Protein AF-0000000066997058 (afdb_homodimer)

pLDDT: mean 75.08, std 19.55, range [19.36, 98.19]

Nearest PDB structures (foldseek):
  1nzn-assembly1_A  TM=4.523E-01  e=8.577E+00  Homo sapiens
  4zdr-assembly1_A  TM=1.945E-01  e=7.740E-01  Homo sapiens
  4zdr-assembly1_A  TM=1.962E-01  e=7.405E-01  Homo sapiens
  4lct-assembly1_A  TM=2.746E-01  e=6.223E+00  Arabidopsis thaliana

Organism: NCBI:txid86049

Solvent-accessible surface area (backbone atoms only — not comparable to full-atom values): 37311 Å² total; per-residue (Å²): 133,84,76,76,75,74,67,72,44,58,88,58,70,44,70,66,30,87,69,18,24,29,31,41,34,32,5,62,85,73,28,50,60,57,26,41,36,35,27,33,43,60,72,55,44,39,71,50,12,64,55,47,26,46,38,49,68,33,88,37,76,57,28,64,58,68,70,23,58,89,62,41,41,80,44,79,43,92,40,70,59,38,67,37,51,51,43,51,53,26,46,68,54,45,37,70,74,52,71,56,74,71,56,62,70,56,49,30,50,32,21,50,50,24,46,74,39,47,29,24,70,52,43,43,31,50,52,39,29,42,46,26,48,30,71,49,57,48,84,87,43,37,51,42,51,42,17,29,49,34,37,25,22,59,44,29,67,35,49,31,54,23,20,42,39,42,25,44,45,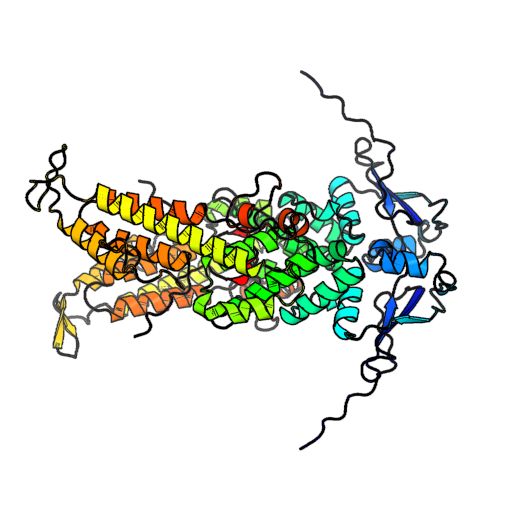37,29,64,43,24,56,72,77,38,38,64,45,31,51,62,37,31,56,82,77,57,55,74,60,51,67,56,30,46,52,49,27,36,51,53,50,46,50,51,51,29,50,52,48,49,51,51,48,59,67,52,49,72,65,95,85,60,59,67,48,42,61,45,95,85,61,53,65,42,59,47,58,49,42,50,50,41,49,48,45,37,35,70,70,40,52,40,51,87,78,79,70,77,43,55,65,64,69,43,59,18,45,48,56,55,37,48,51,46,40,50,39,17,58,70,36,40,80,78,50,64,64,56,21,49,51,40,40,50,51,38,50,49,56,56,69,60,56,31,23,42,52,47,74,56,55,69,68,52,52,69,66,42,77,80,40,38,36,33,76,61,88,81,60,88,70,56,63,34,24,49,50,30,7,33,59,47,46,10,69,68,76,80,75,75,76,77,130,130,85,74,74,75,72,67,70,44,59,90,58,69,44,70,64,30,88,70,17,26,29,30,40,35,31,4,63,84,73,29,50,62,59,26,44,36,34,26,34,45,60,71,55,44,39,69,50,11,63,54,46,27,45,38,48,67,33,89,37,77,57,27,64,56,68,70,22,58,89,63,41,42,80,44,80,43,96,42,69,59,38,68,36,50,50,43,50,53,26,46,70,55,46,35,70,76,51,70,57,72,69,57,60,70,57,48,33,49,32,20,51,51,25,45,75,39,48,27,24,70,52,43,42,30,50,53,40,29,41,46,25,47,31,70,50,56,48,85,85,42,38,50,42,51,42,17,28,49,36,38,26,21,59,44,30,68,36,48,29,55,24,19,42,38,41,24,43,45,35,30,62,44,23,56,74,79,37,36,63,46,32,51,62,37,32,54,81,78,55,56,73,59,51,67,55,30,45,51,49,26,34,50,53,50,47,50,50,49,29,48,51,46,48,51,50,49,58,68,54,47,71,64,95,83,61,56,74,47,41,61,46,94,88,64,54,66,43,61,44,59,48,44,51,49,41,50,47,45,37,36,70,68,39,51,39,50,87,78,78,73,76,43,56,66,62,69,43,60,17,45,48,56,55,39,48,51,45,41,51,40,18,58,71,41,40,75,82,56,64,63,55,23,48,50,39,40,50,51,37,51,49,55,56,69,61,57,32,24,43,52,46,72,55,54,68,67,53,51,67,67,40,75,79,40,38,38,32,77,63,89,81,58,88,69,58,65,32,24,50,50,26,8,38,59,47,44,9,64,73,75,82,74,75,77,80,128

Radius of gyration: 30.3 Å; Cα contacts (8 Å, |Δi|>4): 1217; chains: 2; bounding box: 78×97×74 Å

Secondary structure (DSSP, 8-state):
-----------PEEESSTT-SEEEEESTTT-GGG-EEEEE-HHHHHHH-HHHHHHHHSSSGGGG----SSSPPEEEE--S-HHHHHHHHHHHTT-GGGGS---HHHHHHHHHHHHHHT-HHHHHHHHHHHHHHSPPPPGGGHHHHHHHHHHHHHHHT-HHHHHHHHHHHHHH--HHHHHHHHHHHHTTSSPTTHHHHHHHHHHHHHHHHHHHHHHHHHHHS--TT--SEEE-TTS-EEETHHHHHHHHHHHHTTS--SSSS-----TT--HHHHHHHHHHHHHHTTTT-HHHHHHHHHHHHHHHHT-----HHHHHHHTT-GGGTTTS--SSS-----THHHHHH------------/-----------PEEES-TT-SEEEEESTTT-GGG-EEEEE-HHHHHHH-HHHHHHHHSSSGGGG----SSSPPEEEE--S-HHHHHHHHHHHTT-GGGGS---HHHHHHHHHHHHHHT-HHHHHHHHHHHHHHSPPPPGGGHHHHHHHHHHHHHHHT-HHHHHHHHHHHHHH--HHHHHHHHHHHHTTSSPTTHHHHHHHHHHHHHHHHHHHHHHHHHHHS--TT--SEEE-TTS-EEETHHHHHHHHHHHHTTS--SSSS-----TT--HHHHHHHHHHHHHHTTTT-HHHHHHHHHHHHHHHHT-----HHHHHHHTT-GGGTTTS--SSS-----THHHHHH------------

Structure (mmCIF, N/CA/C/O backbone):
data_AF-0000000066997058-model_v1
#
loop_
_entity.id
_entity.type
_entity.pdbx_description
1 polymer 'BTB domain-containing protein'
#
loop_
_atom_site.group_PDB
_atom_site.id
_atom_site.type_symbol
_atom_site.label_atom_id
_atom_site.label_alt_id
_atom_site.label_comp_id
_atom_site.label_asym_id
_atom_site.label_entity_id
_atom_site.label_seq_id
_atom_site.pdbx_PDB_ins_code
_atom_site.Cartn_x
_atom_site.Cartn_y
_atom_site.Cartn_z
_atom_site.occupancy
_atom_site.B_iso_or_equiv
_atom_site.auth_seq_id
_atom_site.auth_comp_id
_atom_site.auth_asym_id
_atom_site.auth_atom_id
_atom_site.pdbx_PDB_model_num
ATOM 1 N N . MET A 1 1 ? 39.781 -12.219 16.438 1 20.53 1 MET A N 1
ATOM 2 C CA . MET A 1 1 ? 39.094 -11.797 15.227 1 20.53 1 MET A CA 1
ATOM 3 C C . MET A 1 1 ? 38.094 -12.859 14.781 1 20.53 1 MET A C 1
ATOM 5 O O . MET A 1 1 ? 38.469 -13.828 14.125 1 20.53 1 MET A O 1
ATOM 9 N N . ALA A 1 2 ? 37.188 -13.359 15.516 1 24.08 2 ALA A N 1
ATOM 10 C CA . ALA A 1 2 ? 36.625 -14.711 15.5 1 24.08 2 ALA A CA 1
ATOM 11 C C . ALA A 1 2 ? 35.719 -14.922 14.289 1 24.08 2 ALA A C 1
ATOM 13 O O . ALA A 1 2 ? 34.812 -14.133 14.055 1 24.08 2 ALA A O 1
ATOM 14 N N . PHE A 1 3 ? 36.219 -15.445 13.102 1 25.05 3 PHE A N 1
ATOM 15 C CA . PHE A 1 3 ? 35.781 -15.711 11.742 1 25.05 3 PHE A CA 1
ATOM 16 C C . PHE A 1 3 ? 34.5 -16.531 11.742 1 25.05 3 PHE A C 1
ATOM 18 O O . PHE A 1 3 ? 34.469 -17.656 12.242 1 25.05 3 PHE A O 1
ATOM 25 N N . SER A 1 4 ? 33.438 -15.93 12.188 1 30.73 4 SER A N 1
ATOM 26 C CA . SER A 1 4 ? 32.188 -16.688 12.336 1 30.73 4 SER A CA 1
ATOM 27 C C . SER A 1 4 ? 31.938 -17.562 11.117 1 30.73 4 SER A C 1
ATOM 29 O O . SER A 1 4 ? 32.125 -17.125 9.984 1 30.73 4 SER A O 1
ATOM 31 N N . SER A 1 5 ? 32.125 -18.859 11.258 1 31.19 5 SER A N 1
ATOM 32 C CA . SER A 1 5 ? 31.953 -20.031 10.406 1 31.19 5 SER A CA 1
ATOM 33 C C . SER A 1 5 ? 30.703 -19.922 9.555 1 31.19 5 SER A C 1
ATOM 35 O O . SER A 1 5 ? 29.641 -19.547 10.055 1 31.19 5 SER A O 1
ATOM 37 N N . SER A 1 6 ? 30.891 -19.672 8.273 1 33.78 6 SER A N 1
ATOM 38 C CA . SER A 1 6 ? 29.969 -19.656 7.133 1 33.78 6 SER A CA 1
ATOM 39 C C . SER A 1 6 ? 28.969 -20.812 7.219 1 33.78 6 SER A C 1
ATOM 41 O O . SER A 1 6 ? 29.359 -21.969 7.395 1 33.78 6 SER A O 1
ATOM 43 N N . ALA A 1 7 ? 27.906 -20.766 7.91 1 36.88 7 ALA A N 1
ATOM 44 C CA . ALA A 1 7 ? 26.969 -21.875 8.047 1 36.88 7 ALA A CA 1
ATOM 45 C C . ALA A 1 7 ? 26.906 -22.703 6.773 1 36.88 7 ALA A C 1
ATOM 47 O O . ALA A 1 7 ? 26.844 -22.156 5.672 1 36.88 7 ALA A O 1
ATOM 48 N N . PRO A 1 8 ? 27.312 -23.906 6.676 1 38.94 8 PRO A N 1
ATOM 49 C CA . PRO A 1 8 ? 27.391 -24.828 5.543 1 38.94 8 PRO A CA 1
ATOM 50 C C . PRO A 1 8 ? 26.125 -24.797 4.672 1 38.94 8 PRO A C 1
ATOM 52 O O . PRO A 1 8 ? 25.062 -24.375 5.129 1 38.94 8 PRO A O 1
ATOM 55 N N . ALA A 1 9 ? 26.141 -24.922 3.221 1 46.88 9 ALA A N 1
ATOM 56 C CA . ALA A 1 9 ? 25.156 -25.188 2.168 1 46.88 9 ALA A CA 1
ATOM 57 C C . ALA A 1 9 ? 24.062 -26.125 2.662 1 46.88 9 ALA A C 1
ATOM 59 O O . ALA A 1 9 ? 24.328 -27.266 3.018 1 46.88 9 ALA A O 1
ATOM 60 N N . SER A 1 10 ? 23.312 -25.938 3.627 1 50.66 10 SER A N 1
ATOM 61 C CA . SER A 1 10 ? 22.375 -26.875 4.219 1 50.66 10 SER A CA 1
ATOM 62 C C . SER A 1 10 ? 21.531 -27.547 3.145 1 50.66 10 SER A C 1
ATOM 64 O O . SER A 1 10 ? 21.078 -26.906 2.197 1 50.66 10 SER A O 1
ATOM 66 N N . ASP A 1 11 ? 21.781 -28.859 2.754 1 60.28 11 ASP A N 1
ATOM 67 C CA . ASP A 1 11 ? 21.141 -29.875 1.932 1 60.28 11 ASP A CA 1
ATOM 68 C C . ASP A 1 11 ? 19.625 -29.875 2.119 1 60.28 11 ASP A C 1
ATOM 70 O O . ASP A 1 11 ? 18.938 -30.766 1.643 1 60.28 11 ASP A O 1
ATOM 74 N N . THR A 1 12 ? 19.109 -28.922 2.717 1 82.25 12 THR A N 1
ATOM 75 C CA . THR A 1 12 ? 17.688 -29.016 3.02 1 82.25 12 THR A CA 1
ATOM 76 C C . THR A 1 12 ? 16.859 -28.344 1.929 1 82.25 12 THR A C 1
ATOM 78 O O . THR A 1 12 ? 17.172 -27.25 1.481 1 82.25 12 THR A O 1
ATOM 81 N N . VAL A 1 13 ? 15.938 -29.125 1.378 1 90.38 13 VAL A N 1
ATOM 82 C CA . VAL A 1 13 ? 15.016 -28.688 0.339 1 90.38 13 VAL A CA 1
ATOM 83 C C . VAL A 1 13 ? 13.891 -27.859 0.963 1 90.38 13 VAL A C 1
ATOM 85 O O . VAL A 1 13 ? 13.273 -28.281 1.947 1 90.38 13 VAL A O 1
ATOM 88 N N . THR A 1 14 ? 13.758 -26.609 0.529 1 93.69 14 THR A N 1
ATOM 89 C CA . THR A 1 14 ? 12.602 -25.797 0.911 1 93.69 14 THR A CA 1
ATOM 90 C C . THR A 1 14 ? 11.414 -26.078 0.001 1 93.69 14 THR A C 1
ATOM 92 O O . THR A 1 14 ? 11.492 -25.891 -1.214 1 93.69 14 THR A O 1
ATOM 95 N N . ASP A 1 15 ? 10.328 -26.5 0.611 1 95.44 15 ASP A N 1
ATOM 96 C CA . ASP A 1 15 ? 9.141 -26.844 -0.16 1 95.44 15 ASP A CA 1
ATOM 97 C C . ASP A 1 15 ? 8.242 -25.625 -0.354 1 95.44 15 ASP A C 1
ATOM 99 O O . ASP A 1 15 ? 7.453 -25.281 0.527 1 95.44 15 ASP A O 1
ATOM 103 N N . LEU A 1 16 ? 8.352 -25.031 -1.498 1 95.94 16 LEU A N 1
ATOM 104 C CA . LEU A 1 16 ? 7.418 -23.953 -1.828 1 95.94 16 LEU A CA 1
ATOM 105 C C . LEU A 1 16 ? 6.094 -24.531 -2.332 1 95.94 16 LEU A C 1
ATOM 107 O O . LEU A 1 16 ? 5.043 -23.906 -2.172 1 95.94 16 LEU A O 1
ATOM 111 N N . ASP A 1 17 ? 6.191 -25.609 -2.973 1 94.88 17 ASP A N 1
ATOM 112 C CA . ASP A 1 17 ? 5.055 -26.438 -3.354 1 94.88 17 ASP A CA 1
ATOM 113 C C . ASP A 1 17 ? 5.305 -27.906 -3.014 1 94.88 17 ASP A C 1
ATOM 115 O O . ASP A 1 17 ? 6.133 -28.562 -3.65 1 94.88 17 ASP A O 1
ATOM 119 N N . LEU A 1 18 ? 4.559 -28.406 -2.092 1 91.44 18 LEU A N 1
ATOM 120 C CA . LEU A 1 18 ? 4.754 -29.781 -1.639 1 91.44 18 LEU A CA 1
ATOM 121 C C . LEU A 1 18 ? 4.535 -30.766 -2.781 1 91.44 18 LEU A C 1
ATOM 123 O O . LEU A 1 18 ? 5.121 -31.844 -2.795 1 91.44 18 LEU A O 1
ATOM 127 N N . ASN A 1 19 ? 3.791 -30.422 -3.758 1 90.25 19 ASN A N 1
ATOM 128 C CA . ASN A 1 19 ? 3.533 -31.25 -4.926 1 90.25 19 ASN A CA 1
ATOM 129 C C . ASN A 1 19 ? 4.289 -30.75 -6.152 1 90.25 19 ASN A C 1
ATOM 131 O O . ASN A 1 19 ? 3.932 -31.094 -7.285 1 90.25 19 ASN A O 1
ATOM 135 N N . GLY A 1 20 ? 5.23 -29.969 -5.887 1 94 20 GLY A N 1
ATOM 136 C CA . GLY A 1 20 ? 6.035 -29.453 -6.98 1 94 20 GLY A CA 1
ATOM 137 C C . GLY A 1 20 ? 6.711 -30.547 -7.789 1 94 20 GLY A C 1
ATOM 138 O O . GLY A 1 20 ? 7.145 -31.562 -7.238 1 94 20 GLY A O 1
ATOM 139 N N . ASP A 1 21 ? 6.941 -30.281 -9.062 1 93.31 21 ASP A N 1
ATOM 140 C CA . ASP A 1 21 ? 7.434 -31.312 -9.977 1 93.31 21 ASP A CA 1
ATOM 141 C C . ASP A 1 21 ? 8.867 -31.031 -10.406 1 93.31 21 ASP A C 1
ATOM 143 O O . ASP A 1 21 ? 9.406 -31.703 -11.281 1 93.31 21 ASP A O 1
ATOM 147 N N . LEU A 1 22 ? 9.453 -30.031 -9.805 1 94.56 22 LEU A N 1
ATOM 148 C CA . LEU A 1 22 ? 10.812 -29.625 -10.172 1 94.56 22 LEU A CA 1
ATOM 149 C C . LEU A 1 22 ? 11.602 -29.188 -8.945 1 94.56 22 LEU A C 1
ATOM 151 O O . LEU A 1 22 ? 11.062 -28.5 -8.078 1 94.56 22 LEU A O 1
ATOM 155 N N . LEU A 1 23 ? 12.805 -29.625 -8.852 1 95 23 LEU A N 1
ATOM 156 C CA . LEU A 1 23 ? 13.742 -29.094 -7.859 1 95 23 LEU A CA 1
ATOM 157 C C . LEU A 1 23 ? 14.68 -28.062 -8.477 1 95 23 LEU A C 1
ATOM 159 O O . LEU A 1 23 ? 15.438 -28.391 -9.398 1 95 23 LEU A O 1
ATOM 163 N N . LEU A 1 24 ? 14.586 -26.844 -8.016 1 94.5 24 LEU A N 1
ATOM 164 C CA . LEU A 1 24 ? 15.438 -25.75 -8.5 1 94.5 24 LEU A CA 1
ATOM 165 C C . LEU A 1 24 ? 16.641 -25.547 -7.57 1 94.5 24 LEU A C 1
ATOM 167 O O . LEU A 1 24 ? 16.469 -25.234 -6.395 1 94.5 24 LEU A O 1
ATOM 171 N N . THR A 1 25 ? 17.781 -25.75 -8.078 1 94.31 25 THR A N 1
ATOM 172 C CA . THR A 1 25 ? 19 -25.516 -7.324 1 94.31 25 THR A CA 1
ATOM 173 C C . THR A 1 25 ? 19.625 -24.172 -7.734 1 94.31 25 THR A C 1
ATOM 175 O O . THR A 1 25 ? 19.938 -23.969 -8.906 1 94.31 25 THR A O 1
ATOM 178 N N . ILE A 1 26 ? 19.797 -23.297 -6.73 1 93.25 26 ILE A N 1
ATOM 179 C CA . ILE A 1 26 ? 20.266 -21.953 -6.996 1 93.25 26 ILE A CA 1
ATOM 180 C C . ILE A 1 26 ? 21.625 -21.734 -6.348 1 93.25 26 ILE A C 1
ATOM 182 O O . ILE A 1 26 ? 21.844 -22.125 -5.195 1 93.25 26 ILE A O 1
ATOM 186 N N . GLY A 1 27 ? 22.625 -21.016 -7.035 1 86.38 27 GLY A N 1
ATOM 187 C CA . GLY A 1 27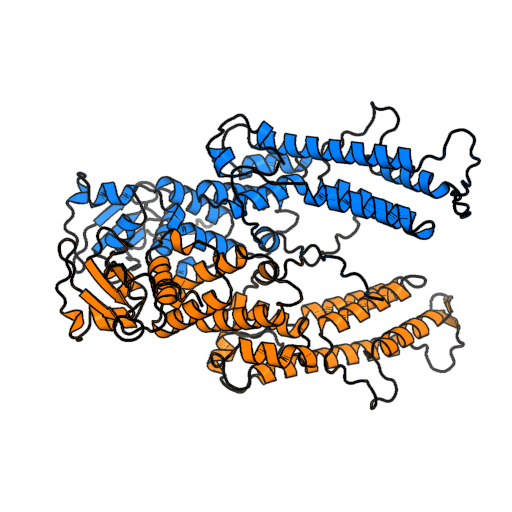 ? 23.875 -20.516 -6.461 1 86.38 27 GLY A CA 1
ATOM 188 C C . GLY A 1 27 ? 24.984 -21.547 -6.469 1 86.38 27 GLY A C 1
ATOM 189 O O . GLY A 1 27 ? 26.062 -21.312 -5.926 1 86.38 27 GLY A O 1
ATOM 190 N N . LYS A 1 28 ? 24.797 -22.703 -6.984 1 78.12 28 LYS A N 1
ATOM 191 C CA . LYS A 1 28 ? 25.781 -23.781 -6.898 1 78.12 28 LYS A CA 1
ATOM 192 C C . LYS A 1 28 ? 27.125 -23.344 -7.465 1 78.12 28 LYS A C 1
ATOM 194 O O . LYS A 1 28 ? 28.172 -23.609 -6.875 1 78.12 28 LYS A O 1
ATOM 199 N N . LYS A 1 29 ? 27.094 -22.656 -8.492 1 79.19 29 LYS A N 1
ATOM 200 C CA . LYS A 1 29 ? 28.344 -22.25 -9.148 1 79.19 29 LYS A CA 1
ATOM 201 C C . LYS A 1 29 ? 28.844 -20.922 -8.594 1 79.19 29 LYS A C 1
ATOM 203 O O . LYS A 1 29 ? 30.031 -20.797 -8.281 1 79.19 29 LYS A O 1
ATOM 208 N N . GLU A 1 30 ? 28 -20.016 -8.297 1 75.75 30 GLU A N 1
ATOM 209 C CA . GLU A 1 30 ? 28.391 -18.641 -8 1 75.75 30 GLU A CA 1
ATOM 210 C C . GLU A 1 30 ? 28.531 -18.422 -6.5 1 75.75 30 GLU A C 1
ATOM 212 O O . GLU A 1 30 ? 29.328 -17.594 -6.062 1 75.75 30 GLU A O 1
ATOM 217 N N . ALA A 1 31 ? 27.703 -19.141 -5.758 1 75.69 31 ALA A N 1
ATOM 218 C CA . ALA A 1 31 ? 27.703 -19 -4.305 1 75.69 31 ALA A CA 1
ATOM 219 C C . ALA A 1 31 ? 27.5 -20.344 -3.617 1 75.69 31 ALA A C 1
ATOM 221 O O . ALA A 1 31 ? 26.5 -20.562 -2.939 1 75.69 31 ALA A O 1
ATOM 222 N N . PRO A 1 32 ? 28.438 -21.281 -3.621 1 78.25 32 PRO A N 1
ATOM 223 C CA . PRO A 1 32 ? 28.25 -22.641 -3.141 1 78.25 32 PRO A CA 1
ATOM 224 C C . PRO A 1 32 ? 27.891 -22.703 -1.659 1 78.25 32 PRO A C 1
ATOM 226 O O . PRO A 1 32 ? 27.125 -23.578 -1.243 1 78.25 32 PRO A O 1
ATOM 229 N N . ASP A 1 33 ? 28.328 -21.703 -0.979 1 81.19 33 ASP A N 1
ATOM 230 C CA . ASP A 1 33 ? 28.078 -21.703 0.459 1 81.19 33 ASP A CA 1
ATOM 231 C C . ASP A 1 33 ? 26.641 -21.281 0.762 1 81.19 33 ASP A C 1
ATOM 233 O O . ASP A 1 33 ? 26.141 -21.516 1.863 1 81.19 33 ASP A O 1
ATOM 237 N N . LYS A 1 34 ? 26.016 -20.75 -0.281 1 84.94 34 LYS A N 1
ATOM 238 C CA . LYS A 1 34 ? 24.672 -20.234 -0.059 1 84.94 34 LYS A CA 1
ATOM 239 C C . LYS A 1 34 ? 23.656 -20.969 -0.94 1 84.94 34 LYS A C 1
ATOM 241 O O . LYS A 1 34 ? 22.531 -20.484 -1.139 1 84.94 34 LYS A O 1
ATOM 246 N N . THR A 1 35 ? 24.078 -22.094 -1.355 1 89.06 35 THR A N 1
ATOM 247 C CA . THR A 1 35 ? 23.234 -22.844 -2.277 1 89.06 35 THR A CA 1
ATOM 248 C C . THR A 1 35 ? 21.906 -23.203 -1.623 1 89.06 35 THR A C 1
ATOM 250 O O . THR A 1 35 ? 21.859 -23.578 -0.445 1 89.06 35 THR A O 1
ATOM 253 N N . ARG A 1 36 ? 20.828 -23.078 -2.41 1 92.5 36 ARG A N 1
ATOM 254 C CA . ARG A 1 36 ? 19.5 -23.453 -1.941 1 92.5 36 ARG A CA 1
ATOM 255 C C . ARG A 1 36 ? 18.781 -24.312 -2.965 1 92.5 36 ARG A C 1
ATOM 257 O O . ARG A 1 36 ? 18.938 -24.125 -4.172 1 92.5 36 ARG A O 1
ATOM 264 N N . GLN A 1 37 ? 18.078 -25.266 -2.436 1 94.81 37 GLN A N 1
ATOM 265 C CA . GLN A 1 37 ? 17.203 -26.094 -3.27 1 94.81 37 GLN A CA 1
ATOM 266 C C . GLN A 1 37 ? 15.734 -25.828 -2.947 1 94.81 37 GLN A C 1
ATOM 268 O O . GLN A 1 37 ? 15.328 -25.875 -1.785 1 94.81 37 GLN A O 1
ATOM 273 N N . LEU A 1 38 ? 15 -25.547 -3.996 1 96.69 38 LEU A N 1
ATOM 274 C CA . LEU A 1 38 ? 13.586 -25.25 -3.855 1 96.69 38 LEU A CA 1
ATOM 275 C C . LEU A 1 38 ? 12.734 -26.219 -4.652 1 96.69 38 LEU A C 1
ATOM 277 O O . LEU A 1 38 ? 13.008 -26.484 -5.824 1 96.69 38 LEU A O 1
ATOM 281 N N . ARG A 1 39 ? 11.797 -26.812 -3.977 1 97.06 39 ARG A N 1
ATOM 282 C CA . ARG A 1 39 ? 10.789 -27.578 -4.711 1 97.06 39 ARG A CA 1
ATOM 283 C C . ARG A 1 39 ? 9.703 -26.656 -5.262 1 97.06 39 ARG A C 1
ATOM 285 O O . ARG A 1 39 ? 8.977 -26.016 -4.492 1 97.06 39 ARG A O 1
ATOM 292 N N . ILE A 1 40 ? 9.602 -26.594 -6.578 1 96.44 40 ILE A N 1
ATOM 293 C CA . ILE A 1 40 ? 8.727 -25.594 -7.195 1 96.44 40 ILE A CA 1
ATOM 294 C C . ILE A 1 40 ? 7.809 -26.266 -8.211 1 96.44 40 ILE A C 1
ATOM 296 O O . ILE A 1 40 ? 7.98 -27.453 -8.523 1 96.44 40 ILE A O 1
ATOM 300 N N . SER A 1 41 ? 6.785 -25.547 -8.641 1 95 41 SER A N 1
ATOM 301 C CA . SER A 1 41 ? 5.852 -25.984 -9.672 1 95 41 SER A CA 1
ATOM 302 C C . SER A 1 41 ? 6.23 -25.422 -11.039 1 95 41 SER A C 1
ATOM 304 O O . SER A 1 41 ? 6.277 -24.203 -11.219 1 95 41 SER A O 1
ATOM 306 N N . THR A 1 42 ? 6.406 -26.312 -11.938 1 92.56 42 THR A N 1
ATOM 307 C CA . THR A 1 42 ? 6.719 -25.891 -13.305 1 92.56 42 THR A CA 1
ATOM 308 C C . THR A 1 42 ? 5.562 -25.094 -13.906 1 92.56 42 THR A C 1
ATOM 310 O O . THR A 1 42 ? 5.777 -24.141 -14.648 1 92.56 42 THR A O 1
ATOM 313 N N . SER A 1 43 ? 4.371 -25.484 -13.57 1 91.75 43 SER A N 1
ATOM 314 C CA . SER A 1 43 ? 3.193 -24.797 -14.086 1 91.75 43 SER A CA 1
ATOM 315 C C . SER A 1 43 ? 3.188 -23.328 -13.672 1 91.75 43 SER A C 1
ATOM 317 O O . SER A 1 43 ? 2.854 -22.453 -14.477 1 91.75 43 SER A O 1
ATOM 319 N N . ILE A 1 44 ? 3.58 -23.062 -12.523 1 95.25 44 ILE A N 1
ATOM 320 C CA . ILE A 1 44 ? 3.588 -21.688 -12.016 1 95.25 44 ILE A CA 1
ATOM 321 C C . ILE A 1 44 ? 4.73 -20.906 -12.656 1 95.25 44 ILE A C 1
ATOM 323 O O . ILE A 1 44 ? 4.531 -19.781 -13.133 1 95.25 44 ILE A O 1
ATOM 327 N N . MET A 1 45 ? 5.84 -21.516 -12.727 1 95.38 45 MET A N 1
ATOM 328 C CA . MET A 1 45 ? 7.016 -20.844 -13.258 1 95.38 45 MET A CA 1
ATOM 329 C C . MET A 1 45 ? 6.816 -20.484 -14.727 1 95.38 45 MET A C 1
ATOM 331 O O . MET A 1 45 ? 7.188 -19.391 -15.156 1 95.38 45 MET A O 1
ATOM 335 N N . THR A 1 46 ? 6.242 -21.391 -15.477 1 94.19 46 THR A N 1
ATOM 336 C CA . THR A 1 46 ? 6.051 -21.156 -16.906 1 94.19 46 THR A CA 1
ATOM 337 C C . THR A 1 46 ? 4.922 -20.156 -17.141 1 94.19 46 THR A C 1
ATOM 339 O O . THR A 1 46 ? 4.891 -19.469 -18.156 1 94.19 46 THR A O 1
ATOM 342 N N . LEU A 1 47 ? 4.051 -20.047 -16.219 1 95.56 47 LEU A N 1
ATOM 343 C CA . LEU A 1 47 ? 2.957 -19.078 -16.312 1 95.56 47 LEU A CA 1
ATOM 344 C C . LEU A 1 47 ? 3.473 -17.656 -16.172 1 95.56 47 LEU A C 1
ATOM 346 O O . LEU A 1 47 ? 3.059 -16.766 -16.906 1 95.56 47 LEU A O 1
ATOM 350 N N . VAL A 1 48 ? 4.406 -17.453 -15.25 1 96.5 48 VAL A N 1
ATOM 351 C CA . VAL A 1 48 ? 4.699 -16.094 -14.812 1 96.5 48 VAL A CA 1
ATOM 352 C C . VAL A 1 48 ? 5.957 -15.586 -15.508 1 96.5 48 VAL A C 1
ATOM 354 O O . VAL A 1 48 ? 6.227 -14.383 -15.523 1 96.5 48 VAL A O 1
ATOM 357 N N . SER A 1 49 ? 6.742 -16.422 -16.078 1 96.62 49 SER A N 1
ATOM 358 C CA . SER A 1 49 ? 8.039 -16.031 -16.609 1 96.62 49 SER A CA 1
ATOM 359 C C . SER A 1 49 ? 8.242 -16.547 -18.031 1 96.62 49 SER A C 1
ATOM 361 O O . SER A 1 49 ? 8.312 -17.75 -18.25 1 96.62 49 SER A O 1
ATOM 363 N N . PRO A 1 50 ? 8.461 -15.656 -18.984 1 94.88 50 PRO A N 1
ATOM 364 C CA . PRO A 1 50 ? 8.781 -16.094 -20.344 1 94.88 50 PRO A CA 1
ATOM 365 C C . PRO A 1 50 ? 10.109 -16.844 -20.422 1 94.88 50 PRO A C 1
ATOM 367 O O . PRO A 1 50 ? 10.266 -17.75 -21.25 1 94.88 50 PRO A O 1
ATOM 370 N N . PHE A 1 51 ? 11.047 -16.516 -19.594 1 93.75 51 PHE A N 1
ATOM 371 C CA . PHE A 1 51 ? 12.344 -17.188 -19.531 1 93.75 51 PHE A CA 1
ATOM 372 C C . PHE A 1 51 ? 12.188 -18.656 -19.156 1 93.75 51 PHE A C 1
ATOM 374 O O . PHE A 1 51 ? 12.68 -19.547 -19.844 1 93.75 51 PHE A O 1
ATOM 381 N N . PHE A 1 52 ? 11.453 -18.906 -18.141 1 93.75 52 PHE A N 1
ATOM 382 C CA . PHE A 1 52 ? 11.258 -20.266 -17.688 1 93.75 52 PHE A CA 1
ATOM 383 C C . PHE A 1 52 ? 10.352 -21.047 -18.641 1 93.75 52 PHE A C 1
ATOM 385 O O . PHE A 1 52 ? 10.508 -22.25 -18.812 1 93.75 52 PHE A O 1
ATOM 392 N N . LYS A 1 53 ? 9.445 -20.312 -19.203 1 93.06 53 LYS A N 1
ATOM 393 C CA . LYS A 1 53 ? 8.609 -20.953 -20.219 1 93.06 53 LYS A CA 1
ATOM 394 C C . LYS A 1 53 ? 9.453 -21.5 -21.359 1 93.06 53 LYS A C 1
ATOM 396 O O . LYS A 1 53 ? 9.289 -22.641 -21.781 1 93.06 53 LYS A O 1
ATOM 401 N N . ALA A 1 54 ? 10.336 -20.703 -21.828 1 90.88 54 ALA A N 1
ATOM 402 C CA . ALA A 1 54 ? 11.219 -21.109 -22.906 1 90.88 54 ALA A CA 1
ATOM 403 C C . ALA A 1 54 ? 12.141 -22.25 -22.469 1 90.88 54 ALA A C 1
ATOM 405 O O . ALA A 1 54 ? 12.398 -23.172 -23.234 1 90.88 54 ALA A O 1
ATOM 406 N N . MET A 1 55 ? 12.57 -22.234 -21.266 1 89.12 55 MET A N 1
ATOM 407 C CA . MET A 1 55 ? 13.539 -23.188 -20.75 1 89.12 55 MET A CA 1
ATOM 408 C C . MET A 1 55 ? 12.875 -24.547 -20.5 1 89.12 55 MET A C 1
ATOM 410 O O . MET A 1 55 ? 13.461 -25.594 -20.797 1 89.12 55 MET A O 1
ATOM 414 N N . LEU A 1 56 ? 11.641 -24.516 -19.984 1 88.44 56 LEU A N 1
ATOM 415 C CA . LEU A 1 56 ? 11.039 -25.734 -19.469 1 88.44 56 LEU A CA 1
ATOM 416 C C . LEU A 1 56 ? 10.055 -26.328 -20.469 1 88.44 56 LEU A C 1
ATOM 418 O O . LEU A 1 56 ? 9.68 -27.5 -20.344 1 88.44 56 LEU A O 1
ATOM 422 N N . ARG A 1 57 ? 9.57 -25.578 -21.344 1 81.5 57 ARG A N 1
ATOM 423 C CA . ARG A 1 57 ? 8.633 -26.094 -22.328 1 81.5 57 ARG A CA 1
ATOM 424 C C . ARG A 1 57 ? 9.203 -26 -23.75 1 81.5 57 ARG A C 1
ATOM 426 O O . ARG A 1 57 ? 8.633 -26.531 -24.688 1 81.5 57 ARG A O 1
ATOM 433 N N . GLY A 1 58 ? 10.203 -25.297 -23.859 1 74.5 58 GLY A N 1
ATOM 434 C CA . GLY A 1 58 ? 10.773 -25.094 -25.172 1 74.5 58 GLY A CA 1
ATOM 435 C C . GLY A 1 58 ? 11.758 -26.188 -25.562 1 74.5 58 GLY A C 1
ATOM 436 O O . GLY A 1 58 ? 11.695 -27.297 -25.047 1 74.5 58 GLY A O 1
ATOM 437 N N . SER A 1 59 ? 12.461 -25.859 -26.5 1 70.75 59 SER A N 1
ATOM 438 C CA . SER A 1 59 ? 13.352 -26.781 -27.203 1 70.75 59 SER A CA 1
ATOM 439 C C . SER A 1 59 ? 14.648 -26.984 -26.422 1 70.75 59 SER A C 1
ATOM 441 O O . SER A 1 59 ? 15.461 -27.844 -26.781 1 70.75 59 SER A O 1
ATOM 443 N N . PHE A 1 60 ? 14.648 -26.406 -25.375 1 69.75 60 PHE A N 1
ATOM 444 C CA . PHE A 1 60 ? 15.867 -26.562 -24.594 1 69.75 60 PHE A CA 1
ATOM 445 C C . PHE A 1 60 ? 15.938 -27.938 -23.953 1 69.75 60 PHE A C 1
ATOM 447 O O . PHE A 1 60 ? 14.93 -28.641 -23.875 1 69.75 60 PHE A O 1
ATOM 454 N N . GLN A 1 61 ? 17.172 -28.234 -23.594 1 65.31 61 GLN A N 1
ATOM 455 C CA . GLN A 1 61 ? 17.391 -29.516 -22.938 1 65.31 61 GLN A CA 1
ATOM 456 C C . GLN A 1 61 ? 16.516 -29.672 -21.703 1 65.31 61 GLN A C 1
ATOM 458 O O . GLN A 1 61 ? 16.016 -30.766 -21.422 1 65.31 61 GLN A O 1
ATOM 463 N N . GLU A 1 62 ? 16.297 -28.594 -21.125 1 72.75 62 GLU A N 1
ATOM 464 C CA . GLU A 1 62 ? 15.523 -28.594 -19.891 1 72.75 62 GLU A CA 1
ATOM 465 C C . GLU A 1 62 ? 14.047 -28.875 -20.141 1 72.75 62 GLU A C 1
ATOM 467 O O . GLU A 1 62 ? 13.328 -29.344 -19.25 1 72.75 62 GLU A O 1
ATOM 472 N N . GLY A 1 63 ? 13.68 -28.5 -21.328 1 73.88 63 GLY A N 1
ATOM 473 C CA . GLY A 1 63 ? 12.312 -28.828 -21.719 1 73.88 63 GLY A CA 1
ATOM 474 C C . GLY A 1 63 ? 12.047 -30.312 -21.797 1 73.88 63 GLY A C 1
ATOM 475 O O . GLY A 1 63 ? 10.891 -30.734 -21.812 1 73.88 63 GLY A O 1
ATOM 476 N N . GLN A 1 64 ? 13.086 -31 -21.672 1 70.56 64 GLN A N 1
ATOM 477 C CA . GLN A 1 64 ? 12.984 -32.438 -21.797 1 70.56 64 GLN A CA 1
ATOM 478 C C . GLN A 1 64 ? 13.031 -33.125 -20.438 1 70.56 64 GLN A C 1
ATOM 480 O O . GLN A 1 64 ? 12.984 -34.344 -20.344 1 70.56 64 GLN A O 1
ATOM 485 N N . LEU A 1 65 ? 13 -32.344 -19.516 1 74.81 65 LEU A N 1
ATOM 486 C CA . LEU A 1 65 ? 13.016 -32.938 -18.188 1 74.81 65 LEU A CA 1
ATOM 487 C C . LEU A 1 65 ? 11.727 -33.719 -17.906 1 74.81 65 LEU A C 1
ATOM 489 O O . LEU A 1 65 ? 10.648 -33.312 -18.359 1 74.81 65 LEU A O 1
ATOM 493 N N . SER A 1 66 ? 11.859 -34.906 -17.25 1 77.25 66 SER A N 1
ATOM 494 C CA . SER A 1 66 ? 10.695 -35.688 -16.844 1 77.25 66 SER A CA 1
ATOM 495 C C . SER A 1 66 ? 10.109 -35.156 -15.539 1 77.25 66 SER A C 1
ATOM 497 O O . SER A 1 66 ? 10.484 -35.625 -14.461 1 77.25 66 SER A O 1
ATOM 499 N N . LEU A 1 67 ? 9.234 -34.344 -15.75 1 80.31 67 LEU A N 1
ATOM 500 C CA . LEU A 1 67 ? 8.609 -33.719 -14.578 1 80.31 67 LEU A CA 1
ATOM 501 C C . LEU A 1 67 ? 7.797 -34.75 -13.797 1 80.31 67 LEU A C 1
ATOM 503 O O . LEU A 1 67 ? 7.176 -35.625 -14.383 1 80.31 67 LEU A O 1
ATOM 507 N N . SER A 1 68 ? 8.055 -34.656 -12.43 1 84.62 68 SER A N 1
ATOM 508 C CA . SER A 1 68 ? 7.367 -35.625 -11.57 1 84.62 68 SER A CA 1
ATOM 509 C C . SER A 1 68 ? 7.199 -35.094 -10.156 1 84.62 68 SER A C 1
ATOM 511 O O . SER A 1 68 ? 8.117 -34.469 -9.609 1 84.62 68 SER A O 1
ATOM 513 N N . GLU A 1 69 ? 6.016 -35.344 -9.664 1 85.62 69 GLU A N 1
ATOM 514 C CA . GLU A 1 69 ? 5.785 -34.938 -8.273 1 85.62 69 GLU A CA 1
ATOM 515 C C . GLU A 1 69 ? 6.523 -35.875 -7.309 1 85.62 69 GLU A C 1
ATOM 517 O O . GLU A 1 69 ? 6.992 -35.438 -6.258 1 85.62 69 GLU A O 1
ATOM 522 N N . THR A 1 70 ? 6.652 -37.031 -7.641 1 87.44 70 THR A N 1
ATOM 523 C CA . THR A 1 70 ? 7.242 -38.062 -6.762 1 87.44 70 THR A CA 1
ATOM 524 C C . THR A 1 70 ? 8.766 -38 -6.832 1 87.44 70 THR A C 1
ATOM 526 O O . THR A 1 70 ? 9.445 -38.094 -5.805 1 87.44 70 THR A O 1
ATOM 529 N N . ASN A 1 71 ? 9.266 -37.875 -8.055 1 89.56 71 ASN A N 1
ATOM 530 C CA . ASN A 1 71 ? 10.711 -37.75 -8.266 1 89.56 71 ASN A CA 1
ATOM 531 C C . ASN A 1 71 ? 11.055 -36.562 -9.141 1 89.56 71 ASN A C 1
ATOM 533 O O . ASN A 1 71 ? 11.414 -36.719 -10.312 1 89.56 71 ASN A O 1
ATOM 537 N N . PRO A 1 72 ? 10.977 -35.5 -8.578 1 92.19 72 PRO A N 1
ATOM 538 C CA . PRO A 1 72 ? 11.219 -34.281 -9.375 1 92.19 72 PRO A CA 1
ATOM 539 C C . PRO A 1 72 ? 12.664 -34.156 -9.836 1 92.19 72 PRO A C 1
ATOM 541 O O . PRO A 1 72 ? 13.586 -34.375 -9.047 1 92.19 72 PRO A O 1
ATOM 544 N N . PRO A 1 73 ? 12.883 -33.844 -11.094 1 92.19 73 PRO A N 1
ATOM 545 C CA . PRO A 1 73 ? 14.242 -33.594 -11.578 1 92.19 73 PRO A CA 1
ATOM 546 C C . PRO A 1 73 ? 14.844 -32.312 -11.039 1 92.19 73 PRO A C 1
ATOM 548 O O . PRO A 1 73 ? 14.117 -31.438 -10.531 1 92.19 73 PRO A O 1
ATOM 551 N N . ASN A 1 74 ? 16.125 -32.281 -11.219 1 91.69 74 ASN A N 1
ATOM 552 C CA . ASN A 1 74 ? 16.844 -31.109 -10.734 1 91.69 74 ASN A CA 1
ATOM 553 C C . ASN A 1 74 ? 17.203 -30.156 -11.875 1 91.69 74 ASN A C 1
ATOM 555 O O . ASN A 1 74 ? 17.641 -30.609 -12.938 1 91.69 74 ASN A O 1
ATOM 559 N N . LEU A 1 75 ? 16.969 -28.891 -11.711 1 91.94 75 LEU A N 1
ATOM 560 C CA . LEU A 1 75 ? 17.391 -27.828 -12.617 1 91.94 75 LEU A CA 1
ATOM 561 C C . LEU A 1 75 ? 18.312 -26.844 -11.906 1 91.94 75 LEU A C 1
ATOM 563 O O . LEU A 1 75 ? 17.969 -26.297 -10.859 1 91.94 75 LEU A O 1
ATOM 567 N N . GLU A 1 76 ? 19.438 -26.625 -12.477 1 90.75 76 GLU A N 1
ATOM 568 C CA . GLU A 1 76 ? 20.391 -25.672 -11.891 1 90.75 76 GLU A CA 1
ATOM 569 C C . GLU A 1 76 ? 20.281 -24.312 -12.555 1 90.75 76 GLU A C 1
ATOM 571 O O . GLU A 1 76 ? 20.281 -24.203 -13.781 1 90.75 76 GLU A O 1
ATOM 576 N N . LEU A 1 77 ? 20.094 -23.344 -11.75 1 90.81 77 LEU A N 1
ATOM 577 C CA . LEU A 1 77 ? 20.047 -21.969 -12.234 1 90.81 77 LEU A CA 1
ATOM 578 C C . LEU A 1 77 ? 21.266 -21.188 -11.75 1 90.81 77 LEU A C 1
ATOM 580 O O . LEU A 1 77 ? 21.531 -21.141 -10.547 1 90.81 77 LEU A O 1
ATOM 584 N N . ASP A 1 78 ? 21.953 -20.547 -12.641 1 87.38 78 ASP A N 1
ATOM 585 C CA . ASP A 1 78 ? 23.156 -19.797 -12.328 1 87.38 78 ASP A CA 1
ATOM 586 C C . ASP A 1 78 ? 22.812 -18.359 -11.938 1 87.38 78 ASP A C 1
ATOM 588 O O . ASP A 1 78 ? 22.906 -17.438 -12.758 1 87.38 78 ASP A O 1
ATOM 592 N N . VAL A 1 79 ? 22.391 -18.172 -10.773 1 88.69 79 VAL A N 1
ATOM 593 C CA . VAL A 1 79 ? 22.047 -16.859 -10.242 1 88.69 79 VAL A CA 1
ATOM 594 C C . VAL A 1 79 ? 22.922 -16.562 -9.023 1 88.69 79 VAL A C 1
ATOM 596 O O . VAL A 1 79 ? 23.094 -17.406 -8.141 1 88.69 79 VAL A O 1
ATOM 599 N N . ASP A 1 80 ? 23.5 -15.398 -8.945 1 86.25 80 ASP A N 1
ATOM 600 C CA . ASP A 1 80 ? 24.391 -15 -7.863 1 86.25 80 ASP A CA 1
ATOM 601 C C . ASP A 1 80 ? 23.594 -14.578 -6.625 1 86.25 80 ASP A C 1
ATOM 603 O O . ASP A 1 80 ? 23.984 -14.891 -5.5 1 86.25 80 ASP A O 1
ATOM 607 N N . ASP A 1 81 ? 22.516 -13.977 -6.832 1 94.06 81 ASP A N 1
ATOM 608 C CA . ASP A 1 81 ? 21.734 -13.484 -5.703 1 94.06 81 ASP A CA 1
ATOM 609 C C . ASP A 1 81 ? 20.703 -14.523 -5.254 1 94.06 81 ASP A C 1
ATOM 611 O O . ASP A 1 81 ? 19.516 -14.391 -5.535 1 94.06 81 ASP A O 1
ATOM 615 N N . VAL A 1 82 ? 21.141 -15.484 -4.457 1 94.69 82 VAL A N 1
ATOM 616 C CA . VAL A 1 82 ? 20.375 -16.641 -4.035 1 94.69 82 VAL A CA 1
ATOM 617 C C . VAL A 1 82 ? 19.188 -16.203 -3.193 1 94.69 82 VAL A C 1
ATOM 619 O O . VAL A 1 82 ? 18.062 -16.688 -3.367 1 94.69 82 VAL A O 1
ATOM 622 N N . GLU A 1 83 ? 19.406 -15.266 -2.365 1 95.12 83 GLU A N 1
ATOM 623 C CA . GLU A 1 83 ? 18.344 -14.805 -1.467 1 95.12 83 GLU A CA 1
ATOM 624 C C . GLU A 1 83 ? 17.219 -14.141 -2.242 1 95.12 83 GLU A C 1
ATOM 626 O O . GLU A 1 83 ? 16.047 -14.43 -2.012 1 95.12 83 GLU A O 1
ATOM 631 N N . ALA A 1 84 ? 17.547 -13.281 -3.152 1 96.69 84 ALA A N 1
ATOM 632 C CA . ALA A 1 84 ? 16.547 -12.578 -3.945 1 96.69 84 ALA A CA 1
ATOM 633 C C . ALA A 1 84 ? 15.766 -13.547 -4.832 1 96.69 84 ALA A C 1
ATOM 635 O O . ALA A 1 84 ? 14.547 -13.422 -4.977 1 96.69 84 ALA A O 1
ATOM 636 N N . MET A 1 85 ? 16.469 -14.477 -5.336 1 96.88 85 MET A N 1
ATOM 637 C CA . MET A 1 85 ? 15.805 -15.461 -6.18 1 96.88 85 MET A CA 1
ATOM 638 C C . MET A 1 85 ? 14.844 -16.328 -5.363 1 96.88 85 MET A C 1
ATOM 640 O O . MET A 1 85 ? 13.75 -16.641 -5.828 1 96.88 85 MET A O 1
ATOM 644 N N . THR A 1 86 ? 15.289 -16.688 -4.219 1 96.75 86 THR A N 1
ATOM 645 C CA . THR A 1 86 ? 14.414 -17.438 -3.324 1 96.75 86 THR A CA 1
ATOM 646 C C . THR A 1 86 ? 13.133 -16.672 -3.043 1 96.75 86 THR A C 1
ATOM 648 O O . THR A 1 86 ? 12.031 -17.234 -3.125 1 96.75 86 THR A O 1
ATOM 651 N N . THR A 1 87 ? 13.266 -15.43 -2.777 1 97.81 87 THR A N 1
ATOM 652 C CA . THR A 1 87 ? 12.102 -14.594 -2.498 1 97.81 87 THR A CA 1
ATOM 653 C C . THR A 1 87 ? 11.211 -14.477 -3.73 1 97.81 87 THR A C 1
ATOM 655 O O . THR A 1 87 ? 9.984 -14.523 -3.619 1 97.81 87 THR A O 1
ATOM 658 N N . LEU A 1 88 ? 11.805 -14.289 -4.867 1 98.12 88 LEU A N 1
ATOM 659 C CA . LEU A 1 88 ? 11.031 -14.234 -6.102 1 98.12 88 LEU A CA 1
ATOM 660 C C . LEU A 1 88 ? 10.188 -15.492 -6.27 1 98.12 88 LEU A C 1
ATOM 662 O O . LEU A 1 88 ? 9 -15.414 -6.578 1 98.12 88 LEU A O 1
ATOM 666 N N . CYS A 1 89 ? 10.789 -16.656 -5.992 1 98.19 89 CYS A N 1
ATOM 667 C CA . CYS A 1 89 ? 10.07 -17.906 -6.082 1 98.19 89 CYS A CA 1
ATOM 668 C C . CYS A 1 89 ? 8.961 -17.984 -5.035 1 98.19 89 CYS A C 1
ATOM 670 O O . CYS A 1 89 ? 7.887 -18.516 -5.301 1 98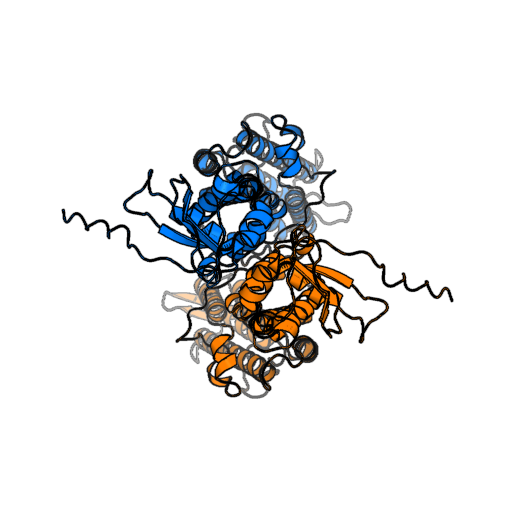.19 89 CYS A O 1
ATOM 672 N N . GLN A 1 90 ? 9.25 -17.469 -3.908 1 98.12 90 GLN A N 1
ATOM 673 C CA . GLN A 1 90 ? 8.242 -17.438 -2.852 1 98.12 90 GLN A CA 1
ATOM 674 C C . GLN A 1 90 ? 7.047 -16.578 -3.26 1 98.12 90 GLN A C 1
ATOM 676 O O . GLN A 1 90 ? 5.898 -16.953 -3.012 1 98.12 90 GLN A O 1
ATOM 681 N N . ILE A 1 91 ? 7.328 -15.445 -3.852 1 98.06 91 ILE A N 1
ATOM 682 C CA . ILE A 1 91 ? 6.277 -14.531 -4.285 1 98.06 91 ILE A CA 1
ATOM 683 C C . ILE A 1 91 ? 5.371 -15.234 -5.293 1 98.06 91 ILE A C 1
ATOM 685 O O . ILE A 1 91 ? 4.148 -15.25 -5.129 1 98.06 91 ILE A O 1
ATOM 689 N N . VAL A 1 92 ? 5.949 -15.867 -6.262 1 97.88 92 VAL A N 1
ATOM 690 C CA . VAL A 1 92 ? 5.156 -16.406 -7.363 1 97.88 92 VAL A CA 1
ATOM 691 C C . VAL A 1 92 ? 4.398 -17.656 -6.891 1 97.88 92 VAL A C 1
ATOM 693 O O . VAL A 1 92 ? 3.34 -17.984 -7.434 1 97.88 92 VAL A O 1
ATOM 696 N N . HIS A 1 93 ? 4.863 -18.312 -5.828 1 98.19 93 HIS A N 1
ATOM 697 C CA . HIS A 1 93 ? 4.188 -19.484 -5.285 1 98.19 93 HIS A CA 1
ATOM 698 C C . HIS A 1 93 ? 3.291 -19.125 -4.109 1 98.19 93 HIS A C 1
ATOM 700 O O . HIS A 1 93 ? 2.832 -20 -3.371 1 98.19 93 HIS A O 1
ATOM 706 N N . HIS A 1 94 ? 3.117 -17.844 -3.869 1 97.06 94 HIS A N 1
ATOM 707 C CA . HIS A 1 94 ? 2.225 -17.328 -2.838 1 97.06 94 HIS A CA 1
ATOM 708 C C . HIS A 1 94 ? 2.621 -17.844 -1.457 1 97.06 94 HIS A C 1
ATOM 710 O O . HIS A 1 94 ? 1.758 -18.188 -0.644 1 97.06 94 HIS A O 1
ATOM 716 N N . ASP A 1 95 ? 3.928 -17.953 -1.255 1 96.31 95 ASP A N 1
ATOM 717 C CA . ASP A 1 95 ? 4.441 -18.391 0.039 1 96.31 95 ASP A CA 1
ATOM 718 C C . ASP A 1 95 ? 4.301 -17.297 1.088 1 96.31 95 ASP A C 1
ATOM 720 O O . ASP A 1 95 ? 4.555 -16.125 0.801 1 96.31 95 ASP A O 1
ATOM 724 N N . LYS A 1 96 ? 3.914 -17.641 2.285 1 93.06 96 LYS A N 1
ATOM 725 C CA . LYS A 1 96 ? 3.715 -16.703 3.377 1 93.06 96 LYS A CA 1
ATOM 726 C C . LYS A 1 96 ? 5.012 -15.969 3.715 1 93.06 96 LYS A C 1
ATOM 728 O O . LYS A 1 96 ? 4.984 -14.812 4.148 1 93.06 96 LYS A O 1
ATOM 733 N N . ALA A 1 97 ? 6.086 -16.547 3.49 1 93.44 97 ALA A N 1
ATOM 734 C CA . ALA A 1 97 ? 7.383 -15.961 3.809 1 93.44 97 ALA A CA 1
ATOM 735 C C . ALA A 1 97 ? 7.629 -14.688 2.994 1 93.44 97 ALA A C 1
ATOM 737 O O . ALA A 1 97 ? 8.398 -13.82 3.406 1 93.44 97 ALA A O 1
ATOM 738 N N . ALA A 1 98 ? 7.016 -14.609 1.88 1 94.31 98 ALA A N 1
ATOM 739 C CA . ALA A 1 98 ? 7.191 -13.445 1.019 1 94.31 98 ALA A CA 1
ATOM 740 C C . ALA A 1 98 ? 6.523 -12.211 1.621 1 94.31 98 ALA A C 1
ATOM 742 O O . ALA A 1 98 ? 6.762 -11.086 1.172 1 94.31 98 ALA A O 1
ATOM 743 N N . GLN A 1 99 ? 5.766 -12.398 2.629 1 90 99 GLN A N 1
ATOM 744 C CA . GLN A 1 99 ? 4.984 -11.297 3.191 1 90 99 GLN A CA 1
ATOM 745 C C . GLN A 1 99 ? 5.75 -10.594 4.305 1 90 99 GLN A C 1
ATOM 747 O O . GLN A 1 99 ? 5.297 -9.57 4.824 1 90 99 GLN A O 1
ATOM 752 N N . VAL A 1 100 ? 6.852 -11.094 4.625 1 89.31 100 VAL A N 1
ATOM 753 C CA . VAL A 1 100 ? 7.676 -10.469 5.652 1 89.31 100 VAL A CA 1
ATOM 754 C C . VAL A 1 100 ? 8.281 -9.172 5.117 1 89.31 100 VAL A C 1
ATOM 756 O O . VAL A 1 100 ? 8.828 -9.141 4.012 1 89.31 100 VAL A O 1
ATOM 759 N N . PRO A 1 101 ? 8.156 -8.094 5.863 1 88.44 101 PRO A N 1
ATOM 760 C CA . PRO A 1 101 ? 8.727 -6.828 5.402 1 88.44 101 PRO A CA 1
ATOM 761 C C . PRO A 1 101 ? 10.234 -6.902 5.195 1 88.44 101 PRO A C 1
ATOM 763 O O . PRO A 1 101 ? 10.938 -7.547 5.977 1 88.44 101 PRO A O 1
ATOM 766 N N . VAL A 1 102 ? 10.688 -6.301 4.156 1 91.12 102 VAL A N 1
ATOM 767 C CA . VAL A 1 102 ? 12.109 -6.277 3.834 1 91.12 102 VAL A CA 1
ATOM 768 C C . VAL A 1 102 ? 12.555 -4.844 3.562 1 91.12 102 VAL A C 1
ATOM 770 O O . VAL A 1 102 ? 11.719 -3.951 3.383 1 91.12 102 VAL A O 1
ATOM 773 N N . HIS A 1 103 ? 13.859 -4.609 3.562 1 89.06 103 HIS A N 1
ATOM 774 C CA . HIS A 1 103 ? 14.406 -3.287 3.287 1 89.06 103 HIS A CA 1
ATOM 775 C C . HIS A 1 103 ? 14.32 -2.955 1.801 1 89.06 103 HIS A C 1
ATOM 777 O O . HIS A 1 103 ? 14.258 -3.857 0.961 1 89.06 103 HIS A O 1
ATOM 783 N N . LEU A 1 104 ? 14.406 -1.715 1.495 1 90.31 104 LEU A N 1
ATOM 784 C CA . LEU A 1 104 ? 14.227 -1.234 0.129 1 90.31 104 LEU A CA 1
ATOM 785 C C . LEU A 1 104 ? 15.32 -1.772 -0.786 1 90.31 104 LEU A C 1
ATOM 787 O O . LEU A 1 104 ? 15.062 -2.098 -1.947 1 90.31 104 LEU A O 1
ATOM 791 N N . GLU A 1 105 ? 16.453 -1.839 -0.231 1 90.5 105 GLU A N 1
ATOM 792 C CA . GLU A 1 105 ? 17.562 -2.355 -1.034 1 90.5 105 GLU A CA 1
ATOM 793 C C . GLU A 1 105 ? 17.281 -3.789 -1.483 1 90.5 105 GLU A C 1
ATOM 795 O O . GLU A 1 105 ? 17.641 -4.172 -2.6 1 90.5 105 GLU A O 1
ATOM 800 N N . PHE A 1 106 ? 16.781 -4.516 -0.591 1 95.31 106 PHE A N 1
ATOM 801 C CA . PHE A 1 106 ? 16.438 -5.891 -0.931 1 95.31 106 PHE A CA 1
ATOM 802 C C . PHE A 1 106 ? 15.32 -5.938 -1.964 1 95.31 106 PHE A C 1
ATOM 804 O O . PHE A 1 106 ? 15.32 -6.797 -2.848 1 95.31 106 PHE A O 1
ATOM 811 N N . ILE A 1 107 ? 14.383 -5.031 -1.851 1 96.12 107 ILE A N 1
ATOM 812 C CA . ILE A 1 107 ? 13.305 -4.934 -2.832 1 96.12 107 ILE A CA 1
ATOM 813 C C . ILE A 1 107 ? 13.898 -4.699 -4.223 1 96.12 107 ILE A C 1
ATOM 815 O O . ILE A 1 107 ? 13.461 -5.312 -5.199 1 96.12 107 ILE A O 1
ATOM 819 N N . VAL A 1 108 ? 14.883 -3.869 -4.293 1 96.31 108 VAL A N 1
ATOM 820 C CA . VAL A 1 108 ? 15.523 -3.564 -5.566 1 96.31 108 VAL A CA 1
ATOM 821 C C . VAL A 1 108 ? 16.188 -4.824 -6.125 1 96.31 108 VAL A C 1
ATOM 823 O O . VAL A 1 108 ? 16.125 -5.082 -7.328 1 96.31 108 VAL A O 1
ATOM 826 N N . ARG A 1 109 ? 16.781 -5.586 -5.273 1 96.81 109 ARG A N 1
ATOM 827 C CA . ARG A 1 109 ? 17.422 -6.824 -5.703 1 96.81 109 ARG A CA 1
ATOM 828 C C . ARG A 1 109 ? 16.391 -7.797 -6.281 1 96.81 109 ARG A C 1
ATOM 830 O O . ARG A 1 109 ? 16.625 -8.398 -7.332 1 96.81 109 ARG A O 1
ATOM 837 N N . VAL A 1 110 ? 15.305 -7.918 -5.684 1 98.06 110 VAL A N 1
ATOM 838 C CA . VAL A 1 110 ? 14.227 -8.766 -6.176 1 98.06 110 VAL A CA 1
ATOM 839 C C . VAL A 1 110 ? 13.688 -8.211 -7.488 1 98.06 110 VAL A C 1
ATOM 841 O O . VAL A 1 110 ? 13.438 -8.961 -8.43 1 98.06 110 VAL A O 1
ATOM 844 N N . ALA A 1 111 ? 13.523 -6.859 -7.484 1 98.06 111 ALA A N 1
ATOM 845 C CA . ALA A 1 111 ? 13.031 -6.199 -8.688 1 98.06 111 ALA A CA 1
ATOM 846 C C . ALA A 1 111 ? 13.953 -6.449 -9.875 1 98.06 111 ALA A C 1
ATOM 848 O O . ALA A 1 111 ? 13.492 -6.648 -11 1 98.06 111 ALA A O 1
ATOM 849 N N . THR A 1 112 ? 15.188 -6.453 -9.617 1 97.12 112 THR A N 1
ATOM 850 C CA . THR A 1 112 ? 16.172 -6.684 -10.664 1 97.12 112 THR A CA 1
ATOM 851 C C . THR A 1 112 ? 16.016 -8.078 -11.266 1 97.12 112 THR A C 1
ATOM 853 O O . THR A 1 112 ? 15.977 -8.227 -12.484 1 97.12 112 THR A O 1
ATOM 856 N N . LEU A 1 113 ? 15.875 -9.047 -10.461 1 97.44 113 LEU A N 1
ATOM 857 C CA . LEU A 1 113 ? 15.68 -10.414 -10.938 1 97.44 113 LEU A CA 1
ATOM 858 C C . LEU A 1 113 ? 14.32 -10.562 -11.617 1 97.44 113 LEU A C 1
ATOM 860 O O . LEU A 1 113 ? 14.195 -11.281 -12.609 1 97.44 113 LEU A O 1
ATOM 864 N N . SER A 1 114 ? 13.328 -9.93 -11.078 1 98 114 SER A N 1
ATOM 865 C CA . SER A 1 114 ? 12 -9.961 -11.68 1 98 114 SER A CA 1
ATOM 866 C C . SER A 1 114 ? 12.031 -9.422 -13.109 1 98 114 SER A C 1
ATOM 868 O O . SER A 1 114 ? 11.383 -9.984 -14 1 98 114 SER A O 1
ATOM 870 N N . ASP A 1 115 ? 12.727 -8.344 -13.266 1 96.06 115 ASP A N 1
ATOM 871 C CA . ASP A 1 115 ? 12.883 -7.762 -14.594 1 96.06 115 ASP A CA 1
ATOM 872 C C . ASP A 1 115 ? 13.656 -8.695 -15.516 1 96.06 115 ASP A C 1
ATOM 874 O O . ASP A 1 115 ? 13.273 -8.906 -16.672 1 96.06 115 ASP A O 1
ATOM 878 N N . MET A 1 116 ? 14.68 -9.328 -15.031 1 95.56 116 MET A N 1
ATOM 879 C CA . MET A 1 116 ? 15.531 -10.234 -15.805 1 95.56 116 MET A CA 1
ATOM 880 C C . MET A 1 116 ? 14.742 -11.453 -16.281 1 95.56 116 MET A C 1
ATOM 882 O O . MET A 1 116 ? 14.883 -11.883 -17.422 1 95.56 116 MET A O 1
ATOM 886 N N . TYR A 1 117 ? 13.875 -11.969 -15.422 1 96.56 117 TYR A N 1
ATOM 887 C CA . TYR A 1 117 ? 13.18 -13.219 -15.719 1 96.56 117 TYR A CA 1
ATOM 888 C C . TYR A 1 117 ? 11.75 -12.953 -16.156 1 96.56 117 TYR A C 1
ATOM 890 O O . TYR A 1 117 ? 10.969 -13.891 -16.359 1 96.56 117 TYR A O 1
ATOM 898 N N . GLY A 1 118 ? 11.336 -11.703 -16.25 1 96.62 118 GLY A N 1
ATOM 899 C CA . GLY A 1 118 ? 10.039 -11.336 -16.797 1 96.62 118 GLY A CA 1
ATOM 900 C C . GLY A 1 118 ? 8.891 -11.633 -15.852 1 96.62 118 GLY A C 1
ATOM 901 O O . GLY A 1 118 ? 7.824 -12.086 -16.281 1 96.62 118 GLY A O 1
ATOM 902 N N . CYS A 1 119 ? 9.031 -11.445 -14.562 1 97.5 119 CYS A N 1
ATOM 903 C CA . CYS A 1 119 ? 8.023 -11.758 -13.555 1 97.5 119 CYS A CA 1
ATOM 904 C C . CYS A 1 119 ? 7.387 -10.492 -13 1 97.5 119 CYS A C 1
ATOM 906 O O . CYS A 1 119 ? 6.883 -10.492 -11.875 1 97.5 119 CYS A O 1
ATOM 908 N N . GLN A 1 120 ? 7.367 -9.398 -13.703 1 96.44 120 GLN A N 1
ATOM 909 C CA . GLN A 1 120 ? 6.973 -8.102 -13.164 1 96.44 120 GLN A CA 1
ATOM 910 C C . GLN A 1 120 ? 5.5 -8.102 -12.758 1 96.44 120 GLN A C 1
ATOM 912 O O . GLN A 1 120 ? 5.148 -7.609 -11.68 1 96.44 120 GLN A O 1
ATOM 917 N N . THR A 1 121 ? 4.695 -8.703 -13.523 1 95.56 121 THR A N 1
ATOM 918 C CA . THR A 1 121 ? 3.268 -8.719 -13.227 1 95.56 121 THR A CA 1
ATOM 919 C C . THR A 1 121 ? 2.996 -9.461 -11.922 1 95.56 121 THR A C 1
ATOM 921 O O . THR A 1 121 ? 2.203 -9.008 -11.094 1 95.56 121 THR A O 1
ATOM 924 N N . ALA A 1 122 ? 3.691 -10.523 -11.742 1 97.06 122 ALA A N 1
ATOM 925 C CA . ALA A 1 122 ? 3.479 -11.367 -10.57 1 97.06 122 ALA A CA 1
ATOM 926 C C . ALA A 1 122 ? 4.039 -10.711 -9.312 1 97.06 122 ALA A C 1
ATOM 928 O O . ALA A 1 122 ? 3.627 -11.039 -8.195 1 97.06 122 ALA A O 1
ATOM 929 N N . THR A 1 123 ? 4.941 -9.773 -9.461 1 97.56 123 THR A N 1
ATOM 930 C CA . THR A 1 123 ? 5.637 -9.242 -8.297 1 97.56 123 THR A CA 1
ATOM 931 C C . THR A 1 123 ? 5.125 -7.844 -7.957 1 97.56 123 THR A C 1
ATOM 933 O O . THR A 1 123 ? 5.434 -7.305 -6.891 1 97.56 123 THR A O 1
ATOM 936 N N . ALA A 1 124 ? 4.301 -7.277 -8.727 1 94.94 124 ALA A N 1
ATOM 937 C CA . ALA A 1 124 ? 3.854 -5.898 -8.562 1 94.94 124 ALA A CA 1
ATOM 938 C C . ALA A 1 124 ? 3.107 -5.723 -7.242 1 94.94 124 ALA A C 1
ATOM 940 O O . ALA A 1 124 ? 3.393 -4.797 -6.48 1 94.94 124 ALA A O 1
ATOM 941 N N . SER A 1 125 ? 2.197 -6.625 -7.008 1 94.25 125 SER A N 1
ATOM 942 C CA . SER A 1 125 ? 1.402 -6.508 -5.789 1 94.25 125 SER A CA 1
ATOM 943 C C . SER A 1 125 ? 2.268 -6.684 -4.547 1 94.25 125 SER A C 1
ATOM 945 O O . SER A 1 125 ? 2.02 -6.055 -3.514 1 94.25 125 SER A O 1
ATOM 947 N N . TRP A 1 126 ? 3.197 -7.57 -4.613 1 95.44 126 TRP A N 1
ATOM 948 C CA . TRP A 1 126 ? 4.125 -7.75 -3.502 1 95.44 126 TRP A CA 1
ATOM 949 C C . TRP A 1 126 ? 4.879 -6.461 -3.205 1 95.44 126 TRP A C 1
ATOM 951 O O . TRP A 1 126 ? 5.027 -6.074 -2.043 1 95.44 126 TRP A O 1
ATOM 961 N N . PHE A 1 127 ? 5.32 -5.797 -4.273 1 94.56 127 PHE A N 1
ATOM 962 C CA . PHE A 1 127 ? 6.012 -4.52 -4.137 1 94.56 127 PHE A CA 1
ATOM 963 C C . PHE A 1 127 ? 5.137 -3.506 -3.406 1 94.56 127 PHE A C 1
ATOM 965 O O . PHE A 1 127 ? 5.59 -2.863 -2.455 1 94.56 127 PHE A O 1
ATOM 972 N N . HIS A 1 128 ? 3.924 -3.438 -3.799 1 89.94 128 HIS A N 1
ATOM 973 C CA . HIS A 1 128 ? 2.982 -2.541 -3.137 1 89.94 128 HIS A CA 1
ATOM 974 C C . HIS A 1 128 ? 2.846 -2.883 -1.656 1 89.94 128 HIS A C 1
ATOM 976 O O . HIS A 1 128 ? 2.848 -1.99 -0.806 1 89.94 128 HIS A O 1
ATOM 982 N N . SER A 1 129 ? 2.717 -4.121 -1.426 1 90.69 129 SER A N 1
ATOM 983 C CA . SER A 1 129 ? 2.574 -4.574 -0.045 1 90.69 129 SER A CA 1
ATOM 984 C C . SER A 1 129 ? 3.785 -4.18 0.793 1 90.69 129 SER A C 1
ATOM 986 O O . SER A 1 129 ? 3.639 -3.73 1.933 1 90.69 129 SER A O 1
ATOM 988 N N . GLN A 1 130 ? 4.926 -4.316 0.206 1 90.69 130 GLN A N 1
ATOM 989 C CA . GLN A 1 130 ? 6.156 -3.984 0.912 1 90.69 130 GLN A CA 1
ATOM 990 C C . GLN A 1 130 ? 6.234 -2.488 1.207 1 90.69 130 GLN A C 1
ATOM 992 O O . GLN A 1 130 ? 6.785 -2.082 2.232 1 90.69 130 GLN A O 1
ATOM 997 N N . LEU A 1 131 ? 5.703 -1.718 0.318 1 86.12 131 LEU A N 1
ATOM 998 C CA . LEU A 1 131 ? 5.707 -0.273 0.521 1 86.12 131 LEU A CA 1
ATOM 999 C C . LEU A 1 131 ? 4.785 0.116 1.673 1 86.12 131 LEU A C 1
ATOM 1001 O O . LEU A 1 131 ? 5.09 1.043 2.428 1 86.12 131 LEU A O 1
ATOM 1005 N N . LEU A 1 132 ? 3.75 -0.572 1.829 1 80.88 132 LEU A N 1
ATOM 1006 C CA . LEU A 1 132 ? 2.785 -0.273 2.881 1 80.88 132 LEU A CA 1
ATOM 1007 C C . LEU A 1 132 ? 3.303 -0.734 4.238 1 80.88 132 LEU A C 1
ATOM 1009 O O . LEU A 1 132 ? 3.008 -0.113 5.266 1 80.88 132 LEU A O 1
ATOM 1013 N N . LEU A 1 133 ? 4.043 -1.815 4.211 1 78.38 133 LEU A N 1
ATOM 1014 C CA . LEU A 1 133 ? 4.469 -2.443 5.453 1 78.38 133 LEU A CA 1
ATOM 1015 C C . LEU A 1 133 ? 5.719 -1.764 6.004 1 78.38 133 LEU A C 1
ATOM 1017 O O . LEU A 1 133 ? 6.125 -2.023 7.141 1 78.38 133 LEU A O 1
ATOM 1021 N N . ARG A 1 134 ? 6.191 -0.839 5.293 1 73.88 134 ARG A N 1
ATOM 1022 C CA . ARG A 1 134 ? 7.441 -0.217 5.715 1 73.88 134 ARG A CA 1
ATOM 1023 C C . ARG A 1 134 ? 7.18 1.006 6.586 1 73.88 134 ARG A C 1
ATOM 1025 O O . ARG A 1 134 ? 6.227 1.75 6.352 1 73.88 134 ARG A O 1
ATOM 1032 N N . PRO A 1 135 ? 8.086 1.082 7.504 1 64.69 135 PRO A N 1
ATOM 1033 C CA . PRO A 1 135 ? 7.988 2.316 8.289 1 64.69 135 PRO A CA 1
ATOM 1034 C C . PRO A 1 135 ? 8.32 3.562 7.469 1 64.69 135 PRO A C 1
ATOM 1036 O O . PRO A 1 135 ? 9.047 3.479 6.473 1 64.69 135 PRO A O 1
ATOM 1039 N N . PRO A 1 136 ? 7.785 4.641 7.82 1 62.69 136 PRO A N 1
ATOM 1040 C CA . PRO A 1 136 ? 8.102 5.887 7.121 1 62.69 136 PRO A CA 1
ATOM 1041 C C . PRO A 1 136 ? 9.594 6.211 7.125 1 62.69 136 PRO A C 1
ATOM 1043 O O . PRO A 1 136 ? 10.289 5.902 8.094 1 62.69 136 PRO A O 1
ATOM 1046 N N . PRO A 1 137 ? 10 6.738 6.008 1 63.22 137 PRO A N 1
ATOM 1047 C CA . PRO A 1 137 ? 11.43 7.074 5.938 1 63.22 137 PRO A CA 1
ATOM 1048 C C . PRO A 1 137 ? 11.82 8.172 6.922 1 63.22 137 PRO A C 1
ATOM 1050 O O . PRO A 1 137 ? 10.984 8.984 7.316 1 63.22 137 PRO A O 1
ATOM 1053 N N . THR A 1 138 ? 13.023 8.047 7.324 1 63.03 138 THR A N 1
ATOM 1054 C CA . THR A 1 138 ? 13.609 9.133 8.102 1 63.03 138 THR A CA 1
ATOM 1055 C C . THR A 1 138 ? 14.234 10.18 7.188 1 63.03 138 THR A C 1
ATOM 1057 O O . THR A 1 138 ? 14.461 9.922 6.004 1 63.03 138 THR A O 1
ATOM 1060 N N . VAL A 1 139 ? 14.461 11.328 7.676 1 61.88 139 VAL A N 1
ATOM 1061 C CA . VAL A 1 139 ? 15.047 12.43 6.918 1 61.88 139 VAL A CA 1
ATOM 1062 C C . VAL A 1 139 ? 16.391 11.992 6.336 1 61.88 139 VAL A C 1
ATOM 1064 O O . VAL A 1 139 ? 16.688 12.266 5.172 1 61.88 139 VAL A O 1
ATOM 1067 N N . ALA A 1 140 ? 17.047 11.227 7.039 1 61.53 140 ALA A N 1
ATOM 1068 C CA . ALA A 1 140 ? 18.406 10.852 6.633 1 61.53 140 ALA A CA 1
ATOM 1069 C C . ALA A 1 140 ? 18.375 9.883 5.457 1 61.53 140 ALA A C 1
ATOM 1071 O O . ALA A 1 140 ? 19.281 9.898 4.617 1 61.53 140 ALA A O 1
ATOM 1072 N N . THR A 1 141 ? 17.391 9.203 5.34 1 72.62 141 THR A N 1
ATOM 1073 C CA . THR A 1 141 ? 17.391 8.148 4.336 1 72.62 141 THR A CA 1
ATOM 1074 C C . THR A 1 141 ? 16.422 8.477 3.201 1 72.62 141 THR A C 1
ATOM 1076 O O . THR A 1 141 ? 16.266 7.688 2.264 1 72.62 141 THR A O 1
ATOM 1079 N N . PHE A 1 142 ? 15.992 9.633 3.209 1 76.62 142 PHE A N 1
ATOM 1080 C CA . PHE A 1 142 ? 14.891 9.961 2.305 1 76.62 142 PHE A CA 1
ATOM 1081 C C . PHE A 1 142 ? 15.352 9.891 0.853 1 76.62 142 PHE A C 1
ATOM 1083 O O . PHE A 1 142 ? 14.695 9.258 0.021 1 76.62 142 PHE A O 1
ATOM 1090 N N . GLY A 1 143 ? 16.469 10.5 0.614 1 80.56 143 GLY A N 1
ATOM 1091 C CA . GLY A 1 143 ? 16.953 10.492 -0.754 1 80.56 143 GLY A CA 1
ATOM 1092 C C . GLY A 1 143 ? 17.234 9.102 -1.285 1 80.56 143 GLY A C 1
ATOM 1093 O O . GLY A 1 143 ? 16.828 8.766 -2.402 1 80.56 143 GLY A O 1
ATOM 1094 N N . ARG A 1 144 ? 17.812 8.328 -0.484 1 84.44 144 ARG A N 1
ATOM 1095 C CA . ARG A 1 144 ? 18.141 6.965 -0.872 1 84.44 144 ARG A CA 1
ATOM 1096 C C . ARG A 1 144 ? 16.875 6.125 -1.042 1 84.44 144 ARG A C 1
ATOM 1098 O O . ARG A 1 144 ? 16.781 5.301 -1.956 1 84.44 144 ARG A O 1
ATOM 1105 N N . ASP A 1 145 ? 16 6.363 -0.138 1 86.38 145 ASP A N 1
ATOM 1106 C CA . ASP A 1 145 ? 14.75 5.617 -0.188 1 86.38 145 ASP A CA 1
ATOM 1107 C C . ASP A 1 145 ? 13.953 5.961 -1.445 1 86.38 145 ASP A C 1
ATOM 1109 O O . ASP A 1 145 ? 13.375 5.078 -2.082 1 86.38 145 ASP A O 1
ATOM 1113 N N . VAL A 1 146 ? 14.008 7.188 -1.744 1 88.12 146 VAL A N 1
ATOM 1114 C CA . VAL A 1 146 ? 13.312 7.641 -2.939 1 88.12 146 VAL A CA 1
ATOM 1115 C C . VAL A 1 146 ? 13.961 7.035 -4.184 1 88.12 146 VAL A C 1
ATOM 1117 O O . VAL A 1 146 ? 13.266 6.512 -5.059 1 88.12 146 VAL A O 1
ATOM 1120 N N . ALA A 1 147 ? 15.211 7.039 -4.195 1 91.19 147 ALA A N 1
ATOM 1121 C CA . ALA A 1 147 ? 15.938 6.492 -5.336 1 91.19 147 ALA A CA 1
ATOM 1122 C C . ALA A 1 147 ? 15.648 5.004 -5.504 1 91.19 147 ALA A C 1
ATOM 1124 O O . ALA A 1 147 ? 15.359 4.539 -6.609 1 91.19 147 ALA A O 1
ATOM 1125 N N . ALA A 1 148 ? 15.75 4.312 -4.445 1 92.5 148 ALA A N 1
ATOM 1126 C CA . ALA A 1 148 ? 15.516 2.869 -4.477 1 92.5 148 ALA A CA 1
ATOM 1127 C C . ALA A 1 148 ? 14.102 2.553 -4.941 1 92.5 148 ALA A C 1
ATOM 1129 O O . ALA A 1 148 ? 13.891 1.61 -5.707 1 92.5 148 ALA A O 1
ATOM 1130 N N . THR A 1 149 ? 13.156 3.32 -4.512 1 92.81 149 THR A N 1
ATOM 1131 C CA . THR A 1 149 ? 11.766 3.088 -4.875 1 92.81 149 THR A CA 1
ATOM 1132 C C . THR A 1 149 ? 11.531 3.387 -6.352 1 92.81 149 THR A C 1
ATOM 1134 O O . THR A 1 149 ? 10.82 2.65 -7.035 1 92.81 149 THR A O 1
ATOM 1137 N N . ILE A 1 150 ? 12.148 4.445 -6.797 1 93.5 150 ILE A N 1
ATOM 1138 C CA . ILE A 1 150 ? 12.047 4.777 -8.211 1 93.5 150 ILE A CA 1
ATOM 1139 C C . ILE A 1 150 ? 12.641 3.645 -9.047 1 93.5 150 ILE A C 1
ATOM 1141 O O . ILE A 1 150 ? 12.031 3.189 -10.016 1 93.5 150 ILE A O 1
ATOM 1145 N N . ARG A 1 151 ? 13.742 3.197 -8.656 1 95.88 151 ARG A N 1
ATOM 1146 C CA . ARG A 1 151 ? 14.422 2.117 -9.367 1 95.88 151 ARG A CA 1
ATOM 1147 C C . ARG A 1 151 ? 13.578 0.85 -9.375 1 95.88 151 ARG A C 1
ATOM 1149 O O . ARG A 1 151 ? 13.367 0.242 -10.422 1 95.88 151 ARG A O 1
ATOM 1156 N N . ALA A 1 152 ? 13.078 0.482 -8.25 1 96.25 152 ALA A N 1
ATOM 1157 C CA . ALA A 1 152 ? 12.25 -0.716 -8.141 1 96.25 152 ALA A CA 1
ATOM 1158 C C . ALA A 1 152 ? 10.984 -0.591 -8.992 1 96.25 152 ALA A C 1
ATOM 1160 O O . ALA A 1 152 ? 10.609 -1.53 -9.695 1 96.25 152 ALA A O 1
ATOM 1161 N N . SER A 1 153 ? 10.367 0.576 -8.914 1 94.88 153 SER A N 1
ATOM 1162 C CA . SER A 1 153 ? 9.133 0.768 -9.664 1 94.88 153 SER A CA 1
ATOM 1163 C C . SER A 1 153 ? 9.391 0.73 -11.172 1 94.88 153 SER A C 1
ATOM 1165 O O . SER A 1 153 ? 8.547 0.265 -11.938 1 94.88 153 SER A O 1
ATOM 1167 N N . TYR A 1 154 ? 10.523 1.208 -11.586 1 94.62 154 TYR A N 1
ATOM 1168 C CA . TYR A 1 154 ? 10.914 1.137 -12.984 1 94.62 154 TYR A CA 1
ATOM 1169 C C . TYR A 1 154 ? 11.125 -0.309 -13.422 1 94.62 154 TYR A C 1
ATOM 1171 O O . TYR A 1 154 ? 10.586 -0.74 -14.445 1 94.62 154 TYR A O 1
ATOM 1179 N N . LEU A 1 155 ? 11.844 -1.042 -12.617 1 96.56 155 LEU A N 1
ATOM 1180 C CA . LEU A 1 155 ? 12.188 -2.42 -12.945 1 96.56 155 LEU A CA 1
ATOM 1181 C C . LEU A 1 155 ? 10.953 -3.312 -12.914 1 96.56 155 LEU A C 1
ATOM 1183 O O . LEU A 1 155 ? 10.836 -4.246 -13.711 1 96.56 155 LEU A O 1
ATOM 1187 N N . LEU A 1 156 ? 10.008 -3.008 -12.016 1 96.75 156 LEU A N 1
ATOM 1188 C CA . LEU A 1 156 ? 8.82 -3.836 -11.836 1 96.75 156 LEU A CA 1
ATOM 1189 C C . LEU A 1 156 ? 7.676 -3.346 -12.711 1 96.75 156 LEU A C 1
ATOM 1191 O O . LEU A 1 156 ? 6.602 -3.955 -12.742 1 96.75 156 LEU A O 1
ATOM 1195 N N . ASP A 1 157 ? 7.836 -2.246 -13.352 1 93.31 157 ASP A N 1
ATOM 1196 C CA . ASP A 1 157 ? 6.836 -1.67 -14.242 1 93.31 157 ASP A CA 1
ATOM 1197 C C . ASP A 1 157 ? 5.562 -1.316 -13.477 1 93.31 157 ASP A C 1
ATOM 1199 O O . ASP A 1 157 ? 4.473 -1.77 -13.836 1 93.31 157 ASP A O 1
ATOM 1203 N N . VAL A 1 158 ? 5.727 -0.545 -12.484 1 92.56 158 VAL A N 1
ATOM 1204 C CA . VAL A 1 158 ? 4.617 -0.047 -11.672 1 92.56 158 VAL A CA 1
ATOM 1205 C C . VAL A 1 158 ? 4.492 1.465 -11.844 1 92.56 158 VAL A C 1
ATOM 1207 O O . VAL A 1 158 ? 5.062 2.234 -11.07 1 92.56 158 VAL A O 1
ATOM 1210 N N . PRO A 1 159 ? 3.688 1.919 -12.711 1 89.94 159 PRO A N 1
ATOM 1211 C CA . PRO A 1 159 ? 3.672 3.328 -13.117 1 89.94 159 PRO A CA 1
ATOM 1212 C C . PRO A 1 159 ? 3.203 4.254 -11.992 1 89.94 159 PRO A C 1
ATOM 1214 O O . PRO A 1 159 ? 3.707 5.371 -11.859 1 89.94 159 PRO A O 1
ATOM 1217 N N . GLY A 1 160 ? 2.258 3.885 -11.25 1 86.81 160 GLY A N 1
ATOM 1218 C CA . GLY A 1 160 ? 1.743 4.742 -10.188 1 86.81 160 GLY A CA 1
ATOM 1219 C C . GLY A 1 160 ? 2.797 5.129 -9.172 1 86.81 160 GLY A C 1
ATOM 1220 O O . GLY A 1 160 ? 2.941 6.305 -8.836 1 86.81 160 GLY A O 1
ATOM 1221 N N . VAL A 1 161 ? 3.502 4.137 -8.734 1 89.12 161 VAL A N 1
ATOM 1222 C CA . VAL A 1 161 ? 4.539 4.375 -7.742 1 89.12 161 VAL A CA 1
ATOM 1223 C C . VAL A 1 161 ? 5.672 5.191 -8.359 1 89.12 161 VAL A C 1
ATOM 1225 O O . VAL A 1 161 ? 6.191 6.117 -7.727 1 89.12 161 VAL A O 1
ATOM 1228 N N . PHE A 1 162 ? 6.008 4.859 -9.594 1 91.12 162 PHE A N 1
ATOM 1229 C CA . PHE A 1 162 ? 7.055 5.59 -10.297 1 91.12 162 PHE A CA 1
ATOM 1230 C C . PHE A 1 162 ? 6.711 7.074 -10.391 1 91.12 162 PHE A C 1
ATOM 1232 O O . PHE A 1 162 ? 7.547 7.93 -10.094 1 91.12 162 PHE A O 1
ATOM 1239 N N . TYR A 1 163 ? 5.543 7.301 -10.688 1 88.25 163 TYR A N 1
ATOM 1240 C CA . TYR A 1 163 ? 5.07 8.672 -10.836 1 88.25 163 TYR A CA 1
ATOM 1241 C C . TYR A 1 163 ? 5.141 9.422 -9.508 1 88.25 163 TYR A C 1
ATOM 1243 O O . TYR A 1 163 ? 5.695 10.516 -9.438 1 88.25 163 TYR A O 1
ATOM 1251 N N . GLU A 1 164 ? 4.656 8.891 -8.484 1 86.5 164 GLU A N 1
ATOM 1252 C CA . GLU A 1 164 ? 4.574 9.562 -7.188 1 86.5 164 GLU A CA 1
ATOM 1253 C C . GLU A 1 164 ? 5.961 9.812 -6.605 1 86.5 164 GLU A C 1
ATOM 1255 O O . GLU A 1 164 ? 6.199 10.852 -5.984 1 86.5 164 GLU A O 1
ATOM 1260 N N . PHE A 1 165 ? 6.812 8.898 -6.848 1 88.88 165 PHE A N 1
ATOM 1261 C CA . PHE A 1 165 ? 8.117 9.047 -6.211 1 88.88 165 PHE A CA 1
ATOM 1262 C C . PHE A 1 165 ? 9.023 9.961 -7.039 1 88.88 165 PHE A C 1
ATOM 1264 O O . PHE A 1 165 ? 9.906 10.625 -6.496 1 88.88 165 PHE A O 1
ATOM 1271 N N . THR A 1 166 ? 8.82 9.945 -8.312 1 89.12 166 THR A N 1
ATOM 1272 C CA . THR A 1 166 ? 9.531 10.953 -9.094 1 89.12 166 THR A CA 1
ATOM 1273 C C . THR A 1 166 ? 9 12.352 -8.789 1 89.12 166 THR A C 1
ATOM 1275 O O . THR A 1 166 ? 9.766 13.32 -8.781 1 89.12 166 THR A O 1
ATOM 1278 N N . LYS A 1 167 ? 7.773 12.406 -8.562 1 86.75 167 LYS A N 1
ATOM 1279 C CA . LYS A 1 167 ? 7.191 13.664 -8.102 1 86.75 167 LYS A CA 1
ATOM 1280 C C . LYS A 1 167 ? 7.805 14.102 -6.777 1 86.75 167 LYS A C 1
ATOM 1282 O O . LYS A 1 167 ? 8.148 15.273 -6.605 1 86.75 167 LYS A O 1
ATOM 1287 N N . ALA A 1 168 ? 7.918 13.211 -5.922 1 84.19 168 ALA A N 1
ATOM 1288 C CA . ALA A 1 168 ? 8.531 13.492 -4.625 1 84.19 168 ALA A CA 1
ATOM 1289 C C . ALA A 1 168 ? 9.977 13.945 -4.793 1 84.19 168 ALA A C 1
ATOM 1291 O O . ALA A 1 168 ? 10.445 14.836 -4.078 1 84.19 168 ALA A O 1
ATOM 1292 N N . ALA A 1 169 ? 10.648 13.312 -5.664 1 87.06 169 ALA A N 1
ATOM 1293 C CA . ALA A 1 169 ? 12.031 13.703 -5.922 1 87.06 169 ALA A CA 1
ATOM 1294 C C . ALA A 1 169 ? 12.109 15.156 -6.383 1 87.06 169 ALA A C 1
ATOM 1296 O O . ALA A 1 169 ? 12.961 15.914 -5.918 1 87.06 169 ALA A O 1
ATOM 1297 N N . VAL A 1 170 ? 11.234 15.508 -7.203 1 86.31 170 VAL A N 1
ATOM 1298 C CA . VAL A 1 170 ? 11.203 16.875 -7.727 1 86.31 170 VAL A CA 1
ATOM 1299 C C . VAL A 1 170 ? 10.836 17.844 -6.609 1 86.31 170 VAL A C 1
ATOM 1301 O O . VAL A 1 170 ? 11.43 18.922 -6.5 1 86.31 170 VAL A O 1
ATOM 1304 N N . GLN A 1 171 ? 10.023 17.406 -5.773 1 83.62 171 GLN A N 1
ATOM 1305 C CA . GLN A 1 171 ? 9.461 18.312 -4.777 1 83.62 171 GLN A CA 1
ATOM 1306 C C . GLN A 1 171 ? 10.383 18.453 -3.568 1 83.62 171 GLN A C 1
ATOM 1308 O O . GLN A 1 171 ? 10.547 19.531 -3.021 1 83.62 171 GLN A O 1
ATOM 1313 N N . TYR A 1 172 ? 10.953 17.359 -3.199 1 79.38 172 TYR A N 1
ATOM 1314 C CA . TYR A 1 172 ? 11.492 17.359 -1.846 1 79.38 172 TYR A CA 1
ATOM 1315 C C . TYR A 1 172 ? 13.016 17.266 -1.87 1 79.38 172 TYR A C 1
ATOM 1317 O O . TYR A 1 172 ? 13.68 17.594 -0.881 1 79.38 172 TYR A O 1
ATOM 1325 N N . LEU A 1 173 ? 13.523 16.797 -2.869 1 81.56 173 LEU A N 1
ATOM 1326 C CA . LEU A 1 173 ? 14.961 16.562 -2.838 1 81.56 173 LEU A CA 1
ATOM 1327 C C . LEU A 1 173 ? 15.727 17.797 -3.297 1 81.56 173 LEU A C 1
ATOM 1329 O O . LEU A 1 173 ? 15.289 18.5 -4.223 1 81.56 173 LEU A O 1
ATOM 1333 N N . SER A 1 174 ? 16.656 18.078 -2.488 1 77.19 174 SER A N 1
ATOM 1334 C CA . SER A 1 174 ? 17.656 19.031 -2.955 1 77.19 174 SER A CA 1
ATOM 1335 C C . SER A 1 174 ? 18.766 18.344 -3.729 1 77.19 174 SER A C 1
ATOM 1337 O O . SER A 1 174 ? 19.594 17.641 -3.143 1 77.19 174 SER A O 1
ATOM 1339 N N . LEU A 1 175 ? 18.797 18.516 -4.965 1 76.56 175 LEU A N 1
ATOM 1340 C CA . LEU A 1 175 ? 19.75 17.781 -5.789 1 76.56 175 LEU A CA 1
ATOM 1341 C C . LEU A 1 175 ? 21.156 18.344 -5.633 1 76.56 175 LEU A C 1
ATOM 1343 O O . LEU A 1 175 ? 22.141 17.688 -6 1 76.56 175 LEU A O 1
ATOM 1347 N N . ALA A 1 176 ? 21.203 19.5 -5.074 1 70.44 176 ALA A N 1
ATOM 1348 C CA . ALA A 1 176 ? 22.516 20.016 -4.715 1 70.44 176 ALA A CA 1
ATOM 1349 C C . ALA A 1 176 ? 23.125 19.203 -3.568 1 70.44 176 ALA A C 1
ATOM 1351 O O . ALA A 1 176 ? 24.344 18.984 -3.531 1 70.44 176 ALA A O 1
ATOM 1352 N N . LYS A 1 177 ? 22.297 18.672 -2.699 1 69.06 177 LYS A N 1
ATOM 1353 C CA . LYS A 1 177 ? 22.766 17.953 -1.516 1 69.06 177 LYS A CA 1
ATOM 1354 C C . LYS A 1 177 ? 22.625 16.453 -1.696 1 69.06 177 LYS A C 1
ATOM 1356 O O . LYS A 1 177 ? 23.484 15.68 -1.246 1 69.06 177 LYS A O 1
ATOM 1361 N N . SER A 1 178 ? 21.547 16.109 -2.328 1 69.25 178 SER A N 1
ATOM 1362 C CA . SER A 1 178 ? 21.188 14.703 -2.385 1 69.25 178 SER A CA 1
ATOM 1363 C C . SER A 1 178 ? 21.359 14.141 -3.793 1 69.25 178 SER A C 1
ATOM 1365 O O . SER A 1 178 ? 20.938 13.016 -4.074 1 69.25 178 SER A O 1
ATOM 1367 N N . GLY A 1 179 ? 21.953 14.914 -4.645 1 73.81 179 GLY A N 1
ATOM 1368 C CA . GLY A 1 179 ? 22.078 14.484 -6.031 1 73.81 179 GLY A CA 1
ATOM 1369 C C . GLY A 1 179 ? 22.891 13.211 -6.191 1 73.81 179 GLY A C 1
ATOM 1370 O O . GLY A 1 179 ? 22.5 12.32 -6.949 1 73.81 179 GLY A O 1
ATOM 1371 N N . GLU A 1 180 ? 23.922 13.117 -5.398 1 78.56 180 GLU A N 1
ATOM 1372 C CA . GLU A 1 180 ? 24.781 11.945 -5.496 1 78.56 180 GLU A CA 1
ATOM 1373 C C . GLU A 1 180 ? 24.078 10.695 -4.973 1 78.56 180 GLU A C 1
ATOM 1375 O O . GLU A 1 180 ? 24.188 9.617 -5.57 1 78.56 180 GLU A O 1
ATOM 1380 N N . ASP A 1 181 ? 23.375 10.891 -3.906 1 80.56 181 ASP A N 1
ATOM 1381 C CA . ASP A 1 181 ? 22.625 9.773 -3.34 1 80.56 181 ASP A CA 1
ATOM 1382 C C . ASP A 1 181 ? 21.562 9.266 -4.32 1 80.56 181 ASP A C 1
ATOM 1384 O O . ASP A 1 181 ? 21.344 8.055 -4.43 1 80.56 181 ASP A O 1
ATOM 1388 N N . LEU A 1 182 ? 21 10.18 -4.957 1 85.69 182 LEU A N 1
ATOM 1389 C CA . LEU A 1 182 ? 19.969 9.82 -5.93 1 85.69 182 LEU A CA 1
ATOM 1390 C C . LEU A 1 182 ? 20.578 9.039 -7.094 1 85.69 182 LEU A C 1
ATOM 1392 O O . LEU A 1 182 ? 20.031 8.016 -7.508 1 85.69 182 LEU A O 1
ATOM 1396 N N . VAL A 1 183 ? 21.688 9.516 -7.523 1 86.38 183 VAL A N 1
ATOM 1397 C CA . VAL A 1 183 ? 22.359 8.867 -8.648 1 86.38 183 VAL A CA 1
ATOM 1398 C C . VAL A 1 183 ? 22.812 7.465 -8.242 1 86.38 183 VAL A C 1
ATOM 1400 O O . VAL A 1 183 ? 22.578 6.5 -8.984 1 86.38 183 VAL A O 1
ATOM 1403 N N . GLU A 1 184 ? 23.359 7.395 -7.145 1 85.56 184 GLU A N 1
ATOM 1404 C CA . GLU A 1 184 ? 23.828 6.102 -6.648 1 85.56 184 GLU A CA 1
ATOM 1405 C C . GLU A 1 184 ? 22.672 5.145 -6.418 1 85.56 184 GLU A C 1
ATOM 1407 O O . GLU A 1 184 ? 22.766 3.953 -6.715 1 85.56 184 GLU A O 1
ATOM 1412 N N . GLY A 1 185 ? 21.641 5.648 -5.906 1 87.19 185 GLY A N 1
ATOM 1413 C CA . GLY A 1 185 ? 20.469 4.836 -5.605 1 87.19 185 GLY A CA 1
ATOM 1414 C C . GLY A 1 185 ? 19.766 4.332 -6.844 1 87.19 185 GLY A C 1
ATOM 1415 O O . GLY A 1 185 ? 19.234 3.217 -6.855 1 87.19 185 GLY A O 1
ATOM 1416 N N . LEU A 1 186 ? 19.75 5.117 -7.852 1 89.75 186 LEU A N 1
ATOM 1417 C CA . LEU A 1 186 ? 19.078 4.734 -9.094 1 89.75 186 LEU A CA 1
ATOM 1418 C C . LEU A 1 186 ? 19.906 3.711 -9.859 1 89.75 186 LEU A C 1
ATOM 1420 O O . LEU A 1 186 ? 19.359 2.861 -10.562 1 89.75 186 LEU A O 1
ATOM 1424 N N . GLY A 1 187 ? 21.203 3.838 -9.648 1 83.75 187 GLY A N 1
ATOM 1425 C CA . GLY A 1 187 ? 22.062 2.916 -10.359 1 83.75 187 GLY A CA 1
ATOM 1426 C C . GLY A 1 187 ? 21.938 3.004 -11.867 1 83.75 187 GLY A C 1
ATOM 1427 O O . GLY A 1 187 ? 21.672 4.082 -12.414 1 83.75 187 GLY A O 1
ATOM 1428 N N . ASP A 1 188 ? 22.094 1.865 -12.586 1 86.12 188 ASP A N 1
ATOM 1429 C CA . ASP A 1 188 ? 22.094 1.842 -14.039 1 86.12 188 ASP A CA 1
ATOM 1430 C C . ASP A 1 188 ? 20.781 1.303 -14.594 1 86.12 188 ASP A C 1
ATOM 1432 O O . ASP A 1 188 ? 20.688 0.953 -15.773 1 86.12 188 ASP A O 1
ATOM 1436 N N . ALA A 1 189 ? 19.859 1.302 -13.789 1 89.06 189 ALA A N 1
ATOM 1437 C CA . ALA A 1 189 ? 18.594 0.693 -14.211 1 89.06 189 ALA A CA 1
ATOM 1438 C C . ALA A 1 189 ? 17.797 1.643 -15.102 1 89.06 189 ALA A C 1
ATOM 1440 O O . ALA A 1 189 ? 17.062 1.203 -15.992 1 89.06 189 ALA A O 1
ATOM 1441 N N . LEU A 1 190 ? 17.953 2.881 -14.891 1 89.88 190 LEU A N 1
ATOM 1442 C CA . LEU A 1 190 ? 17.188 3.865 -15.648 1 89.88 190 LEU A CA 1
ATOM 1443 C C . LEU A 1 190 ? 18.016 4.422 -16.812 1 89.88 190 LEU A C 1
ATOM 1445 O O . LEU A 1 190 ? 19.25 4.336 -16.797 1 89.88 190 LEU A O 1
ATOM 1449 N N . PRO A 1 191 ? 17.359 4.941 -17.797 1 88 191 PRO A N 1
ATOM 1450 C CA . PRO A 1 191 ? 18.078 5.504 -18.938 1 88 191 PRO A CA 1
ATOM 1451 C C . PRO A 1 191 ? 19.031 6.633 -18.547 1 88 191 PRO A C 1
ATOM 1453 O O . PRO A 1 191 ? 18.766 7.344 -17.562 1 88 191 PRO A O 1
ATOM 1456 N N . GLU A 1 192 ? 20.031 6.742 -19.391 1 84 192 GLU A N 1
ATOM 1457 C CA . GLU A 1 192 ? 20.984 7.82 -19.172 1 84 192 GLU A CA 1
ATOM 1458 C C . GLU A 1 192 ? 20.328 9.188 -19.281 1 84 192 GLU A C 1
ATOM 1460 O O . GLU A 1 192 ? 19.5 9.406 -20.172 1 84 192 GLU A O 1
ATOM 1465 N N . GLY A 1 193 ? 20.578 10.055 -18.344 1 83.81 193 GLY A N 1
ATOM 1466 C CA . GLY A 1 193 ? 20.047 11.398 -18.406 1 83.81 193 GLY A CA 1
ATOM 1467 C C . GLY A 1 193 ? 18.812 11.594 -17.531 1 83.81 193 GLY A C 1
ATOM 1468 O O . GLY A 1 193 ? 18.312 12.711 -17.391 1 83.81 193 GLY A O 1
ATOM 1469 N N . PHE A 1 194 ? 18.359 10.57 -16.938 1 89.06 194 PHE A N 1
ATOM 1470 C CA . PHE A 1 194 ? 17.141 10.664 -16.156 1 89.06 194 PHE A CA 1
ATOM 1471 C C . PHE A 1 194 ? 17.328 11.609 -14.969 1 89.06 194 PHE A C 1
ATOM 1473 O O . PHE A 1 194 ? 16.438 12.398 -14.648 1 89.06 194 PHE A O 1
ATOM 1480 N N . VAL A 1 195 ? 18.406 11.516 -14.352 1 87.25 195 VAL A N 1
ATOM 1481 C CA . VAL A 1 195 ? 18.703 12.398 -13.227 1 87.25 195 VAL A CA 1
ATOM 1482 C C . VAL A 1 195 ? 18.734 13.852 -13.703 1 87.25 195 VAL A C 1
ATOM 1484 O O . VAL A 1 195 ? 18.234 14.742 -13.016 1 87.25 195 VAL A O 1
ATOM 1487 N N . ASP A 1 196 ? 19.297 14.031 -14.805 1 84.94 196 ASP A N 1
ATOM 1488 C CA . ASP A 1 196 ? 19.312 15.367 -15.383 1 84.94 196 ASP A CA 1
ATOM 1489 C C . ASP A 1 196 ? 17.906 15.875 -15.672 1 84.94 196 ASP A C 1
ATOM 1491 O O . ASP A 1 196 ? 17.625 17.062 -15.57 1 84.94 196 ASP A O 1
ATOM 1495 N N . ALA A 1 197 ? 17.125 15 -16.062 1 87.06 197 ALA A N 1
ATOM 1496 C CA . ALA A 1 197 ? 15.727 15.367 -16.312 1 87.06 197 ALA A CA 1
ATOM 1497 C C . ALA A 1 197 ? 15.031 15.812 -15.023 1 87.06 197 ALA A C 1
ATOM 1499 O O . ALA A 1 197 ? 14.234 16.75 -15.039 1 87.06 197 ALA A O 1
ATOM 1500 N N . ILE A 1 198 ? 15.297 15.133 -13.93 1 88.12 198 ILE A N 1
ATOM 1501 C CA . ILE A 1 198 ? 14.727 15.516 -12.641 1 88.12 198 ILE A CA 1
ATOM 1502 C C . ILE A 1 198 ? 15.227 16.906 -12.258 1 88.12 198 ILE A C 1
ATOM 1504 O O . ILE A 1 198 ? 14.453 17.75 -11.805 1 88.12 198 ILE A O 1
ATOM 1508 N N . LYS A 1 199 ? 16.5 17.094 -12.445 1 84.31 199 LYS A N 1
ATOM 1509 C CA . LYS A 1 199 ? 17.078 18.406 -12.156 1 84.31 199 LYS A CA 1
ATOM 1510 C C . LYS A 1 199 ? 16.438 19.5 -13 1 84.31 199 LYS A C 1
ATOM 1512 O O . LYS A 1 199 ? 16.156 20.594 -12.508 1 84.31 199 LYS A O 1
ATOM 1517 N N . ALA A 1 200 ? 16.297 19.203 -14.195 1 84.06 200 ALA A N 1
ATOM 1518 C CA . ALA A 1 200 ? 15.672 20.156 -15.109 1 84.06 200 ALA A CA 1
ATOM 1519 C C . ALA A 1 200 ? 14.242 20.484 -14.688 1 84.06 200 ALA A C 1
ATOM 1521 O O . ALA A 1 200 ? 13.805 21.625 -14.766 1 84.06 200 ALA A O 1
ATOM 1522 N N . ALA A 1 201 ? 13.516 19.469 -14.297 1 86.62 201 ALA A N 1
ATOM 1523 C CA . ALA A 1 201 ? 12.148 19.672 -13.828 1 86.62 201 ALA A CA 1
ATOM 1524 C C . ALA A 1 201 ? 12.125 20.562 -12.586 1 86.62 201 ALA A C 1
ATOM 1526 O O . ALA A 1 201 ? 11.266 21.438 -12.461 1 86.62 201 ALA A O 1
ATOM 1527 N N . GLN A 1 202 ? 13.031 20.359 -11.688 1 85.44 202 GLN A N 1
ATOM 1528 C CA . GLN A 1 202 ? 13.125 21.172 -10.477 1 85.44 202 GLN A CA 1
ATOM 1529 C C . GLN A 1 202 ? 13.414 22.625 -10.812 1 85.44 202 GLN A C 1
ATOM 1531 O O . GLN A 1 202 ? 12.766 23.531 -10.281 1 85.44 202 GLN A O 1
ATOM 1536 N N . THR A 1 203 ? 14.367 22.766 -11.656 1 82.94 203 THR A N 1
ATOM 1537 C CA . THR A 1 203 ? 14.766 24.109 -12.062 1 82.94 203 THR A CA 1
ATOM 1538 C C . THR A 1 203 ? 13.602 24.828 -12.742 1 82.94 203 THR A C 1
ATOM 1540 O O . THR A 1 203 ? 13.359 26.016 -12.484 1 82.94 203 THR A O 1
ATOM 1543 N N . ALA A 1 204 ? 12.984 24.125 -13.57 1 83.44 204 ALA A N 1
ATOM 1544 C CA . ALA A 1 204 ? 11.844 24.703 -14.273 1 83.44 204 ALA A CA 1
ATOM 1545 C C . ALA A 1 204 ? 10.758 25.141 -13.289 1 83.44 204 ALA A C 1
ATOM 1547 O O . ALA A 1 204 ? 10.172 26.219 -13.43 1 83.44 204 ALA A O 1
ATOM 1548 N N . ARG A 1 205 ? 10.5 24.359 -12.273 1 85.19 205 ARG A N 1
ATOM 1549 C CA . ARG A 1 205 ? 9.477 24.656 -11.289 1 85.19 205 ARG A CA 1
ATOM 1550 C C . ARG A 1 205 ? 9.891 25.844 -10.414 1 85.19 205 ARG A C 1
ATOM 1552 O O . ARG A 1 205 ? 9.055 26.672 -10.047 1 85.19 205 ARG A O 1
ATOM 1559 N N . LEU A 1 206 ? 11.094 25.844 -10.086 1 82.31 206 LEU A N 1
ATOM 1560 C CA . LEU A 1 206 ? 11.594 26.953 -9.281 1 82.31 206 LEU A CA 1
ATOM 1561 C C . LEU A 1 206 ? 11.508 28.266 -10.055 1 82.31 206 LEU A C 1
ATOM 1563 O O . LEU A 1 206 ? 11.211 29.312 -9.469 1 82.31 206 LEU A O 1
ATOM 1567 N N . GLN A 1 207 ? 11.758 28.172 -11.305 1 81.62 207 GLN A N 1
ATOM 1568 C CA . GLN A 1 207 ? 11.633 29.375 -12.141 1 81.62 207 GLN A CA 1
ATOM 1569 C C . GLN A 1 207 ? 10.18 29.844 -12.195 1 81.62 207 GLN A C 1
ATOM 1571 O O . GLN A 1 207 ? 9.922 31.047 -12.172 1 81.62 207 GLN A O 1
ATOM 1576 N N . VAL A 1 208 ? 9.289 28.922 -12.273 1 83.06 208 VAL A N 1
ATOM 1577 C CA . VAL A 1 208 ? 7.875 29.266 -12.266 1 83.06 208 VAL A CA 1
ATOM 1578 C C . VAL A 1 208 ? 7.516 29.938 -10.945 1 83.06 208 VAL A C 1
ATOM 1580 O O . VAL A 1 208 ? 6.777 30.922 -10.914 1 83.06 208 VAL A O 1
ATOM 1583 N N . ILE A 1 209 ? 8.023 29.406 -9.867 1 81.19 209 ILE A N 1
ATOM 1584 C CA . ILE A 1 209 ? 7.762 29.969 -8.547 1 81.19 209 ILE A CA 1
ATOM 1585 C C . ILE A 1 209 ? 8.32 31.391 -8.469 1 81.19 209 ILE A C 1
ATOM 1587 O O . ILE A 1 209 ? 7.652 32.312 -7.965 1 81.19 209 ILE A O 1
ATOM 1591 N N . ARG A 1 210 ? 9.445 31.547 -8.984 1 78.75 210 ARG A N 1
ATOM 1592 C CA . ARG A 1 210 ? 10.07 32.875 -8.992 1 78.75 210 ARG A CA 1
ATOM 1593 C C . ARG A 1 210 ? 9.234 33.875 -9.797 1 78.75 210 ARG A C 1
ATOM 1595 O O . ARG A 1 210 ? 9.055 35 -9.391 1 78.75 210 ARG A O 1
ATOM 1602 N N . ARG A 1 211 ? 8.812 33.406 -10.867 1 80.31 211 ARG A N 1
ATOM 1603 C CA . ARG A 1 211 ? 7.98 34.25 -11.703 1 80.31 211 ARG A CA 1
ATOM 1604 C C . ARG A 1 211 ? 6.695 34.625 -10.984 1 80.31 211 ARG A C 1
ATOM 1606 O O . ARG A 1 211 ? 6.262 35.781 -11.055 1 80.31 211 ARG A O 1
ATOM 1613 N N . GLU A 1 212 ? 6.145 33.688 -10.352 1 79.25 212 GLU A N 1
ATOM 1614 C CA . GLU A 1 212 ? 4.918 33.938 -9.609 1 79.25 212 GLU A CA 1
ATOM 1615 C C . GLU A 1 212 ? 5.164 34.906 -8.461 1 79.25 212 GLU A C 1
ATOM 1617 O O . GLU A 1 212 ? 4.316 35.75 -8.164 1 79.25 212 GLU A O 1
ATOM 1622 N N . CYS A 1 213 ? 6.258 34.781 -7.812 1 74.75 213 CYS A N 1
ATOM 1623 C CA . CYS A 1 213 ? 6.613 35.719 -6.738 1 74.75 213 CYS A CA 1
ATOM 1624 C C . CYS A 1 213 ? 6.809 37.125 -7.273 1 74.75 213 CYS A C 1
ATOM 1626 O O . CYS A 1 213 ? 6.359 38.094 -6.656 1 74.75 213 CYS A O 1
ATOM 1628 N N . THR A 1 214 ? 7.457 37.156 -8.383 1 73 214 THR A N 1
ATOM 1629 C CA . THR A 1 214 ? 7.668 38.469 -9.008 1 73 214 THR A CA 1
ATOM 1630 C C . THR A 1 214 ? 6.336 39.094 -9.383 1 73 214 THR A C 1
ATOM 1632 O O . THR A 1 214 ? 6.137 40.312 -9.156 1 73 214 THR A O 1
ATOM 1635 N N . ASP A 1 215 ? 5.465 38.312 -9.891 1 76.19 215 ASP A N 1
ATOM 1636 C CA . ASP A 1 215 ? 4.145 38.781 -10.281 1 76.19 215 ASP A CA 1
ATOM 1637 C C . ASP A 1 215 ? 3.361 39.281 -9.07 1 76.19 215 ASP A C 1
ATOM 1639 O O . ASP A 1 215 ? 2.666 40.312 -9.148 1 76.19 215 ASP A O 1
ATOM 1643 N N . LEU A 1 216 ? 3.465 38.625 -7.992 1 72.75 216 LEU A N 1
ATOM 1644 C CA . LEU A 1 216 ? 2.773 39 -6.766 1 72.75 216 LEU A CA 1
ATOM 1645 C C . LEU A 1 216 ? 3.346 40.312 -6.199 1 72.75 216 LEU A C 1
ATOM 1647 O O . LEU A 1 216 ? 2.598 41.156 -5.711 1 72.75 216 LEU A O 1
ATOM 1651 N N . VAL A 1 217 ? 4.664 40.438 -6.254 1 65.56 217 VAL A N 1
ATOM 1652 C CA . VAL A 1 217 ? 5.301 41.688 -5.812 1 65.56 217 VAL A CA 1
ATOM 1653 C C . VAL A 1 217 ? 4.797 42.844 -6.652 1 65.56 217 VAL A C 1
ATOM 1655 O O . VAL A 1 217 ? 4.469 43.906 -6.117 1 65.56 217 VAL A O 1
ATOM 1658 N N . CYS A 1 218 ? 4.668 42.594 -7.91 1 65.19 218 CYS A N 1
ATOM 1659 C CA . CYS A 1 218 ? 4.227 43.656 -8.812 1 65.19 218 CYS A CA 1
ATOM 1660 C C . CYS A 1 218 ? 2.773 44 -8.555 1 65.19 218 CYS A C 1
ATOM 1662 O O . CYS A 1 218 ? 2.398 45.188 -8.664 1 65.19 218 CYS A O 1
ATOM 1664 N N . ARG A 1 219 ? 2.045 43.062 -8.125 1 65.81 219 ARG A N 1
ATOM 1665 C CA . ARG A 1 219 ? 0.633 43.312 -7.844 1 65.81 219 ARG A CA 1
ATOM 1666 C C . ARG A 1 219 ? 0.455 44.094 -6.543 1 65.81 219 ARG A C 1
ATOM 1668 O O . ARG A 1 219 ? -0.497 44.844 -6.402 1 65.81 219 ARG A O 1
ATOM 1675 N N . PHE A 1 220 ? 1.414 43.812 -5.668 1 61.94 220 PHE A N 1
ATOM 1676 C CA . PHE A 1 220 ? 1.266 44.438 -4.352 1 61.94 220 PHE A CA 1
ATOM 1677 C C . PHE A 1 220 ? 1.93 45.812 -4.312 1 61.94 220 PHE A C 1
ATOM 1679 O O . PHE A 1 220 ? 1.68 46.594 -3.402 1 61.94 220 PHE A O 1
ATOM 1686 N N . LEU A 1 221 ? 2.82 46.031 -5.289 1 57.25 221 LEU A N 1
ATOM 1687 C CA . LEU A 1 221 ? 3.484 47.344 -5.34 1 57.25 221 LEU A CA 1
ATOM 1688 C C . LEU A 1 221 ? 2.49 48.438 -5.668 1 57.25 221 LEU A C 1
ATOM 1690 O O . LEU A 1 221 ? 1.656 48.312 -6.562 1 57.25 221 LEU A O 1
ATOM 1694 N N . PRO A 1 222 ? 2.305 49.344 -4.656 1 51.03 222 PRO A N 1
ATOM 1695 C CA . PRO A 1 222 ? 1.429 50.469 -4.949 1 51.03 222 PRO A CA 1
ATOM 1696 C C . PRO A 1 222 ? 1.839 51.219 -6.215 1 51.03 222 PRO A C 1
ATOM 1698 O O . PRO A 1 222 ? 3.002 51.156 -6.621 1 51.03 222 PRO A O 1
ATOM 1701 N N . PRO A 1 223 ? 0.854 51.719 -7.094 1 45.81 223 PRO A N 1
ATOM 1702 C CA . PRO A 1 223 ? 1.209 52.562 -8.242 1 45.81 223 PRO A CA 1
ATOM 1703 C C . PRO A 1 223 ? 2.213 53.656 -7.891 1 45.81 223 PRO A C 1
ATOM 1705 O O . PRO A 1 223 ? 2.316 54.031 -6.727 1 45.81 223 PRO A O 1
ATOM 1708 N N . PRO A 1 224 ? 3.084 54.156 -8.883 1 45 224 PRO A N 1
ATOM 1709 C CA . PRO A 1 224 ? 3.963 55.312 -8.68 1 45 224 PRO A CA 1
ATOM 1710 C C . PRO A 1 224 ? 3.217 56.531 -8.148 1 45 224 PRO A C 1
ATOM 1712 O O . PRO A 1 224 ? 2.098 56.812 -8.586 1 45 224 PRO A O 1
ATOM 1715 N N . GLY A 1 225 ? 3.561 57.25 -6.973 1 47.72 225 GLY A N 1
ATOM 1716 C CA . GLY A 1 225 ? 2.979 58.406 -6.316 1 47.72 225 GLY A CA 1
ATOM 1717 C C . GLY A 1 225 ? 2.301 58.094 -5.004 1 47.72 225 GLY A C 1
ATOM 1718 O O . GLY A 1 225 ? 1.743 58.969 -4.344 1 47.72 225 GLY A O 1
ATOM 1719 N N . TYR A 1 226 ? 1.858 57 -4.895 1 43.56 226 TYR A N 1
ATOM 1720 C CA . TYR A 1 226 ? 1.052 56.656 -3.732 1 43.56 226 TYR A CA 1
ATOM 1721 C C . TYR A 1 226 ? 1.905 56.594 -2.471 1 43.56 226 TYR A C 1
ATOM 1723 O O . TYR A 1 226 ? 3.049 56.156 -2.504 1 43.56 226 TYR A O 1
ATOM 1731 N N . SER A 1 227 ? 1.725 57.531 -1.543 1 43.94 227 SER A N 1
ATOM 1732 C CA . SER A 1 227 ? 2.201 57.531 -0.164 1 43.94 227 SER A CA 1
ATOM 1733 C C . SER A 1 227 ? 2.072 56.125 0.453 1 43.94 227 SER A C 1
ATOM 1735 O O . SER A 1 227 ? 1.214 55.344 0.049 1 43.94 227 SER A O 1
ATOM 1737 N N . PRO A 1 228 ? 2.945 55.688 1.254 1 43.97 228 PRO A N 1
ATOM 1738 C CA . PRO A 1 228 ? 3.074 54.312 1.745 1 43.97 228 PRO A CA 1
ATOM 1739 C C . PRO A 1 228 ? 1.728 53.688 2.094 1 43.97 228 PRO A C 1
ATOM 1741 O O . PRO A 1 228 ? 1.653 52.469 2.352 1 43.97 228 PRO A O 1
ATOM 1744 N N . SER A 1 229 ? 0.66 54.469 2.547 1 45.84 229 SER A N 1
ATOM 1745 C CA . SER A 1 229 ? -0.649 53.906 2.848 1 45.84 229 SER A CA 1
ATOM 1746 C C . SER A 1 229 ? -1.521 53.844 1.599 1 45.84 229 SER A C 1
ATOM 1748 O O . SER A 1 229 ? -1.443 54.719 0.729 1 45.84 229 SER A O 1
ATOM 1750 N N . MET A 1 230 ? -1.747 52.969 0.873 1 41.41 230 MET A N 1
ATOM 1751 C CA . MET A 1 230 ? -2.645 52.969 -0.279 1 41.41 230 MET A CA 1
ATOM 1752 C C . MET A 1 230 ? -4.07 52.625 0.148 1 41.41 230 MET A C 1
ATOM 1754 O O . MET A 1 230 ? -4.285 51.781 1.012 1 41.41 230 MET A O 1
ATOM 1758 N N . THR A 1 231 ? -4.914 53.656 -0.05 1 42.84 231 THR A N 1
ATOM 1759 C CA . THR A 1 231 ? -6.34 53.406 0.152 1 42.84 231 THR A CA 1
ATOM 1760 C C . THR A 1 231 ? -6.941 52.688 -1.056 1 42.84 231 THR A C 1
ATOM 1762 O O . THR A 1 231 ? -6.805 53.156 -2.189 1 42.84 231 THR A O 1
ATOM 1765 N N . LEU A 1 232 ? -7.352 51.438 -1.037 1 34.19 232 LEU A N 1
ATOM 1766 C CA . LEU A 1 232 ? -7.988 50.594 -2.057 1 34.19 232 LEU A CA 1
ATOM 1767 C C . LEU A 1 232 ? -9.305 51.219 -2.518 1 34.19 232 LEU A C 1
ATOM 1769 O O . LEU A 1 232 ? -9.867 52.094 -1.824 1 34.19 232 LEU A O 1
ATOM 1773 N N . PRO A 1 233 ? -9.609 51.031 -3.703 1 37.03 233 PRO A N 1
ATOM 1774 C CA . PRO A 1 233 ? -10.812 51.688 -4.219 1 37.03 233 PRO A CA 1
ATOM 1775 C C . PRO A 1 233 ? -11.992 51.594 -3.256 1 37.03 233 PRO A C 1
ATOM 1777 O O . PRO A 1 233 ? -12.867 52.438 -3.25 1 37.03 233 PRO A O 1
ATOM 1780 N N . ASP A 1 234 ? -12.078 50.594 -2.426 1 38.47 234 ASP A N 1
ATOM 1781 C CA . ASP A 1 234 ? -13.242 50.469 -1.547 1 38.47 234 ASP A CA 1
ATOM 1782 C C . ASP A 1 234 ? -13.047 51.281 -0.27 1 38.47 234 ASP A C 1
ATOM 1784 O O . ASP A 1 234 ? -13.898 51.25 0.624 1 38.47 234 ASP A O 1
ATOM 1788 N N . GLY A 1 235 ? -12.195 51.906 -0.072 1 44.31 235 GLY A N 1
ATOM 1789 C CA . GLY A 1 235 ? -11.977 52.875 1.016 1 44.31 235 GLY A CA 1
ATOM 1790 C C . GLY A 1 235 ? -10.992 52.344 2.051 1 44.31 235 GLY A C 1
ATOM 1791 O O . GLY A 1 235 ? -10.656 53.062 3 1 44.31 235 GLY A O 1
ATOM 1792 N N . THR A 1 236 ? -10.688 51.062 2.031 1 41.16 236 THR A N 1
ATOM 1793 C CA . THR A 1 236 ? -9.742 50.531 3.006 1 41.16 236 THR A CA 1
ATOM 1794 C C . THR A 1 236 ? -8.336 51.062 2.758 1 41.16 236 THR A C 1
ATOM 1796 O O . THR A 1 236 ? -7.84 51.031 1.632 1 41.16 236 THR A O 1
ATOM 1799 N N . THR A 1 237 ? -7.879 51.875 3.656 1 45.44 237 THR A N 1
ATOM 1800 C CA . THR A 1 237 ? -6.527 52.406 3.586 1 45.44 237 THR A CA 1
ATOM 1801 C C . THR A 1 237 ? -5.492 51.344 3.939 1 45.44 237 THR A C 1
ATOM 1803 O O . THR A 1 237 ? -5.594 50.688 4.98 1 45.44 237 THR A O 1
ATOM 1806 N N . VAL A 1 238 ? -4.965 50.656 2.959 1 43.28 238 VAL A N 1
ATOM 1807 C CA . VAL A 1 238 ? -3.926 49.656 3.178 1 43.28 238 VAL A CA 1
ATOM 1808 C C . VAL A 1 238 ? -2.574 50.375 3.346 1 43.28 238 VAL A C 1
ATOM 1810 O O . VAL A 1 238 ? -2.199 51.219 2.537 1 43.28 238 VAL A O 1
ATOM 1813 N N . ILE A 1 239 ? -2.043 50.562 4.465 1 46.22 239 ILE A N 1
ATOM 1814 C CA . ILE A 1 239 ? -0.707 51.062 4.762 1 46.22 239 ILE A CA 1
ATOM 1815 C C . ILE A 1 239 ? 0.341 50.062 4.234 1 46.22 239 ILE A C 1
ATOM 1817 O O . ILE A 1 239 ? 0.257 48.875 4.48 1 46.22 239 ILE A O 1
ATOM 1821 N N . VAL A 1 240 ? 1.141 50.219 3.117 1 47.16 240 VAL A N 1
ATOM 1822 C CA . VAL A 1 240 ? 1.914 49.375 2.219 1 47.16 240 VAL A CA 1
ATOM 1823 C C . VAL A 1 240 ? 2.977 48.625 3.01 1 47.16 240 VAL A C 1
ATOM 1825 O O . VAL A 1 240 ? 4.051 48.312 2.488 1 47.16 240 VAL A O 1
ATOM 1828 N N . PRO A 1 241 ? 3.104 48.594 4.27 1 49.84 241 PRO A N 1
ATOM 1829 C CA . PRO A 1 241 ? 4.055 47.781 5.039 1 49.84 241 PRO A CA 1
ATOM 1830 C C . PRO A 1 241 ? 3.988 46.281 4.691 1 49.84 241 PRO A C 1
ATOM 1832 O O . PRO A 1 241 ? 5.02 45.625 4.664 1 49.84 241 PRO A O 1
ATOM 1835 N N . TYR A 1 242 ? 2.939 46.031 4.32 1 51.5 242 TYR A N 1
ATOM 1836 C CA . TYR A 1 242 ? 2.771 44.594 4.078 1 51.5 242 TYR A CA 1
ATOM 1837 C C . TYR A 1 242 ? 3.498 44.188 2.807 1 51.5 242 TYR A C 1
ATOM 1839 O O . TYR A 1 242 ? 4.078 43.094 2.75 1 51.5 242 TYR A O 1
ATOM 1847 N N . VAL A 1 243 ? 3.484 45.156 1.823 1 55.12 243 VAL A N 1
ATOM 1848 C CA . VAL A 1 243 ? 4.199 44.844 0.59 1 55.12 243 VAL A CA 1
ATOM 1849 C C . VAL A 1 243 ? 5.695 44.719 0.874 1 55.12 243 VAL A C 1
ATOM 1851 O O . VAL A 1 243 ? 6.355 43.812 0.373 1 55.12 243 VAL A O 1
ATOM 1854 N N . PHE A 1 244 ? 6.051 45.656 1.794 1 54.59 244 PHE A N 1
ATOM 1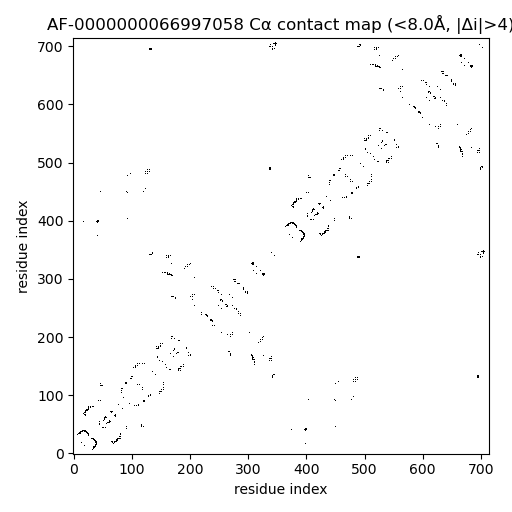855 C CA . PHE A 1 244 ? 7.465 45.594 2.145 1 54.59 244 PHE A CA 1
ATOM 1856 C C . PHE A 1 244 ? 7.801 44.312 2.877 1 54.59 244 PHE A C 1
ATOM 1858 O O . PHE A 1 244 ? 8.836 43.688 2.625 1 54.59 244 PHE A O 1
ATOM 1865 N N . LYS A 1 245 ? 6.863 43.969 3.744 1 59.62 245 LYS A N 1
ATOM 1866 C CA . LYS A 1 245 ? 7.09 42.75 4.484 1 59.62 245 LYS A CA 1
ATOM 1867 C C . LYS A 1 245 ? 7.133 41.531 3.543 1 59.62 245 LYS A C 1
ATOM 1869 O O . LYS A 1 245 ? 7.977 40.656 3.699 1 59.62 245 LYS A O 1
ATOM 1874 N N . TYR A 1 246 ? 6.234 41.625 2.574 1 62.53 246 TYR A N 1
ATOM 1875 C CA . TYR A 1 246 ? 6.219 40.531 1.605 1 62.53 246 TYR A CA 1
ATOM 1876 C C . TYR A 1 246 ? 7.496 40.5 0.775 1 62.53 246 TYR A C 1
ATOM 1878 O O . TYR A 1 246 ? 8.141 39.469 0.623 1 62.53 246 TYR A O 1
ATOM 1886 N N . ILE A 1 247 ? 7.793 41.719 0.321 1 61.75 247 ILE A N 1
ATOM 1887 C CA . ILE A 1 247 ? 8.969 41.844 -0.531 1 61.75 247 ILE A CA 1
ATOM 1888 C C . ILE A 1 247 ? 10.219 41.438 0.254 1 61.75 247 ILE A C 1
ATOM 1890 O O . ILE A 1 247 ? 11.078 40.719 -0.256 1 61.75 247 ILE A O 1
ATOM 1894 N N . SER A 1 248 ? 10.172 41.812 1.461 1 60.25 248 SER A N 1
ATOM 1895 C CA . SER A 1 248 ? 11.32 41.469 2.301 1 60.25 248 SER A CA 1
ATOM 1896 C C . SER A 1 248 ? 11.391 39.969 2.57 1 60.25 248 SER A C 1
ATOM 1898 O O . SER A 1 248 ? 12.469 39.375 2.541 1 60.25 248 SER A O 1
ATOM 1900 N N . ALA A 1 249 ? 10.227 39.469 2.75 1 61.5 249 ALA A N 1
ATOM 1901 C CA . ALA A 1 249 ? 10.18 38.031 3.084 1 61.5 249 ALA A CA 1
ATOM 1902 C C . ALA A 1 249 ? 10.586 37.188 1.89 1 61.5 249 ALA A C 1
ATOM 1904 O O . ALA A 1 249 ? 11.375 36.25 2.031 1 61.5 249 ALA A O 1
ATOM 1905 N N . VAL A 1 250 ? 10.062 37.594 0.719 1 64.88 250 VAL A N 1
ATOM 1906 C CA . VAL A 1 250 ? 10.367 36.812 -0.472 1 64.88 250 VAL A CA 1
ATOM 1907 C C . VAL A 1 250 ? 11.828 37 -0.869 1 64.88 250 VAL A C 1
ATOM 1909 O O . VAL A 1 250 ? 12.484 36.094 -1.334 1 64.88 250 VAL A O 1
ATOM 1912 N N . HIS A 1 251 ? 12.258 38.156 -0.628 1 61.62 251 HIS A N 1
ATOM 1913 C CA . HIS A 1 251 ? 13.664 38.438 -0.898 1 61.62 251 HIS A CA 1
ATOM 1914 C C . HIS A 1 251 ? 14.57 37.656 0.048 1 61.62 251 HIS A C 1
ATOM 1916 O O . HIS A 1 251 ? 15.57 37.094 -0.383 1 61.62 251 HIS A O 1
ATOM 1922 N N . ALA A 1 252 ? 14.141 37.688 1.24 1 59.03 252 ALA A N 1
ATOM 1923 C CA . ALA A 1 252 ? 14.93 37 2.26 1 59.03 252 ALA A CA 1
ATOM 1924 C C . ALA A 1 252 ? 14.984 35.5 2.006 1 59.03 252 ALA A C 1
ATOM 1926 O O . ALA A 1 252 ? 15.984 34.844 2.305 1 59.03 252 ALA A O 1
ATOM 1927 N N . SER A 1 253 ? 13.953 35.062 1.521 1 58.97 253 SER A N 1
ATOM 1928 C CA . SER A 1 253 ? 13.883 33.625 1.288 1 58.97 253 SER A CA 1
ATOM 1929 C C . SER A 1 253 ? 14.609 33.219 0.005 1 58.97 253 SER A C 1
ATOM 1931 O O . SER A 1 253 ? 14.836 32.031 -0.254 1 58.97 253 SER A O 1
ATOM 1933 N N . GLY A 1 254 ? 15.078 34.281 -0.7 1 61.19 254 GLY A N 1
ATOM 1934 C CA . GLY A 1 254 ? 15.789 34.031 -1.944 1 61.19 254 GLY A CA 1
ATOM 1935 C C . GLY A 1 254 ? 14.867 33.688 -3.104 1 61.19 254 GLY A C 1
ATOM 1936 O O . GLY A 1 254 ? 15.328 33.344 -4.191 1 61.19 254 GLY A O 1
ATOM 1937 N N . LEU A 1 255 ? 13.602 33.812 -2.822 1 63.47 255 LEU A N 1
ATOM 1938 C CA . LEU A 1 255 ? 12.625 33.438 -3.854 1 63.47 255 LEU A CA 1
ATOM 1939 C C . LEU A 1 255 ? 12.492 34.562 -4.875 1 63.47 255 LEU A C 1
ATOM 1941 O O . LEU A 1 255 ? 11.984 34.344 -5.977 1 63.47 255 LEU A O 1
ATOM 1945 N N . TRP A 1 256 ? 12.891 35.906 -4.422 1 62.69 256 TRP A N 1
ATOM 1946 C CA . TRP A 1 256 ? 12.773 37.031 -5.32 1 62.69 256 TRP A CA 1
ATOM 1947 C C . TRP A 1 256 ? 14 37.938 -5.219 1 62.69 256 TRP A C 1
ATOM 1949 O O . TRP A 1 256 ? 14.562 38.094 -4.137 1 62.69 256 TRP A O 1
ATOM 1959 N N . SER A 1 257 ? 14.773 38.188 -6.207 1 54.06 257 SER A N 1
ATOM 1960 C CA . SER A 1 257 ? 15.797 39.219 -6.195 1 54.06 257 SER A CA 1
ATOM 1961 C C . SER A 1 257 ? 15.492 40.312 -7.211 1 54.06 257 SER A C 1
ATOM 1963 O O . SER A 1 257 ? 14.898 40.062 -8.258 1 54.06 257 SER A O 1
ATOM 1965 N N . GLN A 1 258 ? 15.453 41.656 -6.777 1 45.31 258 GLN A N 1
ATOM 1966 C CA . GLN A 1 258 ? 15.242 42.781 -7.656 1 45.31 258 GLN A CA 1
ATOM 1967 C C . GLN A 1 258 ? 16.078 42.688 -8.922 1 45.31 258 GLN A C 1
ATOM 1969 O O . GLN A 1 258 ? 15.641 43.062 -10.008 1 45.31 258 GLN A O 1
ATOM 1974 N N . SER A 1 259 ? 17.453 42.875 -8.672 1 39.94 259 SER A N 1
ATOM 1975 C CA . SER A 1 259 ? 18.344 43.094 -9.812 1 39.94 259 SER A CA 1
ATOM 1976 C C . SER A 1 259 ? 18.375 41.875 -10.727 1 39.94 259 SER A C 1
ATOM 1978 O O . SER A 1 259 ? 19.078 41.875 -11.742 1 39.94 259 SER A O 1
ATOM 1980 N N . GLY A 1 260 ? 17.375 41.219 -11.141 1 41.72 260 GLY A N 1
ATOM 1981 C CA . GLY A 1 260 ? 17.453 40.156 -12.117 1 41.72 260 GLY A CA 1
ATOM 1982 C C . GLY A 1 260 ? 18.562 39.156 -11.828 1 41.72 260 GLY A C 1
ATOM 1983 O O . GLY A 1 260 ? 18.594 38.062 -12.375 1 41.72 260 GLY A O 1
ATOM 1984 N N . ASN A 1 261 ? 19.844 39.5 -11.688 1 38.44 261 ASN A N 1
ATOM 1985 C CA . ASN A 1 261 ? 21.172 38.906 -11.711 1 38.44 261 ASN A CA 1
ATOM 1986 C C . ASN A 1 261 ? 21.422 38.062 -10.461 1 38.44 261 ASN A C 1
ATOM 1988 O O . ASN A 1 261 ? 22.203 37.125 -10.484 1 38.44 261 ASN A O 1
ATOM 1992 N N . GLY A 1 262 ? 21.562 38.781 -9.266 1 40.28 262 GLY A N 1
ATOM 1993 C CA . GLY A 1 262 ? 22.172 38.188 -8.078 1 40.28 262 GLY A CA 1
ATOM 1994 C C . GLY A 1 262 ? 21.312 37.094 -7.445 1 40.28 262 GLY A C 1
ATOM 1995 O O . GLY A 1 262 ? 21.453 36.812 -6.25 1 40.28 262 GLY A O 1
ATOM 1996 N N . ALA A 1 263 ? 20.203 36.875 -7.844 1 43.59 263 ALA A N 1
ATOM 1997 C CA . ALA A 1 263 ? 19.25 35.938 -7.23 1 43.59 263 ALA A CA 1
ATOM 1998 C C . ALA A 1 263 ? 19.938 34.656 -6.824 1 43.59 263 ALA A C 1
ATOM 2000 O O . ALA A 1 263 ? 20.656 34.031 -7.629 1 43.59 263 ALA A O 1
ATOM 2001 N N . GLU A 1 264 ? 20.344 34.594 -5.641 1 49.38 264 GLU A N 1
ATOM 2002 C CA . GLU A 1 264 ? 20.875 33.344 -5.078 1 49.38 264 GLU A CA 1
ATOM 2003 C C . GLU A 1 264 ? 20.219 32.125 -5.707 1 49.38 264 GLU A C 1
ATOM 2005 O O . GLU A 1 264 ? 19.016 32.125 -5.938 1 49.38 264 GLU A O 1
ATOM 2010 N N . SER A 1 265 ? 20.984 31.531 -6.578 1 53.19 265 SER A N 1
ATOM 2011 C CA . SER A 1 265 ? 20.625 30.297 -7.281 1 53.19 265 SER A CA 1
ATOM 2012 C C . SER A 1 265 ? 19.719 29.422 -6.438 1 53.19 265 SER A C 1
ATOM 2014 O O . SER A 1 265 ? 20 29.156 -5.27 1 53.19 265 SER A O 1
ATOM 2016 N N . LEU A 1 266 ? 18.375 29.688 -6.578 1 58.5 266 LEU A N 1
ATOM 2017 C CA . LEU A 1 266 ? 17.484 28.703 -5.969 1 58.5 266 LEU A CA 1
ATOM 2018 C C . LEU A 1 266 ? 18.016 27.297 -6.176 1 58.5 266 LEU A C 1
ATOM 2020 O O . LEU A 1 266 ? 17.328 26.312 -5.859 1 58.5 266 LEU A O 1
ATOM 2024 N N . GLU A 1 267 ? 19.297 27.469 -6.609 1 60.47 267 GLU A N 1
ATOM 2025 C CA . GLU A 1 267 ? 19.891 26.156 -6.863 1 60.47 267 GLU A CA 1
ATOM 2026 C C . GLU A 1 267 ? 20.016 25.344 -5.57 1 60.47 267 GLU A C 1
ATOM 2028 O O . GLU A 1 267 ? 20.516 25.859 -4.566 1 60.47 267 GLU A O 1
ATOM 2033 N N . GLY A 1 268 ? 19.328 24.391 -5.426 1 64.31 268 GLY A N 1
ATOM 2034 C CA . GLY A 1 268 ? 19.5 23.469 -4.305 1 64.31 268 GLY A CA 1
ATOM 2035 C C . GLY A 1 268 ? 18.297 23.438 -3.379 1 64.31 268 GLY A C 1
ATOM 2036 O O . GLY A 1 268 ? 18.203 22.594 -2.492 1 64.31 268 GLY A O 1
ATOM 2037 N N . ILE A 1 269 ? 17.422 24.469 -3.533 1 69.88 269 ILE A N 1
ATOM 2038 C CA . ILE A 1 269 ? 16.25 24.469 -2.678 1 69.88 269 ILE A CA 1
ATOM 2039 C C . ILE A 1 269 ? 15.188 23.531 -3.26 1 69.88 269 ILE A C 1
ATOM 2041 O O . ILE A 1 269 ? 14.867 23.609 -4.449 1 69.88 269 ILE A O 1
ATOM 2045 N N . PRO A 1 270 ? 14.766 22.703 -2.418 1 76.81 270 PRO A N 1
ATOM 2046 C CA . PRO A 1 270 ? 13.656 21.875 -2.895 1 76.81 270 PRO A CA 1
ATOM 2047 C C . PRO A 1 270 ? 12.414 22.688 -3.234 1 76.81 270 PRO A C 1
ATOM 2049 O O . PRO A 1 270 ? 12.156 23.719 -2.607 1 76.81 270 PRO A O 1
ATOM 2052 N N . VAL A 1 271 ? 11.75 22.297 -4.156 1 81.88 271 VAL A N 1
ATOM 2053 C CA . VAL A 1 271 ? 10.555 22.969 -4.648 1 81.88 271 VAL A CA 1
ATOM 2054 C C . VAL A 1 271 ? 9.562 23.172 -3.504 1 81.88 271 VAL A C 1
ATOM 2056 O O . VAL A 1 271 ? 9.016 24.266 -3.332 1 81.88 271 VAL A O 1
ATOM 2059 N N . LYS A 1 272 ? 9.391 22.172 -2.758 1 79.56 272 LYS A N 1
ATOM 2060 C CA . LYS A 1 272 ? 8.43 22.25 -1.658 1 79.56 272 LYS A CA 1
ATOM 2061 C C . LYS A 1 272 ? 8.859 23.297 -0.63 1 79.56 272 LYS A C 1
ATOM 2063 O O . LYS A 1 272 ? 8.023 24.016 -0.081 1 79.56 272 LYS A O 1
ATOM 2068 N N . ALA A 1 273 ? 10.094 23.344 -0.4 1 73.88 273 ALA A N 1
ATOM 2069 C CA . ALA A 1 273 ? 10.602 24.344 0.54 1 73.88 273 ALA A CA 1
ATOM 2070 C C . ALA A 1 273 ? 10.328 25.75 0.04 1 73.88 273 ALA A C 1
ATOM 2072 O O . ALA A 1 273 ? 9.977 26.641 0.824 1 73.88 273 ALA A O 1
ATOM 2073 N N . ALA A 1 274 ? 10.539 25.922 -1.176 1 78.38 274 ALA A N 1
ATOM 2074 C CA . ALA A 1 274 ? 10.258 27.219 -1.774 1 78.38 274 ALA A CA 1
ATOM 2075 C C . ALA A 1 274 ? 8.781 27.578 -1.628 1 78.38 274 ALA A C 1
ATOM 2077 O O . ALA A 1 274 ? 8.438 28.719 -1.309 1 78.38 274 ALA A O 1
ATOM 2078 N N . ILE A 1 275 ? 7.961 26.641 -1.798 1 79.75 275 ILE A N 1
ATOM 2079 C CA . ILE A 1 275 ? 6.523 26.844 -1.685 1 79.75 275 ILE A CA 1
ATOM 2080 C C . ILE A 1 275 ? 6.156 27.125 -0.229 1 79.75 275 ILE A C 1
ATOM 2082 O O . ILE A 1 275 ? 5.316 27.984 0.052 1 79.75 275 ILE A O 1
ATOM 2086 N N . GLU A 1 276 ? 6.762 26.422 0.627 1 73.56 276 GLU A N 1
ATOM 2087 C CA . GLU A 1 276 ? 6.52 26.641 2.051 1 73.56 276 GLU A CA 1
ATOM 2088 C C . GLU A 1 276 ? 6.945 28.047 2.475 1 73.56 276 GLU A C 1
ATOM 2090 O O . GLU A 1 276 ? 6.297 28.672 3.32 1 73.56 276 GLU A O 1
ATOM 2095 N N . LEU A 1 277 ? 8.016 28.438 1.934 1 71.94 277 LEU A N 1
ATOM 2096 C CA . LEU A 1 277 ? 8.445 29.797 2.195 1 71.94 277 LEU A CA 1
ATOM 2097 C C . LEU A 1 277 ? 7.398 30.797 1.725 1 71.94 277 LEU A C 1
ATOM 2099 O O . LEU A 1 277 ? 7.141 31.797 2.4 1 71.94 277 LEU A O 1
ATOM 2103 N N . LEU A 1 278 ? 6.848 30.531 0.642 1 76.06 278 LEU A N 1
ATOM 2104 C CA . LEU A 1 278 ? 5.773 31.375 0.127 1 76.06 278 LEU A CA 1
ATOM 2105 C C . LEU A 1 278 ? 4.57 31.359 1.068 1 76.06 278 LEU A C 1
ATOM 2107 O O . LEU A 1 278 ? 3.963 32.406 1.321 1 76.06 278 LEU A O 1
ATOM 2111 N N . LEU A 1 279 ? 4.273 30.25 1.599 1 74.62 279 LEU A N 1
ATOM 2112 C CA . LEU A 1 279 ? 3.148 30.109 2.52 1 74.62 279 LEU A CA 1
ATOM 2113 C C . LEU A 1 279 ? 3.426 30.844 3.826 1 74.62 279 LEU A C 1
ATOM 2115 O O . LEU A 1 279 ? 2.523 31.453 4.406 1 74.62 279 LEU A O 1
ATOM 2119 N N . GLN A 1 280 ? 4.598 30.781 4.25 1 67.62 280 GLN A N 1
ATOM 2120 C CA . GLN A 1 280 ? 4.984 31.5 5.449 1 67.62 280 GLN A CA 1
ATOM 2121 C C . GLN A 1 280 ? 4.859 33 5.242 1 67.62 280 GLN A C 1
ATOM 2123 O O . GLN A 1 280 ? 4.461 33.75 6.152 1 67.62 280 GLN A O 1
ATOM 2128 N N . THR A 1 281 ? 5.246 33.344 4.098 1 68.5 281 THR A N 1
ATOM 2129 C CA . THR A 1 281 ? 5.105 34.781 3.756 1 68.5 281 THR A CA 1
ATOM 2130 C C . THR A 1 281 ? 3.639 35.188 3.799 1 68.5 281 THR A C 1
ATOM 2132 O O . THR A 1 281 ? 3.32 36.312 4.242 1 68.5 281 THR A O 1
ATOM 2135 N N . ALA A 1 282 ? 2.791 34.312 3.375 1 71.31 282 ALA A N 1
ATOM 2136 C CA . ALA A 1 282 ? 1.357 34.562 3.426 1 71.31 282 ALA A CA 1
ATOM 2137 C C . ALA A 1 282 ? 0.888 34.781 4.863 1 71.31 282 ALA A C 1
ATOM 2139 O O . ALA A 1 282 ? 0.064 35.656 5.133 1 71.31 282 ALA A O 1
ATOM 2140 N N . LYS A 1 283 ? 1.39 34 5.758 1 68.19 283 LYS A N 1
ATOM 2141 C CA . LYS A 1 283 ? 1.023 34.125 7.168 1 68.19 283 LYS A CA 1
ATOM 2142 C C . LYS A 1 283 ? 1.514 35.438 7.77 1 68.19 283 LYS A C 1
ATOM 2144 O O . LYS A 1 283 ? 0.856 36 8.641 1 68.19 283 LYS A O 1
ATOM 2149 N N . LEU A 1 284 ? 2.6 35.875 7.359 1 61.66 284 LEU A N 1
ATOM 2150 C CA . LEU A 1 284 ? 3.195 37.094 7.887 1 61.66 284 LEU A CA 1
ATOM 2151 C C . LEU A 1 284 ? 2.41 38.312 7.434 1 61.66 284 LEU A C 1
ATOM 2153 O O . LEU A 1 284 ? 2.346 39.312 8.148 1 61.66 284 LEU A O 1
ATOM 2157 N N . VAL A 1 285 ? 1.797 38.094 6.332 1 59.22 285 VAL A N 1
ATOM 2158 C CA . VAL A 1 285 ? 1.066 39.25 5.793 1 59.22 285 VAL A CA 1
ATOM 2159 C C . VAL A 1 285 ? -0.381 39.188 6.277 1 59.22 285 VAL A C 1
ATOM 2161 O O . VAL A 1 285 ? -1.162 40.125 5.992 1 59.22 285 VAL A O 1
ATOM 2164 N N . LYS A 1 286 ? -0.896 38 6.988 1 59.66 286 LYS A N 1
ATOM 2165 C CA . LYS A 1 286 ? -2.281 37.781 7.402 1 59.66 286 LYS A CA 1
ATOM 2166 C C . LYS A 1 286 ? -2.773 38.938 8.266 1 59.66 286 LYS A C 1
ATOM 2168 O O . LYS A 1 286 ? -3.967 39.25 8.289 1 59.66 286 LYS A O 1
ATOM 2173 N N . ASP A 1 287 ? -1.944 39.531 9.117 1 52.75 287 ASP A N 1
ATOM 2174 C CA . ASP A 1 287 ? -2.49 40.531 10.039 1 52.75 287 ASP A CA 1
ATOM 2175 C C . ASP A 1 287 ? -3.357 41.531 9.297 1 52.75 287 ASP A C 1
ATOM 2177 O O . ASP A 1 287 ? -4.297 42.094 9.867 1 52.75 287 ASP A O 1
ATOM 2181 N N . ASP A 1 288 ? -2.859 42.125 8.273 1 47.72 288 ASP A N 1
ATOM 2182 C CA . ASP A 1 288 ? -3.504 43.406 7.934 1 47.72 288 ASP A CA 1
ATOM 2183 C C . ASP A 1 288 ? -4.562 43.188 6.855 1 47.72 288 ASP A C 1
ATOM 2185 O O . ASP A 1 288 ? -5.621 43.844 6.891 1 47.72 288 ASP A O 1
ATOM 2189 N N . GLU A 1 289 ? -4.355 42.719 5.629 1 47.91 289 GLU A N 1
ATOM 2190 C CA . GLU A 1 289 ? -5.375 42.594 4.586 1 47.91 289 GLU A CA 1
ATOM 2191 C C . GLU A 1 289 ? -5.508 41.156 4.082 1 47.91 289 GLU A C 1
ATOM 2193 O O . GLU A 1 289 ? -4.602 40.656 3.424 1 47.91 289 GLU A O 1
ATOM 2198 N N . LEU A 1 290 ? -6.492 40.281 4.637 1 54 290 LEU A N 1
ATOM 2199 C CA . LEU A 1 290 ? -6.941 38.875 4.512 1 54 290 LEU A CA 1
ATOM 2200 C C . LEU A 1 290 ? -6.82 38.406 3.072 1 54 290 LEU A C 1
ATOM 2202 O O . LEU A 1 290 ? -6.414 37.281 2.826 1 54 290 LEU A O 1
ATOM 2206 N N . ASP A 1 291 ? -6.879 39.469 2.131 1 61.03 291 ASP A N 1
ATOM 2207 C CA . ASP A 1 291 ? -7.047 39.062 0.738 1 61.03 291 ASP A CA 1
ATOM 2208 C C . ASP A 1 291 ? -5.719 38.625 0.13 1 61.03 291 ASP A C 1
ATOM 2210 O O . ASP A 1 291 ? -5.672 37.625 -0.617 1 61.03 291 ASP A O 1
ATOM 2214 N N . TYR A 1 292 ? -4.676 39.344 0.625 1 63.56 292 TYR A N 1
ATOM 2215 C CA . TYR A 1 292 ? -3.391 39 0.015 1 63.56 292 TYR A CA 1
ATOM 2216 C C . TYR A 1 292 ? -2.883 37.656 0.506 1 63.56 292 TYR A C 1
ATOM 2218 O O . TYR A 1 292 ? -2.346 36.875 -0.275 1 63.56 292 TYR A O 1
ATOM 2226 N N . ALA A 1 293 ? -3.105 37.406 1.724 1 69.31 293 ALA A N 1
ATOM 2227 C CA . ALA A 1 293 ? -2.68 36.125 2.293 1 69.31 293 ALA A CA 1
ATOM 2228 C C . ALA A 1 293 ? -3.367 34.969 1.596 1 69.31 293 ALA A C 1
ATOM 2230 O O . ALA A 1 293 ? -2.732 33.969 1.292 1 69.31 293 ALA A O 1
ATOM 2231 N N . CYS A 1 294 ? -4.566 35.281 1.197 1 72.19 294 CYS A N 1
ATOM 2232 C CA . CYS A 1 294 ? -5.34 34.219 0.532 1 72.19 294 CYS A CA 1
ATOM 2233 C C . CYS A 1 294 ? -4.828 34 -0.882 1 72.19 294 CYS A C 1
ATOM 2235 O O . CYS A 1 294 ? -4.73 32.844 -1.325 1 72.19 294 CYS A O 1
ATOM 2237 N N . MET A 1 295 ? -4.473 35.094 -1.492 1 73.81 295 MET A N 1
ATOM 2238 C CA . MET A 1 295 ? -3.98 35 -2.863 1 73.81 295 MET A CA 1
ATOM 2239 C C . MET A 1 295 ? -2.646 34.25 -2.908 1 73.81 295 MET A C 1
ATOM 2241 O O . MET A 1 295 ? -2.422 33.406 -3.785 1 73.81 295 MET A O 1
ATOM 2245 N N . ILE A 1 296 ? -1.795 34.562 -1.934 1 78.12 296 ILE A N 1
ATOM 2246 C CA . ILE A 1 296 ? -0.49 33.906 -1.871 1 78.12 296 ILE A CA 1
ATOM 2247 C C . ILE A 1 296 ? -0.668 32.406 -1.577 1 78.12 296 ILE A C 1
ATOM 2249 O O . ILE A 1 296 ? -0.009 31.578 -2.191 1 78.12 296 ILE A O 1
ATOM 2253 N N . GLU A 1 297 ? -1.564 32.156 -0.759 1 79 297 GLU A N 1
ATOM 2254 C CA . GLU A 1 297 ? -1.824 30.75 -0.398 1 79 297 GLU A CA 1
ATOM 2255 C C . GLU A 1 297 ? -2.381 29.969 -1.583 1 79 297 GLU A C 1
ATOM 2257 O O . GLU A 1 297 ? -1.982 28.828 -1.821 1 79 297 GLU A O 1
ATOM 2262 N N . GLU A 1 298 ? -3.217 30.609 -2.27 1 78.38 298 GLU A N 1
ATOM 2263 C CA . GLU A 1 298 ? -3.797 29.953 -3.443 1 78.38 298 GLU A CA 1
ATOM 2264 C C . GLU A 1 298 ? -2.736 29.688 -4.504 1 78.38 298 GLU A C 1
ATOM 2266 O O . GLU A 1 298 ? -2.719 28.609 -5.109 1 78.38 298 GLU A O 1
ATOM 2271 N N . THR A 1 299 ? -1.94 30.703 -4.684 1 80.94 299 THR A N 1
ATOM 2272 C CA . THR A 1 299 ? -0.866 30.547 -5.656 1 80.94 299 THR A CA 1
ATOM 2273 C C . THR A 1 299 ? 0.085 29.438 -5.238 1 80.94 299 THR A C 1
ATOM 2275 O O . THR A 1 299 ? 0.504 28.625 -6.066 1 80.94 299 THR A O 1
ATOM 2278 N N . ALA A 1 300 ? 0.409 29.406 -4.016 1 81.81 300 ALA A N 1
ATOM 2279 C CA . ALA A 1 300 ? 1.308 28.375 -3.494 1 81.81 300 ALA A CA 1
ATOM 2280 C C . ALA A 1 300 ? 0.716 26.984 -3.682 1 81.81 300 ALA A C 1
ATOM 2282 O O . ALA A 1 300 ? 1.41 26.062 -4.109 1 81.81 300 ALA A O 1
ATOM 2283 N N . MET A 1 301 ? -0.551 26.859 -3.459 1 80.44 301 MET A N 1
ATOM 2284 C CA . MET A 1 301 ? -1.225 25.578 -3.592 1 80.44 301 MET A CA 1
ATOM 2285 C C . MET A 1 301 ? -1.3 25.141 -5.055 1 80.44 301 MET A C 1
ATOM 2287 O O . MET A 1 301 ? -1.156 23.969 -5.367 1 80.44 301 MET A O 1
ATOM 2291 N N . GLU A 1 302 ? -1.524 26.094 -5.828 1 81.38 302 GLU A N 1
ATOM 2292 C CA . GLU A 1 302 ? -1.572 25.812 -7.258 1 81.38 302 GLU A CA 1
ATOM 2293 C C . GLU A 1 302 ? -0.219 25.328 -7.77 1 81.38 302 GLU A C 1
ATOM 2295 O O . GLU A 1 302 ? -0.153 24.422 -8.609 1 81.38 302 GLU A O 1
ATOM 2300 N N . LEU A 1 303 ? 0.78 25.969 -7.289 1 82.31 303 LEU A N 1
ATOM 2301 C CA . LEU A 1 303 ? 2.127 25.594 -7.699 1 82.31 303 LEU A CA 1
ATOM 2302 C C . LEU A 1 303 ? 2.449 24.172 -7.262 1 82.31 303 LEU A C 1
ATOM 2304 O O . LEU A 1 303 ? 3.074 23.406 -8.008 1 82.31 303 LEU A O 1
ATOM 2308 N N . LEU A 1 304 ? 1.973 23.812 -6.156 1 78.38 304 LEU A N 1
ATOM 2309 C CA . LEU A 1 304 ? 2.193 22.469 -5.648 1 78.38 304 LEU A CA 1
ATOM 2310 C C . LEU A 1 304 ? 1.426 21.438 -6.473 1 78.38 304 LEU A C 1
ATOM 2312 O O . LEU A 1 304 ? 1.964 20.391 -6.816 1 78.38 304 LEU A O 1
ATOM 2316 N N . GLU A 1 305 ? 0.253 21.766 -6.809 1 76.38 305 GLU A N 1
ATOM 2317 C CA . GLU A 1 305 ? -0.614 20.875 -7.566 1 76.38 305 GLU A CA 1
ATOM 2318 C C . GLU A 1 305 ? -0.099 20.672 -8.984 1 76.38 305 GLU A C 1
ATOM 2320 O O . GLU A 1 305 ? -0.286 19.609 -9.578 1 76.38 305 GLU A O 1
ATOM 2325 N N . LYS A 1 306 ? 0.572 21.625 -9.461 1 79.81 306 LYS A N 1
ATOM 2326 C CA . LYS A 1 306 ? 1.023 21.578 -10.844 1 79.81 306 LYS A CA 1
ATOM 2327 C C . LYS A 1 306 ? 2.389 20.906 -10.961 1 79.81 306 LYS A C 1
ATOM 2329 O O . LYS A 1 306 ? 2.934 20.781 -12.062 1 79.81 306 LYS A O 1
ATOM 2334 N N . THR A 1 307 ? 2.848 20.516 -9.891 1 83.25 307 THR A N 1
ATOM 2335 C CA . THR A 1 307 ? 4.074 19.719 -9.93 1 83.25 307 THR A CA 1
ATOM 2336 C C . THR A 1 307 ? 3.764 18.25 -10.156 1 83.25 307 THR A C 1
ATOM 2338 O O . THR A 1 307 ? 3.035 17.625 -9.383 1 83.25 307 THR A O 1
ATOM 2341 N N . HIS A 1 308 ? 4.332 17.734 -11.289 1 84 308 HIS A N 1
ATOM 2342 C CA . HIS A 1 308 ? 4.02 16.359 -11.68 1 84 308 HIS A CA 1
ATOM 2343 C C . HIS A 1 308 ? 5.27 15.492 -11.695 1 84 308 HIS A C 1
ATOM 2345 O O . HIS A 1 308 ? 6.387 16 -11.781 1 84 308 HIS A O 1
ATOM 2351 N N . GLY A 1 309 ? 5 14.195 -11.594 1 88.19 309 GLY A N 1
ATOM 2352 C CA . GLY A 1 309 ? 6.07 13.219 -11.758 1 88.19 309 GLY A CA 1
ATOM 2353 C C . GLY A 1 309 ? 6.273 12.789 -13.195 1 88.19 309 GLY A C 1
ATOM 2354 O O . GLY A 1 309 ? 5.703 13.383 -14.109 1 88.19 309 GLY A O 1
ATOM 2355 N N . PHE A 1 310 ? 7.137 11.867 -13.312 1 88.88 310 PHE A N 1
ATOM 2356 C CA . PHE A 1 310 ? 7.441 11.352 -14.648 1 88.88 310 PHE A CA 1
ATOM 2357 C C . PHE A 1 310 ? 6.57 10.141 -14.969 1 88.88 310 PHE A C 1
ATOM 2359 O O . PHE A 1 310 ? 6.289 9.32 -14.094 1 88.88 310 PHE A O 1
ATOM 2366 N N . CYS A 1 311 ? 6.117 10.094 -16.203 1 89.44 311 CYS A N 1
ATOM 2367 C CA . CYS A 1 311 ? 5.359 8.953 -16.719 1 89.44 311 CYS A CA 1
ATOM 2368 C C . CYS A 1 311 ? 6.285 7.805 -17.078 1 89.44 311 CYS A C 1
ATOM 2370 O O . CYS A 1 311 ? 7.16 7.953 -17.938 1 89.44 311 CYS A O 1
ATOM 2372 N N . LEU A 1 312 ? 6.055 6.656 -16.516 1 90.88 312 LEU A N 1
ATOM 2373 C CA . LEU A 1 312 ? 6.953 5.52 -16.688 1 90.88 312 LEU A CA 1
ATOM 2374 C C . LEU A 1 312 ? 6.969 5.047 -18.125 1 90.88 312 LEU A C 1
ATOM 2376 O O . LEU A 1 312 ? 8.039 4.887 -18.719 1 90.88 312 LEU A O 1
ATOM 2380 N N . PRO A 1 313 ? 5.793 4.766 -18.766 1 89 313 PRO A N 1
ATOM 2381 C CA . PRO A 1 313 ? 5.824 4.34 -20.172 1 89 313 PRO A CA 1
ATOM 2382 C C . PRO A 1 313 ? 6.559 5.328 -21.078 1 89 313 PRO A C 1
ATOM 2384 O O . PRO A 1 313 ? 7.25 4.914 -22 1 89 313 PRO A O 1
ATOM 2387 N N . CYS A 1 314 ? 6.406 6.602 -20.797 1 87.25 314 CYS A N 1
ATOM 2388 C CA . CYS A 1 314 ? 7.082 7.617 -21.609 1 87.25 314 CYS A CA 1
ATOM 2389 C C . CYS A 1 314 ? 8.586 7.57 -21.391 1 87.25 314 CYS A C 1
ATOM 2391 O O . CYS A 1 314 ? 9.359 7.762 -22.328 1 87.25 314 CYS A O 1
ATOM 2393 N N . VAL A 1 315 ? 9.023 7.387 -20.156 1 88.62 315 VAL A N 1
ATOM 2394 C CA . VAL A 1 315 ? 10.445 7.293 -19.844 1 88.62 315 VAL A CA 1
ATOM 2395 C C . VAL A 1 315 ? 11.055 6.074 -20.531 1 88.62 315 VAL A C 1
ATOM 2397 O O . VAL A 1 315 ? 12.18 6.129 -21.016 1 88.62 315 VAL A O 1
ATOM 2400 N N . ARG A 1 316 ? 10.305 5.035 -20.578 1 87.88 316 ARG A N 1
ATOM 2401 C CA . ARG A 1 316 ? 10.789 3.803 -21.188 1 87.88 316 ARG A CA 1
ATOM 2402 C C . ARG A 1 316 ? 10.891 3.943 -22.703 1 87.88 316 ARG A C 1
ATOM 2404 O O . ARG A 1 316 ? 11.789 3.377 -23.328 1 87.88 316 ARG A O 1
ATOM 2411 N N . THR A 1 317 ? 9.875 4.566 -23.266 1 81.31 317 THR A N 1
ATOM 2412 C CA . THR A 1 317 ? 9.859 4.699 -24.719 1 81.31 317 THR A CA 1
ATOM 2413 C C . THR A 1 317 ? 10.828 5.785 -25.172 1 81.31 317 THR A C 1
ATOM 2415 O O . THR A 1 317 ? 11.453 5.66 -26.234 1 81.31 317 THR A O 1
ATOM 2418 N N . GLU A 1 318 ? 10.68 7.035 -24.609 1 67.06 318 GLU A N 1
ATOM 2419 C CA . GLU A 1 318 ? 11.398 8.195 -25.141 1 67.06 318 GLU A CA 1
ATOM 2420 C C . GLU A 1 318 ? 12.891 8.109 -24.828 1 67.06 318 GLU A C 1
ATOM 2422 O O . GLU A 1 318 ? 13.711 8.711 -25.531 1 67.06 318 GLU A O 1
ATOM 2427 N N . GLY A 1 319 ? 13.367 7.055 -24.312 1 57.34 319 GLY A N 1
ATOM 2428 C CA . GLY A 1 319 ? 14.781 6.883 -24.016 1 57.34 319 GLY A CA 1
ATOM 2429 C C . GLY A 1 319 ? 15.422 8.125 -23.438 1 57.34 319 GLY A C 1
ATOM 2430 O O . GLY A 1 319 ? 15.836 8.125 -22.266 1 57.34 319 GLY A O 1
ATOM 2431 N N . LYS A 1 320 ? 15.805 9.242 -24.375 1 58.19 320 LYS A N 1
ATOM 2432 C CA . LYS A 1 320 ? 16.719 10.328 -24.062 1 58.19 320 LYS A CA 1
ATOM 2433 C C . LYS A 1 320 ? 15.977 11.648 -23.906 1 58.19 320 LYS A C 1
ATOM 2435 O O . LYS A 1 320 ? 16.469 12.578 -23.266 1 58.19 320 LYS A O 1
ATOM 2440 N N . ASN A 1 321 ? 14.906 11.836 -24.609 1 58.22 321 ASN A N 1
ATOM 2441 C CA . ASN A 1 321 ? 14.414 13.211 -24.594 1 58.22 321 ASN A CA 1
ATOM 2442 C C . ASN A 1 321 ? 13.383 13.414 -23.484 1 58.22 321 ASN A C 1
ATOM 2444 O O . ASN A 1 321 ? 12.18 13.375 -23.734 1 58.22 321 ASN A O 1
ATOM 2448 N N . PHE A 1 322 ? 13.828 13.516 -22.297 1 62.88 322 PHE A N 1
ATOM 2449 C CA . PHE A 1 322 ? 13.031 13.641 -21.078 1 62.88 322 PHE A CA 1
ATOM 2450 C C . PHE A 1 322 ? 12.453 15.047 -20.953 1 62.88 322 PHE A C 1
ATOM 2452 O O . PHE A 1 322 ? 11.602 15.305 -20.109 1 62.88 322 PHE A O 1
ATOM 2459 N N . THR A 1 323 ? 12.914 15.922 -21.812 1 59.19 323 THR A N 1
ATOM 2460 C CA . THR A 1 323 ? 12.539 17.328 -21.672 1 59.19 323 THR A CA 1
ATOM 2461 C C . THR A 1 323 ? 11.031 17.5 -21.781 1 59.19 323 THR A C 1
ATOM 2463 O O . THR A 1 323 ? 10.445 18.359 -21.125 1 59.19 323 THR A O 1
ATOM 2466 N N . ARG A 1 324 ? 10.484 16.656 -22.609 1 59.41 324 ARG A N 1
ATOM 2467 C CA . ARG A 1 324 ? 9.055 16.812 -22.828 1 59.41 324 ARG A CA 1
ATOM 2468 C C . ARG A 1 324 ? 8.25 16.234 -21.672 1 59.41 324 ARG A C 1
ATOM 2470 O O . ARG A 1 324 ? 7.09 16.594 -21.469 1 59.41 324 ARG A O 1
ATOM 2477 N N . VAL A 1 325 ? 8.93 15.43 -20.875 1 60.25 325 VAL A N 1
ATOM 2478 C CA . VAL A 1 325 ? 8.18 14.695 -19.875 1 60.25 325 VAL A CA 1
ATOM 2479 C C . VAL A 1 325 ? 8.477 15.266 -18.484 1 60.25 325 VAL A C 1
ATOM 2481 O O . VAL A 1 325 ? 7.793 14.945 -17.516 1 60.25 325 VAL A O 1
ATOM 2484 N N . ALA A 1 326 ? 9.336 16.219 -18.516 1 61.47 326 ALA A N 1
ATOM 2485 C CA . ALA A 1 326 ? 9.828 16.656 -17.219 1 61.47 326 ALA A CA 1
ATOM 2486 C C . ALA A 1 326 ? 8.812 17.547 -16.516 1 61.47 326 ALA A C 1
ATOM 2488 O O . ALA A 1 326 ? 8.562 18.688 -16.953 1 61.47 326 ALA A O 1
ATOM 2489 N N . GLY A 1 327 ? 8.281 16.984 -15.453 1 63.41 327 GLY A N 1
ATOM 2490 C CA . GLY A 1 327 ? 7.457 17.766 -14.539 1 63.41 327 GLY A CA 1
ATOM 2491 C C . GLY A 1 327 ? 6.109 18.141 -15.125 1 63.41 327 GLY A C 1
ATOM 2492 O O . GLY A 1 327 ? 5.48 19.094 -14.672 1 63.41 327 GLY A O 1
ATOM 2493 N N . VAL A 1 328 ? 5.832 17.547 -16.328 1 71.44 328 VAL A N 1
ATOM 2494 C CA . VAL A 1 328 ? 4.547 17.859 -16.953 1 71.44 328 VAL A CA 1
ATOM 2495 C C . VAL A 1 328 ? 3.641 16.625 -16.906 1 71.44 328 VAL A C 1
ATOM 2497 O O . VAL A 1 328 ? 4.121 15.492 -16.859 1 71.44 328 VAL A O 1
ATOM 2500 N N . LYS A 1 329 ? 2.355 16.984 -16.828 1 77.81 329 LYS A N 1
ATOM 2501 C CA . LYS A 1 329 ? 1.374 15.906 -16.828 1 77.81 329 LYS A CA 1
ATOM 2502 C C . LYS A 1 329 ? 1.36 15.18 -18.156 1 77.81 329 LYS A C 1
ATOM 2504 O O . LYS A 1 329 ? 1.311 15.805 -19.219 1 77.81 329 LYS A O 1
ATOM 2509 N N . CYS A 1 330 ? 1.488 13.867 -18.031 1 81.12 330 CYS A N 1
ATOM 2510 C CA . CYS A 1 330 ? 1.441 13.047 -19.234 1 81.12 330 CYS A CA 1
ATOM 2511 C C . CYS A 1 330 ? 0.071 13.133 -19.891 1 81.12 330 CYS A C 1
ATOM 2513 O O . CYS A 1 330 ? -0.954 12.953 -19.234 1 81.12 330 CYS A O 1
ATOM 2515 N N . GLY A 1 331 ? -0.098 13.57 -21.062 1 74.88 331 GLY A N 1
ATOM 2516 C CA . GLY A 1 331 ? -1.361 13.688 -21.766 1 74.88 331 GLY A CA 1
ATOM 2517 C C . GLY A 1 331 ? -1.786 12.391 -22.438 1 74.88 331 GLY A C 1
ATOM 2518 O O . GLY A 1 331 ? -2.918 12.273 -22.922 1 74.88 331 GLY A O 1
ATOM 2519 N N . VAL A 1 332 ? -0.997 11.391 -22.375 1 78.88 332 VAL A N 1
ATOM 2520 C CA . VAL A 1 332 ? -1.267 10.164 -23.125 1 78.88 332 VAL A CA 1
ATOM 2521 C C . VAL A 1 332 ? -1.606 9.031 -22.156 1 78.88 332 VAL A C 1
ATOM 2523 O O . VAL A 1 332 ? -2.531 8.258 -22.406 1 78.88 332 VAL A O 1
ATOM 2526 N N . HIS A 1 333 ? -0.867 9.047 -21.094 1 81.75 333 HIS A N 1
ATOM 2527 C CA . HIS A 1 333 ? -1.017 7.918 -20.188 1 81.75 333 HIS A CA 1
ATOM 2528 C C . HIS A 1 333 ? -1.708 8.336 -18.891 1 81.75 333 HIS A C 1
ATOM 2530 O O . HIS A 1 333 ? -1.379 9.375 -18.312 1 81.75 333 HIS A O 1
ATOM 2536 N N . GLU A 1 334 ? -2.703 7.605 -18.531 1 71.5 334 GLU A N 1
ATOM 2537 C CA . GLU A 1 334 ? -3.398 7.875 -17.266 1 71.5 334 GLU A CA 1
ATOM 2538 C C . GLU A 1 334 ? -2.701 7.195 -16.094 1 71.5 334 GLU A C 1
ATOM 2540 O O . GLU A 1 334 ? -2.338 6.02 -16.188 1 71.5 334 GLU A O 1
ATOM 2545 N N . VAL A 1 335 ? -2.217 8.078 -15.281 1 66 335 VAL A N 1
ATOM 2546 C CA . VAL A 1 335 ? -1.613 7.516 -14.078 1 66 335 VAL A CA 1
ATOM 2547 C C . VAL A 1 335 ? -2.557 7.703 -12.891 1 66 335 VAL A C 1
ATOM 2549 O O . VAL A 1 335 ? -3.092 8.797 -12.68 1 66 335 VAL A O 1
ATOM 2552 N N . HIS A 1 336 ? -2.887 6.566 -12.281 1 60.88 336 HIS A N 1
ATOM 2553 C CA . HIS A 1 336 ? -3.664 6.664 -11.055 1 60.88 336 HIS A CA 1
ATOM 2554 C C . HIS A 1 336 ? -2.766 6.949 -9.852 1 60.88 336 HIS A C 1
ATOM 2556 O O . HIS A 1 336 ? -1.771 6.254 -9.641 1 60.88 336 HIS A O 1
ATOM 2562 N N . PRO A 1 337 ? -3.029 8.102 -9.391 1 59.03 337 PRO A N 1
ATOM 2563 C CA . PRO A 1 337 ? -2.182 8.422 -8.234 1 59.03 337 PRO A CA 1
ATOM 2564 C C . PRO A 1 337 ? -2.215 7.328 -7.164 1 59.03 337 PRO A C 1
ATOM 2566 O O . PRO A 1 337 ? -3.236 6.66 -6.988 1 59.03 337 PRO A O 1
ATOM 2569 N N . ASP A 1 338 ? -0.95 6.957 -6.734 1 58.03 338 ASP A N 1
ATOM 2570 C CA . ASP A 1 338 ? -0.747 5.977 -5.668 1 58.03 338 ASP A CA 1
ATOM 2571 C C . ASP A 1 338 ? -0.428 6.668 -4.344 1 58.03 338 ASP A C 1
ATOM 2573 O O . ASP A 1 338 ? 0.138 7.762 -4.328 1 58.03 338 ASP A O 1
ATOM 2577 N N . THR A 1 339 ? -1.093 6.215 -3.342 1 58.69 339 THR A N 1
ATOM 2578 C CA . THR A 1 339 ? -0.868 6.805 -2.027 1 58.69 339 THR A CA 1
ATOM 2579 C C . THR A 1 339 ? 0.392 6.23 -1.385 1 58.69 339 THR A C 1
ATOM 2581 O O . THR A 1 339 ? 0.558 6.297 -0.165 1 58.69 339 THR A O 1
ATOM 2584 N N . ALA A 1 340 ? 1.281 5.711 -2.289 1 55.84 340 ALA A N 1
ATOM 2585 C CA . ALA A 1 340 ? 2.484 5.047 -1.794 1 55.84 340 ALA A CA 1
ATOM 2586 C C . ALA A 1 340 ? 3.398 6.031 -1.071 1 55.84 340 ALA A C 1
ATOM 2588 O O . ALA A 1 340 ? 4.047 5.68 -0.084 1 55.84 340 ALA A O 1
ATOM 2589 N N . LEU A 1 341 ? 3.43 7.184 -1.713 1 54.91 341 LEU A N 1
ATOM 2590 C CA . LEU A 1 341 ? 4.309 8.18 -1.099 1 54.91 341 LEU A CA 1
ATOM 2591 C C . LEU A 1 341 ? 3.898 8.445 0.346 1 54.91 341 LEU A C 1
ATOM 2593 O O . LEU A 1 341 ? 4.754 8.555 1.227 1 54.91 341 LEU A O 1
ATOM 2597 N N . SER A 1 342 ? 2.602 8.484 0.468 1 59.56 342 SER A N 1
ATOM 2598 C CA . SER A 1 342 ? 2.111 8.711 1.824 1 59.56 342 SER A CA 1
ATOM 2599 C C . SER A 1 342 ? 2.488 7.555 2.744 1 59.56 342 SER A C 1
ATOM 2601 O O . SER A 1 342 ? 2.758 7.762 3.93 1 59.56 342 SER A O 1
ATOM 2603 N N . ALA A 1 343 ? 2.641 6.527 2.082 1 53 343 ALA A N 1
ATOM 2604 C CA . ALA A 1 343 ? 3.016 5.344 2.85 1 53 343 ALA A CA 1
ATOM 2605 C C . ALA A 1 343 ? 4.465 5.43 3.316 1 53 343 ALA A C 1
ATOM 2607 O O . ALA A 1 343 ? 4.809 4.938 4.395 1 53 343 ALA A O 1
ATOM 2608 N N . ILE A 1 344 ? 5.258 6.098 2.41 1 49.03 344 ILE A N 1
ATOM 2609 C CA . ILE A 1 344 ? 6.684 6.148 2.717 1 49.03 344 ILE A CA 1
ATOM 2610 C C . ILE A 1 344 ? 6.988 7.387 3.559 1 49.03 344 ILE A C 1
ATOM 2612 O O . ILE A 1 344 ? 7.82 7.336 4.469 1 49.03 344 ILE A O 1
ATOM 2616 N N . THR A 1 345 ? 6.34 8.477 3.113 1 49.12 345 THR A N 1
ATOM 2617 C CA . THR A 1 345 ? 6.727 9.727 3.75 1 49.12 345 THR A CA 1
ATOM 2618 C C . THR A 1 345 ? 5.961 9.93 5.055 1 49.12 345 THR A C 1
ATOM 2620 O O . THR A 1 345 ? 6.352 10.75 5.887 1 49.12 345 THR A O 1
ATOM 2623 N N . GLY A 1 346 ? 5.164 9.172 5.391 1 42.12 346 GLY A N 1
ATOM 2624 C CA . GLY A 1 346 ? 4.371 9.32 6.602 1 42.12 346 GLY A CA 1
ATOM 2625 C C . GLY A 1 346 ? 3.543 10.594 6.617 1 42.12 346 GLY A C 1
ATOM 2626 O O . GLY A 1 346 ? 2.906 10.914 7.625 1 42.12 346 GLY A O 1
ATOM 2627 N N . THR A 1 347 ? 3.77 11.859 5.789 1 38.62 347 THR A N 1
ATOM 2628 C CA . THR A 1 347 ? 3.225 13.211 5.898 1 38.62 347 THR A CA 1
ATOM 2629 C C . THR A 1 347 ? 1.889 13.312 5.168 1 38.62 347 THR A C 1
ATOM 2631 O O . THR A 1 347 ? 1.759 12.852 4.031 1 38.62 347 THR A O 1
ATOM 2634 N N . THR A 1 348 ? 0.698 13.211 5.719 1 36.16 348 THR A N 1
ATOM 2635 C CA . THR A 1 348 ? -0.594 13.438 5.082 1 36.16 348 THR A CA 1
ATOM 2636 C C . THR A 1 348 ? -0.807 14.93 4.809 1 36.16 348 THR A C 1
ATOM 2638 O O . THR A 1 348 ? -0.698 15.75 5.719 1 36.16 348 THR A O 1
ATOM 2641 N N . GLU A 1 349 ? -0.573 15.617 3.717 1 34.22 349 GLU A N 1
ATOM 2642 C CA . GLU A 1 349 ? -1.02 16.984 3.469 1 34.22 349 GLU A CA 1
ATOM 2643 C C . GLU A 1 349 ? -2.463 17.188 3.926 1 34.22 349 GLU A C 1
ATOM 2645 O O . GLU A 1 349 ? -3.363 16.469 3.482 1 34.22 349 GLU A O 1
ATOM 2650 N N . GLN A 1 350 ? -2.816 17.625 5.113 1 31.31 350 GLN A N 1
ATOM 2651 C CA . GLN A 1 350 ? -4.094 18.109 5.617 1 31.31 350 GLN A CA 1
ATOM 2652 C C . GLN A 1 350 ? -4.777 19.016 4.602 1 31.31 350 GLN A C 1
ATOM 2654 O O . GLN A 1 350 ? -4.184 20 4.141 1 31.31 350 GLN A O 1
ATOM 2659 N N . ARG A 1 351 ? -5.746 18.797 3.75 1 32.62 351 ARG A N 1
ATOM 2660 C CA . ARG A 1 351 ? -6.613 19.859 3.268 1 32.62 351 ARG A CA 1
ATOM 2661 C C . ARG A 1 351 ? -7.148 20.703 4.426 1 32.62 351 ARG A C 1
ATOM 2663 O O . ARG A 1 351 ? -7.664 20.156 5.406 1 32.62 351 ARG A O 1
ATOM 2670 N N . PRO A 1 352 ? -6.887 21.984 4.543 1 27.39 352 PRO A N 1
ATOM 2671 C CA . PRO A 1 352 ? -7.609 22.891 5.426 1 27.39 352 PRO A CA 1
ATOM 2672 C C . PRO A 1 352 ? -9.125 22.734 5.324 1 27.39 352 PRO A C 1
ATOM 2674 O O . PRO A 1 352 ? -9.695 22.875 4.234 1 27.39 352 PRO A O 1
ATOM 2677 N N . ARG A 1 353 ? -9.828 21.859 5.965 1 29.17 353 ARG A N 1
ATOM 2678 C CA . ARG A 1 353 ? -11.273 22.031 5.969 1 29.17 353 ARG A CA 1
ATOM 2679 C C . ARG A 1 353 ? -11.656 23.453 6.375 1 29.17 353 ARG A C 1
ATOM 2681 O O . ARG A 1 353 ? -11.18 23.953 7.395 1 29.17 353 ARG A O 1
ATOM 2688 N N . GLN A 1 354 ? -12.219 24.234 5.422 1 23.39 354 GLN A N 1
ATOM 2689 C CA . GLN A 1 354 ? -12.898 25.484 5.754 1 23.39 354 GLN A CA 1
ATOM 2690 C C . GLN A 1 354 ? -13.883 25.281 6.902 1 23.39 354 GLN A C 1
ATOM 2692 O O . GLN A 1 354 ? -14.555 24.25 6.977 1 23.39 354 GLN A O 1
ATOM 2697 N N . PRO A 1 355 ? -13.766 26.109 7.961 1 22.7 355 PRO A N 1
ATOM 2698 C CA . PRO A 1 355 ? -14.836 26.438 8.906 1 22.7 355 PRO A CA 1
ATOM 2699 C C . PRO A 1 355 ? -16.188 26.641 8.219 1 22.7 355 PRO A C 1
ATOM 2701 O O . PRO A 1 355 ? -16.281 27.375 7.234 1 22.7 355 PRO A O 1
ATOM 2704 N N . GLN A 1 356 ? -17.125 25.719 7.883 1 19.36 356 GLN A N 1
ATOM 2705 C CA . GLN A 1 356 ? -18.422 26.344 7.66 1 19.36 356 GLN A CA 1
ATOM 2706 C C . GLN A 1 356 ? -18.719 27.406 8.719 1 19.36 356 GLN A C 1
ATOM 2708 O O . GLN A 1 356 ? -18.516 27.172 9.906 1 19.36 356 GLN A O 1
ATOM 2713 N N . SER A 1 357 ? -19.016 28.688 8.258 1 19.42 357 SER A N 1
ATOM 2714 C CA . SER A 1 357 ? -20 29.547 8.898 1 19.42 357 SER A CA 1
ATOM 2715 C C . SER A 1 357 ? -21.297 28.797 9.164 1 19.42 357 SER A C 1
ATOM 2717 O O . SER A 1 357 ? -21.719 27.953 8.359 1 19.42 357 SER A O 1
ATOM 2719 N N . MET B 1 1 ? -38.688 2.557 -21.609 1 19.95 1 MET B N 1
ATOM 2720 C CA . MET B 1 1 ? -38.812 1.241 -20.984 1 19.95 1 MET B CA 1
ATOM 2721 C C . MET B 1 1 ? -37.531 0.457 -21.094 1 19.95 1 MET B C 1
ATOM 2723 O O . MET B 1 1 ? -37.469 -0.738 -20.797 1 19.95 1 MET B O 1
ATOM 2727 N N . ALA B 1 2 ? -36.469 0.86 -21.859 1 25.95 2 ALA B N 1
ATOM 2728 C CA . A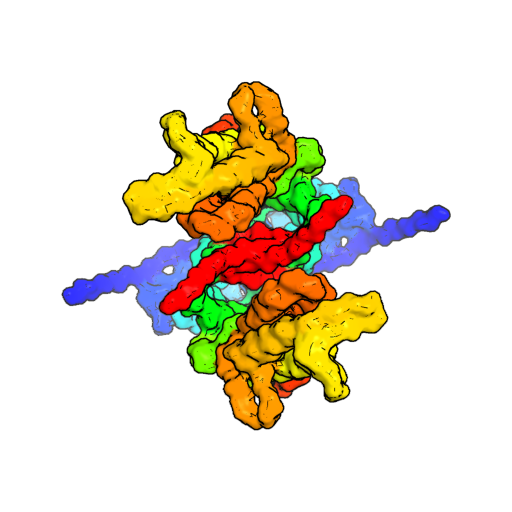LA B 1 2 ? -35.719 0.046 -22.812 1 25.95 2 ALA B CA 1
ATOM 2729 C C . ALA B 1 2 ? -34.875 -0.996 -22.078 1 25.95 2 ALA B C 1
ATOM 2731 O O . ALA B 1 2 ? -34 -0.648 -21.281 1 25.95 2 ALA B O 1
ATOM 2732 N N . PHE B 1 3 ? -35.438 -2.238 -21.844 1 25.77 3 PHE B N 1
ATOM 2733 C CA . PHE B 1 3 ? -35.031 -3.416 -21.094 1 25.77 3 PHE B CA 1
ATOM 2734 C C . PHE B 1 3 ? -33.688 -3.945 -21.625 1 25.77 3 PHE B C 1
ATOM 2736 O O . PHE B 1 3 ? -33.625 -4.414 -22.75 1 25.77 3 PHE B O 1
ATOM 2743 N N . SER B 1 4 ? -32.719 -3.207 -21.562 1 30.45 4 SER B N 1
ATOM 2744 C CA . SER B 1 4 ? -31.469 -3.557 -22.234 1 30.45 4 SER B CA 1
ATOM 2745 C C . SER B 1 4 ? -31.109 -5.023 -22.016 1 30.45 4 SER B C 1
ATOM 2747 O O . SER B 1 4 ? -31.297 -5.547 -20.906 1 30.45 4 SER B O 1
ATOM 2749 N N . SER B 1 5 ? -31.25 -5.828 -23.094 1 32.06 5 SER B N 1
ATOM 2750 C CA . SER B 1 5 ? -30.953 -7.23 -23.375 1 32.06 5 SER B CA 1
ATOM 2751 C C . SER B 1 5 ? -29.688 -7.684 -22.641 1 32.06 5 SER B C 1
ATOM 2753 O O . SER B 1 5 ? -28.672 -6.992 -22.672 1 32.06 5 SER B O 1
ATOM 2755 N N . SER B 1 6 ? -29.922 -8.461 -21.641 1 34.19 6 SER B N 1
ATOM 2756 C CA . SER B 1 6 ? -28.969 -9.172 -20.781 1 34.19 6 SER B CA 1
ATOM 2757 C C . SER B 1 6 ? -27.875 -9.844 -21.594 1 34.19 6 SER B C 1
ATOM 2759 O O . SER B 1 6 ? -28.156 -10.555 -22.562 1 34.19 6 SER B O 1
ATOM 2761 N N . ALA B 1 7 ? -26.812 -9.266 -21.984 1 36.53 7 ALA B N 1
ATOM 2762 C CA . ALA B 1 7 ? -25.766 -9.836 -22.828 1 36.53 7 ALA B CA 1
ATOM 2763 C C . ALA B 1 7 ? -25.625 -11.336 -22.594 1 36.53 7 ALA B C 1
ATOM 2765 O O . ALA B 1 7 ? -25.562 -11.781 -21.438 1 36.53 7 ALA B O 1
ATOM 2766 N N . PRO B 1 8 ? -26.047 -12.297 -23.438 1 38.16 8 PRO B N 1
ATOM 2767 C CA . PRO B 1 8 ? -26 -13.75 -23.281 1 38.16 8 PRO B CA 1
ATOM 2768 C C . PRO B 1 8 ? -24.75 -14.227 -22.562 1 38.16 8 PRO B C 1
ATOM 2770 O O . PRO B 1 8 ? -23.75 -13.508 -22.531 1 38.16 8 PRO B O 1
ATOM 2773 N N . ALA B 1 9 ? -24.75 -15.336 -21.719 1 45.78 9 ALA B N 1
ATOM 2774 C CA . ALA B 1 9 ? -23.703 -16.172 -21.125 1 45.78 9 ALA B CA 1
ATOM 2775 C C . ALA B 1 9 ? -22.547 -16.391 -22.094 1 45.78 9 ALA B C 1
ATOM 2777 O O . ALA B 1 9 ? -22.719 -17.016 -23.141 1 45.78 9 ALA B O 1
ATOM 2778 N N . SER B 1 10 ? -21.859 -15.453 -22.547 1 50.47 10 SER B N 1
ATOM 2779 C CA . SER B 1 10 ? -20.859 -15.547 -23.609 1 50.47 10 SER B CA 1
ATOM 2780 C C . SER B 1 10 ? -19.984 -16.766 -23.422 1 50.47 10 SER B C 1
ATOM 2782 O O . SER B 1 10 ? -19.516 -17.047 -22.312 1 50.47 10 SER B O 1
ATOM 2784 N N . ASP B 1 11 ? -20.188 -17.984 -24.109 1 60.88 11 ASP B N 1
ATOM 2785 C CA . ASP B 1 11 ? -19.484 -19.234 -24.328 1 60.88 11 ASP B CA 1
ATOM 2786 C C . ASP B 1 11 ? -17.969 -19.016 -24.406 1 60.88 11 ASP B C 1
ATOM 2788 O O . ASP B 1 11 ? -17.234 -19.906 -24.797 1 60.88 11 ASP B O 1
ATOM 2792 N N . THR B 1 12 ? -17.5 -17.938 -24.078 1 82.19 12 THR B N 1
ATOM 2793 C CA . THR B 1 12 ? -16.078 -17.672 -24.312 1 82.19 12 THR B CA 1
ATOM 2794 C C . THR B 1 12 ? -15.258 -18.016 -23.078 1 82.19 12 THR B C 1
ATOM 2796 O O . THR B 1 12 ? -15.625 -17.641 -21.953 1 82.19 12 THR B O 1
ATOM 2799 N N . VAL B 1 13 ? -14.305 -18.906 -23.281 1 90.25 13 VAL B N 1
ATOM 2800 C CA . VAL B 1 13 ? -13.383 -19.359 -22.234 1 90.25 13 VAL B CA 1
ATOM 2801 C C . VAL B 1 13 ? -12.312 -18.297 -22.016 1 90.25 13 VAL B C 1
ATOM 2803 O O . VAL B 1 13 ? -11.688 -17.812 -22.969 1 90.25 13 VAL B O 1
ATOM 2806 N N . THR B 1 14 ? -12.219 -17.781 -20.766 1 93.75 14 THR B N 1
ATOM 2807 C CA . THR B 1 14 ? -11.117 -16.906 -20.391 1 93.75 14 THR B CA 1
ATOM 2808 C C . THR B 1 14 ? -9.891 -17.719 -19.984 1 93.75 14 THR B C 1
ATOM 2810 O O . THR B 1 14 ? -9.953 -18.5 -19.031 1 93.75 14 THR B O 1
ATOM 2813 N N . ASP B 1 15 ? -8.812 -17.484 -20.672 1 95.5 15 ASP B N 1
ATOM 2814 C CA . ASP B 1 15 ? -7.59 -18.234 -20.391 1 95.5 15 ASP B CA 1
ATOM 2815 C C . ASP B 1 15 ? -6.746 -17.531 -19.328 1 95.5 15 ASP B C 1
ATOM 2817 O O . ASP B 1 15 ? -6.004 -16.594 -19.641 1 95.5 15 ASP B O 1
ATOM 2821 N N . LEU B 1 16 ? -6.844 -18 -18.125 1 95.94 16 LEU B N 1
ATOM 2822 C CA . LEU B 1 16 ? -5.953 -17.5 -17.094 1 95.94 16 LEU B CA 1
ATOM 2823 C C . LEU B 1 16 ? -4.598 -18.188 -17.156 1 95.94 16 LEU B C 1
ATOM 2825 O O . LEU B 1 16 ? -3.58 -17.609 -16.766 1 95.94 16 LEU B O 1
ATOM 2829 N N . ASP B 1 17 ? -4.633 -19.391 -17.547 1 94.88 17 ASP B N 1
ATOM 2830 C CA . ASP B 1 17 ? -3.449 -20.172 -17.891 1 94.88 17 ASP B CA 1
ATOM 2831 C C . ASP B 1 17 ? -3.639 -20.906 -19.219 1 94.88 17 ASP B C 1
ATOM 2833 O O . ASP B 1 17 ? -4.426 -21.859 -19.297 1 94.88 17 ASP B O 1
ATOM 2837 N N . LEU B 1 18 ? -2.893 -20.516 -20.188 1 91.38 18 LEU B N 1
ATOM 2838 C CA . LEU B 1 18 ? -3.035 -21.109 -21.516 1 91.38 18 LEU B CA 1
ATOM 2839 C C . LEU B 1 18 ? -2.74 -22.594 -21.484 1 91.38 18 LEU B C 1
ATOM 2841 O O . LEU B 1 18 ? -3.271 -23.359 -22.297 1 91.38 18 LEU B O 1
ATOM 2845 N N . ASN B 1 19 ? -1.989 -23.062 -20.547 1 90.06 19 ASN B N 1
ATOM 2846 C CA . ASN B 1 19 ? -1.664 -24.484 -20.391 1 90.06 19 ASN B CA 1
ATOM 2847 C C . ASN B 1 19 ? -2.416 -25.109 -19.219 1 90.06 19 ASN B C 1
ATOM 2849 O O . ASN B 1 19 ? -2.02 -26.156 -18.703 1 90.06 19 ASN B O 1
ATOM 2853 N N . GLY B 1 20 ? -3.4 -24.422 -18.828 1 93.94 20 GLY B N 1
ATOM 2854 C CA . GLY B 1 20 ? -4.207 -24.922 -17.734 1 93.94 20 GLY B CA 1
ATOM 2855 C C . GLY B 1 20 ? -4.82 -26.281 -18.016 1 93.94 20 GLY B C 1
ATOM 2856 O O . GLY B 1 20 ? -5.211 -26.562 -19.141 1 93.94 20 GLY B O 1
ATOM 2857 N N . ASP B 1 21 ? -5.051 -27.078 -16.969 1 93.19 21 ASP B N 1
ATOM 2858 C CA . ASP B 1 21 ? -5.484 -28.453 -17.141 1 93.19 21 ASP B CA 1
ATOM 2859 C C . ASP B 1 21 ? -6.918 -28.656 -16.656 1 93.19 21 ASP B C 1
ATOM 2861 O O . ASP B 1 21 ? -7.41 -29.781 -16.594 1 93.19 21 ASP B O 1
ATOM 2865 N N . LEU B 1 22 ? -7.559 -27.562 -16.359 1 94.5 22 LEU B N 1
ATOM 2866 C CA . LEU B 1 22 ? -8.922 -27.641 -15.828 1 94.5 22 LEU B CA 1
ATOM 2867 C C . LEU B 1 22 ? -9.75 -26.453 -16.328 1 94.5 22 LEU B C 1
ATOM 2869 O O . LEU B 1 22 ? -9.266 -25.328 -16.391 1 94.5 22 LEU B O 1
ATOM 2873 N N . LEU B 1 23 ? -10.938 -26.75 -16.734 1 95.06 23 LEU B N 1
ATOM 2874 C CA . LEU B 1 23 ? -11.914 -25.703 -17.031 1 95.06 23 LEU B CA 1
ATOM 2875 C C . LEU B 1 23 ? -12.883 -25.516 -15.867 1 95.06 23 LEU B C 1
ATOM 2877 O O . LEU B 1 23 ? -13.602 -26.453 -15.5 1 95.06 23 LEU B O 1
ATOM 2881 N N . LEU B 1 24 ? -12.867 -24.344 -15.281 1 94.5 24 LEU B N 1
ATOM 2882 C CA . LEU B 1 24 ? -13.75 -24.016 -14.164 1 94.5 24 LEU B CA 1
ATOM 2883 C C . LEU B 1 24 ? -14.977 -23.25 -14.656 1 94.5 24 LEU B C 1
ATOM 2885 O O . LEU B 1 24 ? -14.844 -22.156 -15.203 1 94.5 24 LEU B O 1
ATOM 2889 N N . THR B 1 25 ? -16.094 -23.828 -14.477 1 94.25 25 THR B N 1
ATOM 2890 C CA . THR B 1 25 ? -17.344 -23.156 -14.82 1 94.25 25 THR B CA 1
ATOM 2891 C C . THR B 1 25 ? -18.016 -22.594 -13.562 1 94.25 25 THR B C 1
ATOM 2893 O O . THR B 1 25 ? -18.312 -23.344 -12.633 1 94.25 25 THR B O 1
ATOM 2896 N N . ILE B 1 26 ? -18.25 -21.266 -13.578 1 93.19 26 ILE B N 1
ATOM 2897 C CA . ILE B 1 26 ? -18.766 -20.594 -12.398 1 93.19 26 ILE B CA 1
ATOM 2898 C C . ILE B 1 26 ? -20.156 -20.047 -12.703 1 93.19 26 ILE B C 1
ATOM 2900 O O . ILE B 1 26 ? -20.391 -19.453 -13.766 1 93.19 26 ILE B O 1
ATOM 2904 N N . GLY B 1 27 ? -21.188 -20.109 -11.719 1 86 27 GLY B N 1
ATOM 2905 C CA . GLY B 1 27 ? -22.469 -19.422 -11.758 1 86 27 GLY B CA 1
ATOM 2906 C C . GLY B 1 27 ? -23.516 -20.172 -12.555 1 86 27 GLY B C 1
ATOM 2907 O O . GLY B 1 27 ? -24.609 -19.641 -12.789 1 86 27 GLY B O 1
ATOM 2908 N N . LYS B 1 28 ? -23.281 -21.312 -13.07 1 76.88 28 LYS B N 1
ATOM 2909 C CA . LYS B 1 28 ? -24.219 -22.016 -13.953 1 76.88 28 LYS B CA 1
ATOM 2910 C C . LYS B 1 28 ? -25.562 -22.203 -13.273 1 76.88 28 LYS B C 1
ATOM 2912 O O . LYS B 1 28 ? -26.609 -22 -13.898 1 76.88 28 LYS B O 1
ATOM 2917 N N . LYS B 1 29 ? -25.547 -22.484 -12.078 1 78.44 29 LYS B N 1
ATOM 2918 C CA . LYS B 1 29 ? -26.797 -22.766 -11.367 1 78.44 29 LYS B CA 1
ATOM 2919 C C . LYS B 1 29 ? -27.375 -21.484 -10.766 1 78.44 29 LYS B C 1
ATOM 2921 O O . LYS B 1 29 ? -28.578 -21.219 -10.914 1 78.44 29 LYS B O 1
ATOM 2926 N N . GLU B 1 30 ? -26.594 -20.625 -10.273 1 74.94 30 GLU B N 1
ATOM 2927 C CA . GLU B 1 30 ? -27.062 -19.5 -9.461 1 74.94 30 GLU B CA 1
ATOM 2928 C C . GLU B 1 30 ? -27.234 -18.25 -10.305 1 74.94 30 GLU B C 1
ATOM 2930 O O . GLU B 1 30 ? -28.094 -17.406 -10.008 1 74.94 30 GLU B O 1
ATOM 2935 N N . ALA B 1 31 ? -26.375 -18.141 -11.297 1 75.38 31 ALA B N 1
ATOM 2936 C CA . ALA B 1 31 ? -26.406 -16.969 -12.164 1 75.38 31 ALA B CA 1
ATOM 2937 C C . ALA B 1 31 ? -26.156 -17.344 -13.617 1 75.38 31 ALA B C 1
ATOM 2939 O O . ALA B 1 31 ? -25.141 -16.938 -14.203 1 75.38 31 ALA B O 1
ATOM 2940 N N . PRO B 1 32 ? -27.047 -18.016 -14.32 1 77.69 32 PRO B N 1
ATOM 2941 C CA . PRO B 1 32 ? -26.797 -18.562 -15.656 1 77.69 32 PRO B CA 1
ATOM 2942 C C . PRO B 1 32 ? -26.453 -17.484 -16.688 1 77.69 32 PRO B C 1
ATOM 2944 O O . PRO B 1 32 ? -25.656 -17.734 -17.594 1 77.69 32 PRO B O 1
ATOM 2947 N N . ASP B 1 33 ? -26.969 -16.312 -16.406 1 80.44 33 ASP B N 1
ATOM 2948 C CA . ASP B 1 33 ? -26.734 -15.234 -17.359 1 80.44 33 ASP B CA 1
ATOM 2949 C C . ASP B 1 33 ? -25.328 -14.664 -17.219 1 80.44 33 ASP B C 1
ATOM 2951 O O . ASP B 1 33 ? -24.828 -13.992 -18.125 1 80.44 33 ASP B O 1
ATOM 2955 N N . LYS B 1 34 ? -24.719 -15.031 -16.109 1 84.62 34 LYS B N 1
ATOM 2956 C CA . LYS B 1 34 ? -23.406 -14.469 -15.852 1 84.62 34 LYS B CA 1
ATOM 2957 C C . LYS B 1 34 ? -22.344 -15.562 -15.781 1 84.62 34 LYS B C 1
ATOM 2959 O O . LYS B 1 34 ? -21.25 -15.344 -15.258 1 84.62 34 LYS B O 1
ATOM 2964 N N . THR B 1 35 ? -22.688 -16.672 -16.359 1 89.06 35 THR B N 1
ATOM 2965 C CA . THR B 1 35 ? -21.797 -17.812 -16.281 1 89.06 35 THR B CA 1
ATOM 2966 C C . THR B 1 35 ? -20.469 -17.516 -16.953 1 89.06 35 THR B C 1
ATOM 2968 O O . THR B 1 35 ? -20.422 -16.875 -18.016 1 89.06 35 THR B O 1
ATOM 2971 N N . ARG B 1 36 ? -19.375 -17.953 -16.312 1 92.5 36 ARG B N 1
ATOM 2972 C CA . ARG B 1 36 ? -18.031 -17.781 -16.875 1 92.5 36 ARG B CA 1
ATOM 2973 C C . ARG B 1 36 ? -17.25 -19.094 -16.828 1 92.5 36 ARG B C 1
ATOM 2975 O O . ARG B 1 36 ? -17.391 -19.875 -15.883 1 92.5 36 ARG B O 1
ATOM 2982 N N . GLN B 1 37 ? -16.531 -19.297 -17.875 1 94.75 37 GLN B N 1
ATOM 2983 C CA . GLN B 1 37 ? -15.609 -20.422 -17.922 1 94.75 37 GLN B CA 1
ATOM 2984 C C . GLN B 1 37 ? -14.156 -19.953 -17.906 1 94.75 37 GLN B C 1
ATOM 2986 O O . GLN B 1 37 ? -13.781 -19.109 -18.719 1 94.75 37 GLN B O 1
ATOM 2991 N N . LEU B 1 38 ? -13.414 -20.516 -16.984 1 96.69 38 LEU B N 1
ATOM 2992 C CA . LEU B 1 38 ? -12.016 -20.141 -16.828 1 96.69 38 LEU B CA 1
ATOM 2993 C C . LEU B 1 38 ? -11.102 -21.344 -17.016 1 96.69 38 LEU B C 1
ATOM 2995 O O . LEU B 1 38 ? -11.344 -22.406 -16.438 1 96.69 38 LEU B O 1
ATOM 2999 N N . ARG B 1 39 ? -10.156 -21.203 -17.875 1 97 39 ARG B N 1
ATOM 3000 C CA . ARG B 1 39 ? -9.102 -22.203 -17.938 1 97 39 ARG B CA 1
ATOM 3001 C C . ARG B 1 39 ? -8.047 -21.953 -16.859 1 97 39 ARG B C 1
ATOM 3003 O O . ARG B 1 39 ? -7.367 -20.922 -16.875 1 97 39 ARG B O 1
ATOM 3010 N N . ILE B 1 40 ? -7.918 -22.891 -15.938 1 96.38 40 ILE B N 1
ATOM 3011 C CA . ILE B 1 40 ? -7.078 -22.641 -14.773 1 96.38 40 ILE B CA 1
ATOM 3012 C C . ILE B 1 40 ? -6.109 -23.812 -14.586 1 96.38 40 ILE B C 1
ATOM 3014 O O . ILE B 1 40 ? -6.223 -24.844 -15.258 1 96.38 40 ILE B O 1
ATOM 3018 N N . SER B 1 41 ? -5.109 -23.594 -13.727 1 94.94 41 SER B N 1
ATOM 3019 C CA . SER B 1 41 ? -4.133 -24.609 -13.344 1 94.94 41 SER B CA 1
ATOM 3020 C C . SER B 1 41 ? -4.512 -25.266 -12.023 1 94.94 41 SER B C 1
ATOM 3022 O O . SER B 1 41 ? -4.609 -24.594 -10.992 1 94.94 41 SER B O 1
ATOM 3024 N N . THR B 1 42 ? -4.625 -26.531 -12.086 1 92.5 42 THR B N 1
ATOM 3025 C CA . THR B 1 42 ? -4.934 -27.281 -10.867 1 92.5 42 THR B CA 1
ATOM 3026 C C . THR B 1 42 ? -3.799 -27.156 -9.859 1 92.5 42 THR B C 1
ATOM 3028 O O . THR B 1 42 ? -4.043 -27.094 -8.648 1 92.5 42 THR B O 1
ATOM 3031 N N . SER B 1 43 ? -2.6 -27.109 -10.336 1 91.56 43 SER B N 1
ATOM 3032 C CA . SER B 1 43 ? -1.444 -26.984 -9.453 1 91.56 43 SER B CA 1
ATOM 3033 C C . SER B 1 43 ? -1.514 -25.703 -8.633 1 91.56 43 SER B C 1
ATOM 3035 O O . SER B 1 43 ? -1.205 -25.703 -7.441 1 91.56 43 SER B O 1
ATOM 3037 N N . ILE B 1 44 ? -1.938 -24.688 -9.211 1 95.31 44 ILE B N 1
ATOM 3038 C CA . ILE B 1 44 ? -2.016 -23.391 -8.531 1 95.31 44 ILE B CA 1
ATOM 3039 C C . ILE B 1 44 ? -3.178 -23.406 -7.543 1 95.31 44 ILE B C 1
ATOM 3041 O O . ILE B 1 44 ? -3.02 -23 -6.387 1 95.31 44 ILE B O 1
ATOM 3045 N N . MET B 1 45 ? -4.266 -23.922 -7.98 1 95.31 45 MET B N 1
ATOM 3046 C CA . MET B 1 45 ? -5.461 -23.922 -7.145 1 95.31 45 MET B CA 1
ATOM 3047 C C . MET B 1 45 ? -5.25 -24.766 -5.891 1 95.31 45 MET B C 1
ATOM 3049 O O . MET B 1 45 ? -5.66 -24.375 -4.797 1 95.31 45 MET B O 1
ATOM 3053 N N . THR B 1 46 ? -4.621 -25.906 -6.062 1 94.25 46 THR B N 1
ATOM 3054 C CA . THR B 1 46 ? -4.414 -26.797 -4.926 1 94.25 46 THR B CA 1
ATOM 3055 C C . THR B 1 46 ? -3.33 -26.25 -4 1 94.25 46 THR B C 1
ATOM 3057 O O . THR B 1 46 ? -3.318 -26.547 -2.807 1 94.25 46 THR B O 1
ATOM 3060 N N . LEU B 1 47 ? -2.48 -25.453 -4.504 1 95.56 47 LEU B N 1
ATOM 3061 C CA . LEU B 1 47 ? -1.431 -24.844 -3.701 1 95.56 47 LEU B CA 1
ATOM 3062 C C . LEU B 1 47 ? -2.016 -23.797 -2.748 1 95.56 47 LEU B C 1
ATOM 3064 O O . LEU B 1 47 ? -1.632 -23.734 -1.579 1 95.56 47 LEU B O 1
ATOM 3068 N N . VAL B 1 48 ? -2.969 -23.031 -3.232 1 96.38 48 VAL B N 1
ATOM 3069 C CA . VAL B 1 48 ? -3.332 -21.812 -2.518 1 96.38 48 VAL B CA 1
ATOM 3070 C C . VAL B 1 48 ? -4.602 -22.047 -1.704 1 96.38 48 VAL B C 1
ATOM 3072 O O . VAL B 1 48 ? -4.93 -21.266 -0.811 1 96.38 48 VAL B O 1
ATOM 3075 N N . SER B 1 49 ? -5.316 -23.078 -1.961 1 96.56 49 SER B N 1
ATOM 3076 C CA . SER B 1 49 ? -6.625 -23.25 -1.338 1 96.56 49 SER B CA 1
ATOM 3077 C C . SER B 1 49 ? -6.777 -24.672 -0.781 1 96.56 49 SER B C 1
ATOM 3079 O O . SER B 1 49 ? -6.785 -25.641 -1.536 1 96.56 49 SER B O 1
ATOM 3081 N N . PRO B 1 50 ? -7.02 -24.797 0.514 1 94.88 50 PRO B N 1
ATOM 3082 C CA . PRO B 1 50 ? -7.289 -26.125 1.082 1 94.88 50 PRO B CA 1
ATOM 3083 C C . PRO B 1 50 ? -8.586 -26.734 0.551 1 94.88 50 PRO B C 1
ATOM 3085 O O . PRO B 1 50 ? -8.68 -27.953 0.419 1 94.88 50 PRO B O 1
ATOM 3088 N N . PHE B 1 51 ? -9.539 -25.922 0.233 1 93.69 51 PHE B N 1
ATOM 3089 C CA . PHE B 1 51 ? -10.805 -26.391 -0.328 1 93.69 51 PHE B CA 1
ATOM 3090 C C . PHE B 1 51 ? -10.586 -27.062 -1.674 1 93.69 51 PHE B C 1
ATOM 3092 O O . PHE B 1 51 ? -11.023 -28.203 -1.881 1 93.69 51 PHE B O 1
ATOM 3099 N N . PHE B 1 52 ? -9.883 -26.453 -2.523 1 93.69 52 PHE B N 1
ATOM 3100 C CA . PHE B 1 52 ? -9.633 -27.016 -3.848 1 93.69 52 PHE B CA 1
ATOM 3101 C C . PHE B 1 52 ? -8.672 -28.188 -3.766 1 93.69 52 PHE B C 1
ATOM 3103 O O . PHE B 1 52 ? -8.766 -29.141 -4.555 1 93.69 52 PHE B O 1
ATOM 3110 N N . LYS B 1 53 ? -7.773 -28.094 -2.826 1 93.06 53 LYS B N 1
ATOM 3111 C CA . LYS B 1 53 ? -6.895 -29.25 -2.613 1 93.06 53 LYS B CA 1
ATOM 3112 C C . LYS B 1 53 ? -7.691 -30.5 -2.264 1 93.06 53 LYS B C 1
ATOM 3114 O O . LYS B 1 53 ? -7.465 -31.562 -2.834 1 93.06 53 LYS B O 1
ATOM 3119 N N . ALA B 1 54 ? -8.602 -30.344 -1.391 1 90.88 54 ALA B N 1
ATOM 3120 C CA . ALA B 1 54 ? -9.453 -31.469 -0.985 1 90.88 54 ALA B CA 1
ATOM 3121 C C . ALA B 1 54 ? -10.328 -31.938 -2.143 1 90.88 54 ALA B C 1
ATOM 3123 O O . ALA B 1 54 ? -10.516 -33.156 -2.328 1 90.88 54 ALA B O 1
ATOM 3124 N N . MET B 1 55 ? -10.773 -31.062 -2.941 1 89.06 55 MET B N 1
ATOM 3125 C CA . MET B 1 55 ? -11.703 -31.359 -4.027 1 89.06 55 MET B CA 1
ATOM 3126 C C . MET B 1 55 ? -10.984 -32.031 -5.188 1 89.06 55 MET B C 1
ATOM 3128 O O . MET B 1 55 ? -11.508 -33 -5.777 1 89.06 55 MET B O 1
ATOM 3132 N N . LEU B 1 56 ? -9.773 -31.578 -5.488 1 88.44 56 LEU B N 1
ATOM 3133 C CA . LEU B 1 56 ? -9.125 -31.984 -6.73 1 88.44 56 LEU B CA 1
ATOM 3134 C C . LEU B 1 56 ? -8.102 -33.094 -6.48 1 88.44 56 LEU B C 1
ATOM 3136 O O . LEU B 1 56 ? -7.668 -33.75 -7.418 1 88.44 56 LEU B O 1
ATOM 3140 N N . ARG B 1 57 ? -7.625 -33.219 -5.312 1 81.12 57 ARG B N 1
ATOM 3141 C CA . ARG B 1 57 ? -6.648 -34.25 -5.016 1 81.12 57 ARG B CA 1
ATOM 3142 C C . ARG B 1 57 ? -7.211 -35.281 -4.027 1 81.12 57 ARG B C 1
ATOM 3144 O O . ARG B 1 57 ? -6.602 -36.312 -3.789 1 81.12 57 ARG B O 1
ATOM 3151 N N . GLY B 1 58 ? -8.234 -34.938 -3.455 1 73.81 58 GLY B N 1
ATOM 3152 C CA . GLY B 1 58 ? -8.805 -35.812 -2.449 1 73.81 58 GLY B CA 1
ATOM 3153 C C . GLY B 1 58 ? -9.711 -36.875 -3.033 1 73.81 58 GLY B C 1
ATOM 3154 O O . GLY B 1 58 ? -9.609 -37.219 -4.219 1 73.81 58 GLY B O 1
ATOM 3155 N N . SER B 1 59 ? -10.391 -37.406 -2.178 1 70.56 59 SER B N 1
ATOM 3156 C CA . SER B 1 59 ? -11.227 -38.594 -2.428 1 70.56 59 SER B CA 1
ATOM 3157 C C . SER B 1 59 ? -12.523 -38.219 -3.129 1 70.56 59 SER B C 1
ATOM 3159 O O . SER B 1 59 ? -13.297 -39.062 -3.533 1 70.56 59 SER B O 1
ATOM 3161 N N . PHE B 1 60 ? -12.57 -37.031 -3.402 1 68.94 60 PHE B N 1
ATOM 3162 C CA . PHE B 1 60 ? -13.797 -36.594 -4.055 1 68.94 60 PHE B CA 1
ATOM 3163 C C . PHE B 1 60 ? -13.82 -37.031 -5.516 1 68.94 60 PHE B C 1
ATOM 3165 O O . PHE B 1 60 ? -12.781 -37.406 -6.078 1 68.94 60 PHE B O 1
ATOM 3172 N N . GLN B 1 61 ? -15.039 -37.031 -5.988 1 64.81 61 GLN B N 1
ATOM 3173 C CA . GLN B 1 61 ? -15.227 -37.406 -7.387 1 64.81 61 GLN B CA 1
ATOM 3174 C C . GLN B 1 61 ? -14.367 -36.531 -8.305 1 64.81 61 GLN B C 1
ATOM 3176 O O . GLN B 1 61 ? -13.828 -37 -9.297 1 64.81 61 GLN B O 1
ATOM 3181 N N . GLU B 1 62 ? -14.195 -35.344 -7.891 1 72.69 62 GLU B N 1
ATOM 3182 C CA . GLU B 1 62 ? -13.461 -34.375 -8.695 1 72.69 62 GLU B CA 1
ATOM 3183 C C . GLU B 1 62 ? -11.969 -34.688 -8.703 1 72.69 62 GLU B C 1
ATOM 3185 O O . GLU B 1 62 ? -11.25 -34.312 -9.625 1 72.69 62 GLU B O 1
ATOM 3190 N N . GLY B 1 63 ? -11.594 -35.312 -7.621 1 73.62 63 GLY B N 1
ATOM 3191 C CA . GLY B 1 63 ? -10.211 -35.75 -7.566 1 73.62 63 GLY B CA 1
ATOM 3192 C C . GLY B 1 63 ? -9.867 -36.781 -8.617 1 73.62 63 GLY B C 1
ATOM 3193 O O . GLY B 1 63 ? -8.695 -37.031 -8.906 1 73.62 63 GLY B O 1
ATOM 3194 N N . GLN B 1 64 ? -10.891 -37.188 -9.219 1 70.31 64 GLN B N 1
ATOM 3195 C CA . GLN B 1 64 ? -10.719 -38.25 -10.211 1 70.31 64 GLN B CA 1
ATOM 3196 C C . GLN B 1 64 ? -10.758 -37.688 -11.633 1 70.31 64 GLN B C 1
ATOM 3198 O O . GLN B 1 64 ? -10.672 -38.469 -12.602 1 70.31 64 GLN B O 1
ATOM 3203 N N . LEU B 1 65 ? -10.781 -36.5 -11.68 1 74.12 65 LEU B N 1
ATOM 3204 C CA . LEU B 1 65 ? -10.805 -35.906 -13.008 1 74.12 65 LEU B CA 1
ATOM 3205 C C . LEU B 1 65 ? -9.484 -36.156 -13.734 1 74.12 65 LEU B C 1
ATOM 3207 O O . LEU B 1 65 ? -8.422 -36.156 -13.109 1 74.12 65 LEU B O 1
ATOM 3211 N N . SER B 1 66 ? -9.57 -36.469 -15.039 1 76.31 66 SER B N 1
ATOM 3212 C CA . SER B 1 66 ? -8.383 -36.656 -15.875 1 76.31 66 SER B CA 1
ATOM 3213 C C . SER B 1 66 ? -7.852 -35.281 -16.344 1 76.31 66 SER B C 1
ATOM 3215 O O . SER B 1 66 ? -8.242 -34.812 -17.406 1 76.31 66 SER B O 1
ATOM 3217 N N . LEU B 1 67 ? -7 -34.844 -15.578 1 79.88 67 LEU B N 1
ATOM 3218 C CA . LEU B 1 67 ? -6.43 -33.531 -15.883 1 79.88 67 LEU B CA 1
ATOM 3219 C C . LEU B 1 67 ? -5.59 -33.594 -17.156 1 79.88 67 LEU B C 1
ATOM 3221 O O . LEU B 1 67 ? -4.914 -34.594 -17.406 1 79.88 67 LEU B O 1
ATOM 3225 N N . SER B 1 68 ? -5.887 -32.562 -18.031 1 83.81 68 SER B N 1
ATOM 3226 C CA . SER B 1 68 ? -5.176 -32.531 -19.312 1 83.81 68 SER B CA 1
ATOM 3227 C C . SER B 1 68 ? -5.066 -31.109 -19.844 1 83.81 68 SER B C 1
ATOM 3229 O O . SER B 1 68 ? -6.016 -30.328 -19.766 1 83.81 68 SER B O 1
ATOM 3231 N N . GLU B 1 69 ? -3.883 -30.844 -20.344 1 85 69 GLU B N 1
ATOM 3232 C CA . GLU B 1 69 ? -3.697 -29.547 -20.969 1 85 69 GLU B CA 1
ATOM 3233 C C . GLU B 1 69 ? -4.418 -29.469 -22.312 1 85 69 GLU B C 1
ATOM 3235 O O . GLU B 1 69 ? -4.941 -28.406 -22.688 1 85 69 GLU B O 1
ATOM 3240 N N . THR B 1 70 ? -4.496 -30.5 -22.969 1 86.88 70 THR B N 1
ATOM 3241 C CA . THR B 1 70 ? -5.059 -30.531 -24.312 1 86.88 70 THR B CA 1
ATOM 3242 C C . THR B 1 70 ? -6.582 -30.625 -24.25 1 86.88 70 THR B C 1
ATOM 3244 O O . THR B 1 70 ? -7.277 -29.953 -25.031 1 86.88 70 THR B O 1
ATOM 3247 N N . ASN B 1 71 ? -7.051 -31.469 -23.359 1 89.12 71 ASN B N 1
ATOM 3248 C CA . ASN B 1 71 ? -8.492 -31.625 -23.156 1 89.12 71 ASN B CA 1
ATOM 3249 C C . ASN B 1 71 ? -8.867 -31.484 -21.672 1 89.12 71 ASN B C 1
ATOM 3251 O O . ASN B 1 71 ? -9.188 -32.469 -21.016 1 89.12 71 ASN B O 1
ATOM 3255 N N . PRO B 1 72 ? -8.859 -30.344 -21.266 1 91.94 72 PRO B N 1
ATOM 3256 C CA . PRO B 1 72 ? -9.133 -30.141 -19.844 1 91.94 72 PRO B CA 1
ATOM 3257 C C . PRO B 1 72 ? -10.578 -30.469 -19.469 1 91.94 72 PRO B C 1
ATOM 3259 O O . PRO B 1 72 ? -11.508 -30.078 -20.172 1 91.94 72 PRO B O 1
ATOM 3262 N N . PRO B 1 73 ? -10.766 -31.219 -18.391 1 91.94 73 PRO B N 1
ATOM 3263 C CA . PRO B 1 73 ? -12.125 -31.484 -17.906 1 91.94 73 PRO B CA 1
ATOM 3264 C C . PRO B 1 73 ? -12.797 -30.234 -17.328 1 91.94 73 PRO B C 1
ATOM 3266 O O . PRO B 1 73 ? -12.117 -29.266 -17 1 91.94 73 PRO B O 1
ATOM 3269 N N . ASN B 1 74 ? -14.078 -30.438 -17.203 1 91.56 74 ASN B N 1
ATOM 3270 C CA . ASN B 1 74 ? -14.859 -29.328 -16.672 1 91.56 74 ASN B CA 1
ATOM 3271 C C . ASN B 1 74 ? -15.242 -29.562 -15.203 1 91.56 74 ASN B C 1
ATOM 3273 O O . ASN B 1 74 ? -15.648 -30.656 -14.836 1 91.56 74 ASN B O 1
ATOM 3277 N N . LEU B 1 75 ? -15.062 -28.562 -14.352 1 91.88 75 LEU B N 1
ATOM 3278 C CA . LEU B 1 75 ? -15.516 -28.547 -12.969 1 91.88 75 LEU B CA 1
ATOM 3279 C C . LEU B 1 75 ? -16.5 -27.406 -12.727 1 91.88 75 LEU B C 1
ATOM 3281 O O . LEU B 1 75 ? -16.203 -26.25 -13.008 1 91.88 75 LEU B O 1
ATOM 3285 N N . GLU B 1 76 ? -17.609 -27.75 -12.219 1 90.69 76 GLU B N 1
ATOM 3286 C CA . GLU B 1 76 ? -18.625 -26.734 -11.93 1 90.69 76 GLU B CA 1
ATOM 3287 C C . GLU B 1 76 ? -18.562 -26.312 -10.461 1 90.69 76 GLU B C 1
ATOM 3289 O O . GLU B 1 76 ? -18.547 -27.156 -9.562 1 90.69 76 GLU B O 1
ATOM 3294 N N . LEU B 1 77 ? -18.422 -25.062 -10.273 1 90.75 77 LEU B N 1
ATOM 3295 C CA . LEU B 1 77 ? -18.422 -24.516 -8.93 1 90.75 77 LEU B CA 1
ATOM 3296 C C . LEU B 1 77 ? -19.688 -23.688 -8.68 1 90.75 77 LEU B C 1
ATOM 3298 O O . LEU B 1 77 ? -20 -22.766 -9.445 1 90.75 77 LEU B O 1
ATOM 3302 N N . ASP B 1 78 ? -20.391 -23.969 -7.629 1 87.19 78 ASP B N 1
ATOM 3303 C CA . ASP B 1 78 ? -21.625 -23.281 -7.289 1 87.19 78 ASP B CA 1
ATOM 3304 C C . ASP B 1 78 ? -21.375 -22.031 -6.469 1 87.19 78 ASP B C 1
ATOM 3306 O O . ASP B 1 78 ? -21.484 -22.047 -5.242 1 87.19 78 ASP B O 1
ATOM 3310 N N . VAL B 1 79 ? -20.984 -21.016 -7.094 1 88.75 79 VAL B N 1
ATOM 3311 C CA . VAL B 1 79 ? -20.719 -19.734 -6.461 1 88.75 79 VAL B CA 1
ATOM 3312 C C . VAL B 1 79 ? -21.625 -18.656 -7.07 1 88.75 79 VAL B C 1
ATOM 3314 O O . VAL B 1 79 ? -21.766 -18.578 -8.289 1 88.75 79 VAL B O 1
ATOM 3317 N N . ASP B 1 80 ? -22.25 -17.859 -6.27 1 86.19 80 ASP B N 1
ATOM 3318 C CA . ASP B 1 80 ? -23.188 -16.828 -6.715 1 86.19 80 ASP B CA 1
ATOM 3319 C C . ASP B 1 80 ? -22.438 -15.594 -7.215 1 86.19 80 ASP B C 1
ATOM 3321 O O . ASP B 1 80 ? -22.844 -14.977 -8.203 1 86.19 80 ASP B O 1
ATOM 3325 N N . ASP B 1 81 ? -21.375 -15.281 -6.609 1 94 81 ASP B N 1
ATOM 3326 C CA . ASP B 1 81 ? -20.641 -14.078 -6.984 1 94 81 ASP B CA 1
ATOM 3327 C C . ASP B 1 81 ? -19.578 -14.391 -8.039 1 94 81 ASP B C 1
ATOM 3329 O O . ASP B 1 81 ? -18.391 -14.445 -7.723 1 94 81 ASP B O 1
ATOM 3333 N N . VAL B 1 82 ? -20.016 -14.453 -9.297 1 94.69 82 VAL B N 1
ATOM 3334 C CA . VAL B 1 82 ? -19.188 -14.875 -10.422 1 94.69 82 VAL B CA 1
ATOM 3335 C C . VAL B 1 82 ? -18.047 -13.898 -10.625 1 94.69 82 VAL B C 1
ATOM 3337 O O . VAL B 1 82 ? -16.906 -14.305 -10.859 1 94.69 82 VAL B O 1
ATOM 3340 N N . GLU B 1 83 ? -18.312 -12.664 -10.484 1 95.06 83 GLU B N 1
ATOM 3341 C CA . GLU B 1 83 ? -17.297 -11.641 -10.719 1 95.06 83 GLU B CA 1
ATOM 3342 C C . GLU B 1 83 ? -16.188 -11.719 -9.68 1 95.06 83 GLU B C 1
ATOM 3344 O O . GLU B 1 83 ? -15 -11.695 -10.023 1 95.06 83 GLU B O 1
ATOM 3349 N N . ALA B 1 84 ? -16.531 -11.844 -8.438 1 96.69 84 ALA B N 1
ATOM 3350 C CA . ALA B 1 84 ? -15.547 -11.922 -7.363 1 96.69 84 ALA B CA 1
ATOM 3351 C C . ALA B 1 84 ? -14.703 -13.195 -7.484 1 96.69 84 ALA B C 1
ATOM 3353 O O . ALA B 1 84 ? -13.492 -13.164 -7.27 1 96.69 84 ALA B O 1
ATOM 3354 N N . MET B 1 85 ? -15.352 -14.227 -7.852 1 96.81 85 MET B N 1
ATOM 3355 C CA . MET B 1 85 ? -14.625 -15.484 -8.008 1 96.81 85 MET B CA 1
ATOM 3356 C C . MET B 1 85 ? -13.648 -15.398 -9.172 1 96.81 85 MET B C 1
ATOM 3358 O O . MET B 1 85 ? -12.531 -15.914 -9.086 1 96.81 85 MET B O 1
ATOM 3362 N N . THR B 1 86 ? -14.102 -14.812 -10.219 1 96.81 86 THR B N 1
ATOM 3363 C CA . THR B 1 86 ? -13.211 -14.609 -11.359 1 96.81 86 THR B CA 1
ATOM 3364 C C . THR B 1 86 ? -11.969 -13.828 -10.953 1 96.81 86 THR B C 1
ATOM 3366 O O . THR B 1 86 ? -10.852 -14.203 -11.289 1 96.81 86 THR B O 1
ATOM 3369 N N . THR B 1 87 ? -12.172 -12.805 -10.203 1 97.75 87 THR B N 1
ATOM 3370 C CA . THR B 1 87 ? -11.055 -11.984 -9.742 1 97.75 87 THR B CA 1
ATOM 3371 C C . THR B 1 87 ? -10.133 -12.789 -8.82 1 97.75 87 THR B C 1
ATOM 3373 O O . THR B 1 87 ? -8.914 -12.68 -8.906 1 97.75 87 THR B O 1
ATOM 3376 N N . LEU B 1 88 ? -10.711 -13.531 -7.934 1 98.12 88 LEU B N 1
ATOM 3377 C CA . LEU B 1 88 ? -9.914 -14.383 -7.059 1 98.12 88 LEU B CA 1
ATOM 3378 C C . LEU B 1 88 ? -9.008 -15.305 -7.871 1 98.12 88 LEU B C 1
ATOM 3380 O O . LEU B 1 88 ? -7.816 -15.422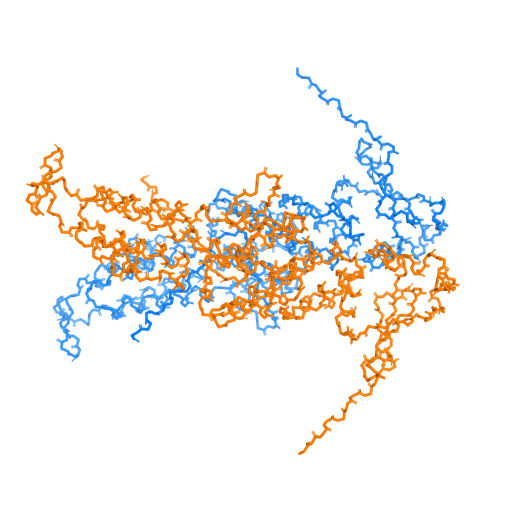 -7.586 1 98.12 88 LEU B O 1
ATOM 3384 N N . CYS B 1 89 ? -9.578 -15.898 -8.922 1 98.19 89 CYS B N 1
ATOM 3385 C CA . CYS B 1 89 ? -8.797 -16.781 -9.797 1 98.19 89 CYS B CA 1
ATOM 3386 C C . CYS B 1 89 ? -7.715 -15.992 -10.531 1 98.19 89 CYS B C 1
ATOM 3388 O O . CYS B 1 89 ? -6.605 -16.5 -10.727 1 98.19 89 CYS B O 1
ATOM 3390 N N . GLN B 1 90 ? -8.039 -14.82 -10.914 1 98.12 90 GLN B N 1
ATOM 3391 C CA . GLN B 1 90 ? -7.059 -13.969 -11.57 1 98.12 90 GLN B CA 1
ATOM 3392 C C . GLN B 1 90 ? -5.895 -13.641 -10.641 1 98.12 90 GLN B C 1
ATOM 3394 O O . GLN B 1 90 ? -4.734 -13.648 -11.062 1 98.12 90 GLN B O 1
ATOM 3399 N N . ILE B 1 91 ? -6.211 -13.336 -9.406 1 98.06 91 ILE B N 1
ATOM 3400 C CA . ILE B 1 91 ? -5.191 -13 -8.422 1 98.06 91 ILE B CA 1
ATOM 3401 C C . ILE B 1 91 ? -4.23 -14.172 -8.25 1 98.06 91 ILE B C 1
ATOM 3403 O O . ILE B 1 91 ? -3.012 -14 -8.352 1 98.06 91 ILE B O 1
ATOM 3407 N N . VAL B 1 92 ? -4.766 -15.352 -8.094 1 97.88 92 VAL B N 1
ATOM 3408 C CA . VAL B 1 92 ? -3.924 -16.484 -7.746 1 97.88 92 VAL B CA 1
ATOM 3409 C C . VAL B 1 92 ? -3.125 -16.938 -8.969 1 97.88 92 VAL B C 1
ATOM 3411 O O . VAL B 1 92 ? -2.043 -17.516 -8.844 1 97.88 92 VAL B O 1
ATOM 3414 N N . HIS B 1 93 ? -3.576 -16.609 -10.18 1 98.19 93 HIS B N 1
ATOM 3415 C CA . HIS B 1 93 ? -2.865 -16.953 -11.406 1 98.19 93 HIS B CA 1
ATOM 3416 C C . HIS B 1 93 ? -2.014 -15.781 -11.898 1 98.19 93 HIS B C 1
ATOM 3418 O O . HIS B 1 93 ? -1.538 -15.789 -13.031 1 98.19 93 HIS B O 1
ATOM 3424 N N . HIS B 1 94 ? -1.899 -14.758 -11.094 1 97.12 94 HIS B N 1
ATOM 3425 C CA . HIS B 1 94 ? -1.054 -13.602 -11.383 1 97.12 94 HIS B CA 1
ATOM 3426 C C . HIS B 1 94 ? -1.459 -12.938 -12.695 1 97.12 94 HIS B C 1
ATOM 3428 O O . HIS B 1 94 ? -0.601 -12.516 -13.477 1 97.12 94 HIS B O 1
ATOM 3434 N N . ASP B 1 95 ? -2.764 -12.914 -12.93 1 96.31 95 ASP B N 1
ATOM 3435 C CA . ASP B 1 95 ? -3.289 -12.266 -14.125 1 96.31 95 ASP B CA 1
ATOM 3436 C C . ASP B 1 95 ? -3.227 -10.75 -14 1 96.31 95 ASP B C 1
ATOM 3438 O O . ASP B 1 95 ? -3.527 -10.195 -12.938 1 96.31 95 ASP B O 1
ATOM 3442 N N . LYS B 1 96 ? -2.846 -10.078 -15.047 1 93.25 96 LYS B N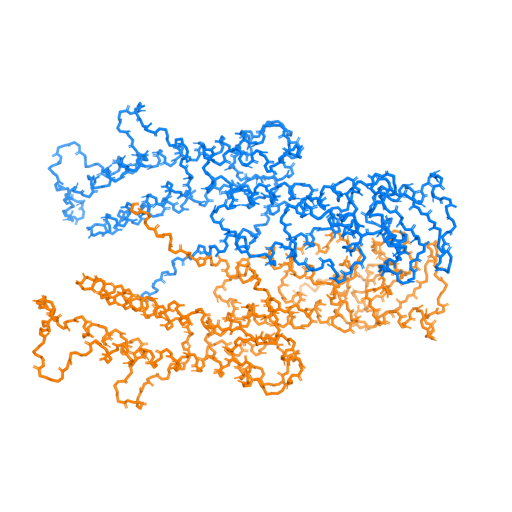 1
ATOM 3443 C CA . LYS B 1 96 ? -2.715 -8.625 -15.062 1 93.25 96 LYS B CA 1
ATOM 3444 C C . LYS B 1 96 ? -4.051 -7.945 -14.766 1 93.25 96 LYS B C 1
ATOM 3446 O O . LYS B 1 96 ? -4.09 -6.855 -14.195 1 93.25 96 LYS B O 1
ATOM 3451 N N . ALA B 1 97 ? -5.09 -8.547 -15.086 1 93.56 97 ALA B N 1
ATOM 3452 C CA . ALA B 1 97 ? -6.422 -7.977 -14.891 1 93.56 97 ALA B CA 1
ATOM 3453 C C . ALA B 1 97 ? -6.711 -7.758 -13.406 1 93.56 97 ALA B C 1
ATOM 3455 O O . ALA B 1 97 ? -7.531 -6.91 -13.047 1 93.56 97 ALA B O 1
ATOM 3456 N N . ALA B 1 98 ? -6.078 -8.492 -12.594 1 94.31 98 ALA B N 1
ATOM 3457 C CA . ALA B 1 98 ? -6.293 -8.375 -11.156 1 94.31 98 ALA B CA 1
ATOM 3458 C C . ALA B 1 98 ? -5.699 -7.074 -10.617 1 94.31 98 ALA B C 1
ATOM 3460 O O . ALA B 1 98 ? -5.98 -6.676 -9.484 1 94.31 98 ALA B O 1
ATOM 3461 N N . GLN B 1 99 ? -4.957 -6.418 -11.406 1 90.12 99 GLN B N 1
ATOM 3462 C CA . GLN B 1 99 ? -4.242 -5.23 -10.945 1 90.12 99 GLN B CA 1
ATOM 3463 C C . GLN B 1 99 ? -5.062 -3.967 -11.18 1 90.12 99 GLN B C 1
ATOM 3465 O O . GLN B 1 99 ? -4.66 -2.877 -10.766 1 90.12 99 GLN B O 1
ATOM 3470 N N . VAL B 1 100 ? -6.141 -4.105 -11.789 1 89.38 100 VAL B N 1
ATOM 3471 C CA . VAL B 1 100 ? -7.02 -2.965 -12.031 1 89.38 100 VAL B CA 1
ATOM 3472 C C . VAL B 1 100 ? -7.664 -2.525 -10.719 1 89.38 100 VAL B C 1
ATOM 3474 O O . VAL B 1 100 ? -8.188 -3.355 -9.969 1 89.38 100 VAL B O 1
ATOM 3477 N N . PRO B 1 101 ? -7.598 -1.251 -10.414 1 88.62 101 PRO B N 1
ATOM 3478 C CA . PRO B 1 101 ? -8.211 -0.773 -9.172 1 88.62 101 PRO B CA 1
ATOM 3479 C C . PRO B 1 101 ? -9.711 -1.051 -9.109 1 88.62 101 PRO B C 1
ATOM 3481 O O . PRO B 1 101 ? -10.406 -0.936 -10.125 1 88.62 101 PRO B O 1
ATOM 3484 N N . VAL B 1 102 ? -10.164 -1.439 -7.977 1 91.19 102 VAL B N 1
ATOM 3485 C CA . VAL B 1 102 ? -11.578 -1.729 -7.766 1 91.19 102 VAL B CA 1
ATOM 3486 C C . VAL B 1 102 ? -12.07 -0.996 -6.523 1 91.19 102 VAL B C 1
ATOM 3488 O O . VAL B 1 102 ? -11.273 -0.494 -5.727 1 91.19 102 VAL B O 1
ATOM 3491 N N . HIS B 1 103 ? -13.375 -0.895 -6.359 1 89.25 103 HIS B N 1
ATOM 3492 C CA . HIS B 1 103 ? -13.969 -0.241 -5.199 1 89.25 103 HIS B CA 1
ATOM 3493 C C . HIS B 1 103 ? -13.875 -1.126 -3.961 1 89.25 103 HIS B C 1
ATOM 3495 O O . HIS B 1 103 ? -13.766 -2.348 -4.074 1 89.25 103 HIS B O 1
ATOM 3501 N N . LEU B 1 104 ? -14.016 -0.543 -2.836 1 90.5 104 LEU B N 1
ATOM 3502 C CA . LEU B 1 104 ? -13.828 -1.234 -1.563 1 90.5 104 LEU B CA 1
ATOM 3503 C C . LEU B 1 104 ? -14.883 -2.322 -1.378 1 90.5 104 LEU B C 1
ATOM 3505 O O . LEU B 1 104 ? -14.586 -3.393 -0.843 1 90.5 104 LEU B O 1
ATOM 3509 N N . GLU B 1 105 ? -16.016 -2.004 -1.825 1 90.69 105 GLU B N 1
ATOM 3510 C CA . GLU B 1 105 ? -17.078 -2.998 -1.7 1 90.69 105 GLU B CA 1
ATOM 3511 C C . GLU B 1 105 ? -16.734 -4.273 -2.467 1 90.69 105 GLU B C 1
ATOM 3513 O O . GLU B 1 105 ? -17.047 -5.375 -2.018 1 90.69 105 GLU B O 1
ATOM 3518 N N . PHE B 1 106 ? -16.219 -4.066 -3.584 1 95.19 106 PHE B N 1
ATOM 3519 C CA . PHE B 1 106 ? -15.812 -5.219 -4.379 1 95.19 106 PHE B CA 1
ATOM 3520 C C . PHE B 1 106 ? -14.672 -5.969 -3.701 1 95.19 106 PHE B C 1
ATOM 3522 O O . PHE B 1 106 ? -14.617 -7.199 -3.748 1 95.19 106 PHE B O 1
ATOM 3529 N N . ILE B 1 107 ? -13.773 -5.238 -3.086 1 96.19 107 ILE B N 1
ATOM 3530 C CA . ILE B 1 107 ? -12.68 -5.855 -2.338 1 96.19 107 ILE B CA 1
ATOM 3531 C C . ILE B 1 107 ? -13.258 -6.766 -1.251 1 96.19 107 ILE B C 1
ATOM 3533 O O . ILE B 1 107 ? -12.766 -7.883 -1.047 1 96.19 107 ILE B O 1
ATOM 3537 N N . VAL B 1 108 ? -14.273 -6.309 -0.604 1 96.31 108 VAL B N 1
ATOM 3538 C CA . VAL B 1 108 ? -14.906 -7.09 0.457 1 96.31 108 VAL B CA 1
ATOM 3539 C C . VAL B 1 108 ? -15.5 -8.367 -0.125 1 96.31 108 VAL B C 1
ATOM 3541 O O . VAL B 1 108 ? -15.406 -9.438 0.486 1 96.31 108 VAL B O 1
ATOM 3544 N N . ARG B 1 109 ? -16.078 -8.273 -1.272 1 96.88 109 ARG B N 1
ATOM 3545 C CA . ARG B 1 109 ? -16.641 -9.453 -1.921 1 96.88 109 ARG B CA 1
ATOM 3546 C C . ARG B 1 109 ? -15.562 -10.477 -2.242 1 96.88 109 ARG B C 1
ATOM 3548 O O . ARG B 1 109 ? -15.742 -11.672 -1.99 1 96.88 109 ARG B O 1
ATOM 3555 N N . VAL B 1 110 ? -14.484 -10.062 -2.711 1 98.06 110 VAL B N 1
ATOM 3556 C CA . VAL B 1 110 ? -13.359 -10.945 -2.998 1 98.06 110 VAL B CA 1
ATOM 3557 C C . VAL B 1 110 ? -12.812 -11.523 -1.694 1 98.06 110 VAL B C 1
ATOM 3559 O O . VAL B 1 110 ? -12.508 -12.719 -1.62 1 98.06 110 VAL B O 1
ATOM 3562 N N . ALA B 1 111 ? -12.711 -10.617 -0.69 1 98.06 111 ALA B N 1
ATOM 3563 C CA . ALA B 1 111 ? -12.219 -11.055 0.615 1 98.06 111 ALA B CA 1
ATOM 3564 C C . ALA B 1 111 ? -13.109 -12.148 1.2 1 98.06 111 ALA B C 1
ATOM 3566 O O . ALA B 1 111 ? -12.617 -13.094 1.81 1 98.06 111 ALA B O 1
ATOM 3567 N N . THR B 1 112 ? -14.359 -12.008 1.007 1 97.12 112 THR B N 1
ATOM 3568 C CA . THR B 1 112 ? -15.312 -12.984 1.511 1 97.12 112 THR B CA 1
ATOM 3569 C C . THR B 1 112 ? -15.07 -14.359 0.879 1 97.12 112 THR B C 1
ATOM 3571 O O . THR B 1 112 ? -14.992 -15.367 1.583 1 97.12 112 THR B O 1
ATOM 3574 N N . LEU B 1 113 ? -14.906 -14.414 -0.375 1 97.44 113 LEU B N 1
ATOM 3575 C CA . LEU B 1 113 ? -14.633 -15.664 -1.07 1 97.44 113 LEU B CA 1
ATOM 3576 C C . LEU B 1 113 ? -13.258 -16.203 -0.697 1 97.44 113 LEU B C 1
ATOM 3578 O O . LEU B 1 113 ? -13.078 -17.422 -0.571 1 97.44 113 LEU B O 1
ATOM 3582 N N . SER B 1 114 ? -12.297 -15.328 -0.578 1 97.94 114 SER B N 1
ATOM 3583 C CA . SER B 1 114 ? -10.953 -15.734 -0.169 1 97.94 114 SER B CA 1
ATOM 3584 C C . SER B 1 114 ? -10.984 -16.438 1.181 1 97.94 114 SER B C 1
ATOM 3586 O O . SER B 1 114 ? -10.289 -17.438 1.375 1 97.94 114 SER B O 1
ATOM 3588 N N . ASP B 1 115 ? -11.734 -15.875 2.076 1 96 115 ASP B N 1
ATOM 3589 C CA . ASP B 1 115 ? -11.891 -16.484 3.393 1 96 115 ASP B CA 1
ATOM 3590 C C . ASP B 1 115 ? -12.594 -17.844 3.291 1 96 115 ASP B C 1
ATOM 3592 O O . ASP B 1 115 ? -12.172 -18.812 3.91 1 96 115 ASP B O 1
ATOM 3596 N N . MET B 1 116 ? -13.609 -17.938 2.479 1 95.5 116 MET B N 1
ATOM 3597 C CA . MET B 1 116 ? -14.391 -19.156 2.305 1 95.5 116 MET B CA 1
ATOM 3598 C C . MET B 1 116 ? -13.531 -20.266 1.724 1 95.5 116 MET B C 1
ATOM 3600 O O . MET B 1 116 ? -13.633 -21.422 2.156 1 95.5 116 MET B O 1
ATOM 3604 N N . TYR B 1 117 ? -12.664 -19.938 0.775 1 96.5 117 TYR B N 1
ATOM 3605 C CA . TYR B 1 117 ? -11.906 -20.969 0.056 1 96.5 117 TYR B CA 1
ATOM 3606 C C . TYR B 1 117 ? -10.477 -21.062 0.585 1 96.5 117 TYR B C 1
ATOM 3608 O O . TYR B 1 117 ? -9.656 -21.797 0.039 1 96.5 117 TYR B O 1
ATOM 3616 N N . GLY B 1 118 ? -10.125 -20.266 1.582 1 96.62 118 GLY B N 1
ATOM 3617 C CA . GLY B 1 118 ? -8.836 -20.375 2.25 1 96.62 118 GLY B CA 1
ATOM 3618 C C . GLY B 1 118 ? -7.691 -19.812 1.427 1 96.62 118 GLY B C 1
ATOM 3619 O O . GLY B 1 118 ? -6.594 -20.375 1.412 1 96.62 118 GLY B O 1
ATOM 3620 N N . CYS B 1 119 ? -7.863 -18.734 0.696 1 97.44 119 CYS B N 1
ATOM 3621 C CA . CYS B 1 119 ? -6.863 -18.141 -0.193 1 97.44 119 CYS B CA 1
ATOM 3622 C C . CYS B 1 119 ? -6.297 -16.859 0.395 1 97.44 119 CYS B C 1
ATOM 3624 O O . CYS B 1 119 ? -5.812 -15.992 -0.339 1 97.44 119 CYS B O 1
ATOM 3626 N N . GLN B 1 120 ? -6.328 -16.641 1.676 1 96.31 120 GLN B N 1
ATOM 3627 C CA . GLN B 1 120 ? -6.004 -15.367 2.297 1 96.31 120 GLN B CA 1
ATOM 3628 C C . GLN B 1 120 ? -4.543 -14.992 2.059 1 96.31 120 GLN B C 1
ATOM 3630 O O . GLN B 1 120 ? -4.234 -13.852 1.716 1 96.31 120 GLN B O 1
ATOM 3635 N N . THR B 1 121 ? -3.695 -15.922 2.152 1 95.44 121 THR B N 1
ATOM 3636 C CA . THR B 1 121 ? -2.273 -15.648 1.968 1 95.44 121 THR B CA 1
ATOM 3637 C C . THR B 1 121 ? -1.997 -15.156 0.549 1 95.44 121 THR B C 1
ATOM 3639 O O . THR B 1 121 ? -1.246 -14.203 0.351 1 95.44 121 THR B O 1
ATOM 3642 N N . ALA B 1 122 ? -2.643 -15.766 -0.375 1 97 122 ALA B N 1
ATOM 3643 C CA . ALA B 1 122 ? -2.412 -15.445 -1.782 1 97 122 ALA B CA 1
ATOM 3644 C C . ALA B 1 122 ? -3.025 -14.102 -2.148 1 97 122 ALA B C 1
ATOM 3646 O O . ALA B 1 122 ? -2.627 -13.477 -3.133 1 97 122 ALA B O 1
ATOM 3647 N N . THR B 1 123 ? -3.965 -13.633 -1.37 1 97.5 123 THR B N 1
ATOM 3648 C CA . THR B 1 123 ? -4.711 -12.438 -1.762 1 97.5 123 THR B CA 1
ATOM 3649 C C . THR B 1 123 ? -4.27 -11.234 -0.938 1 97.5 123 THR B C 1
ATOM 3651 O O . THR B 1 123 ? -4.633 -10.094 -1.25 1 97.5 123 THR B O 1
ATOM 3654 N N . ALA B 1 124 ? -3.449 -11.391 0.018 1 94.94 124 ALA B N 1
ATOM 3655 C CA . ALA B 1 124 ? -3.068 -10.328 0.943 1 94.94 124 ALA B CA 1
ATOM 3656 C C . ALA B 1 124 ? -2.359 -9.195 0.21 1 94.94 124 ALA B C 1
ATOM 3658 O O . ALA B 1 124 ? -2.703 -8.023 0.387 1 94.94 124 ALA B O 1
ATOM 3659 N N . SER B 1 125 ? -1.413 -9.578 -0.603 1 94.31 125 SER B N 1
ATOM 3660 C CA . SER B 1 125 ? -0.652 -8.562 -1.316 1 94.31 125 SER B CA 1
ATOM 3661 C C . SER B 1 125 ? -1.538 -7.789 -2.289 1 94.31 125 SER B C 1
ATOM 3663 O O . SER B 1 125 ? -1.343 -6.59 -2.498 1 94.31 125 SER B O 1
ATOM 3665 N N . TRP B 1 126 ? -2.43 -8.469 -2.922 1 95.5 126 TRP B N 1
ATOM 3666 C CA . TRP B 1 126 ? -3.373 -7.805 -3.816 1 95.5 126 TRP B CA 1
ATOM 3667 C C . TRP B 1 126 ? -4.195 -6.762 -3.064 1 95.5 126 TRP B C 1
ATOM 3669 O O . TRP B 1 126 ? -4.387 -5.645 -3.549 1 95.5 126 TRP B O 1
ATOM 3679 N N . PHE B 1 127 ? -4.629 -7.133 -1.869 1 94.56 127 PHE B N 1
ATOM 3680 C CA . PHE B 1 127 ? -5.383 -6.219 -1.019 1 94.56 127 PHE B CA 1
ATOM 3681 C C . PHE B 1 127 ? -4.574 -4.957 -0.733 1 94.56 127 PHE B C 1
ATOM 3683 O O . PHE B 1 127 ? -5.078 -3.844 -0.89 1 94.56 127 PHE B O 1
ATOM 3690 N N . HIS B 1 128 ? -3.35 -5.145 -0.391 1 90.06 128 HIS B N 1
ATOM 3691 C CA . HIS B 1 128 ? -2.471 -4.008 -0.143 1 90.06 128 HIS B CA 1
ATOM 3692 C C . HIS B 1 128 ? -2.354 -3.123 -1.379 1 90.06 128 HIS B C 1
ATOM 3694 O O . HIS B 1 128 ? -2.42 -1.896 -1.277 1 90.06 128 HIS B O 1
ATOM 3700 N N . SER B 1 129 ? -2.18 -3.764 -2.461 1 90.81 129 SER B N 1
ATOM 3701 C CA . SER B 1 129 ? -2.047 -3.025 -3.713 1 90.81 129 SER B CA 1
ATOM 3702 C C . SER B 1 129 ? -3.297 -2.201 -4.004 1 90.81 129 SER B C 1
ATOM 3704 O O . SER B 1 129 ? -3.201 -1.045 -4.422 1 90.81 129 SER B O 1
ATOM 3706 N N . GLN B 1 130 ? -4.41 -2.791 -3.738 1 90.81 130 GLN B N 1
ATOM 3707 C CA . GLN B 1 130 ? -5.676 -2.105 -3.99 1 90.81 130 GLN B CA 1
ATOM 3708 C C . GLN B 1 130 ? -5.836 -0.894 -3.078 1 90.81 130 GLN B C 1
ATOM 3710 O O . GLN B 1 130 ? -6.426 0.113 -3.473 1 90.81 130 GLN B O 1
ATOM 3715 N N . LEU B 1 131 ? -5.324 -1.006 -1.908 1 86.56 131 LEU B N 1
ATOM 3716 C CA . LEU B 1 131 ? -5.406 0.111 -0.973 1 86.56 131 LEU B CA 1
ATOM 3717 C C . LEU B 1 131 ? -4.551 1.281 -1.445 1 86.56 131 LEU B C 1
ATOM 3719 O O . LEU B 1 131 ? -4.926 2.441 -1.265 1 86.56 131 LEU B O 1
ATOM 3723 N N . LEU B 1 132 ? -3.482 0.996 -2.049 1 81.94 132 LEU B N 1
ATOM 3724 C CA . LEU B 1 132 ? -2.57 2.037 -2.51 1 81.94 132 LEU B CA 1
ATOM 3725 C C . LEU B 1 132 ? -3.092 2.689 -3.787 1 81.94 132 LEU B C 1
ATOM 3727 O O . LEU B 1 132 ? -2.85 3.873 -4.027 1 81.94 132 LEU B O 1
ATOM 3731 N N . LEU B 1 133 ? -3.787 1.895 -4.566 1 79.44 133 LEU B N 1
ATOM 3732 C CA . LEU B 1 133 ? -4.215 2.361 -5.883 1 79.44 133 LEU B CA 1
ATOM 3733 C C . LEU B 1 133 ? -5.512 3.154 -5.785 1 79.44 133 LEU B C 1
ATOM 3735 O O . LEU B 1 133 ? -5.934 3.789 -6.754 1 79.44 133 LEU B O 1
ATOM 3739 N N . ARG B 1 134 ? -6.027 3.225 -4.641 1 74.25 134 ARG B N 1
ATOM 3740 C CA . ARG B 1 134 ? -7.32 3.889 -4.492 1 74.25 134 ARG B CA 1
ATOM 3741 C C . ARG B 1 134 ? -7.141 5.371 -4.184 1 74.25 134 ARG B C 1
ATOM 3743 O O . ARG B 1 134 ? -6.227 5.75 -3.447 1 74.25 134 ARG B O 1
ATOM 3750 N N . PRO B 1 135 ? -8.078 6.027 -4.766 1 64.75 135 PRO B N 1
ATOM 3751 C CA . PRO B 1 135 ? -8.055 7.445 -4.398 1 64.75 135 PRO B CA 1
ATOM 3752 C C . PRO B 1 135 ? -8.422 7.676 -2.932 1 64.75 135 PRO B C 1
ATOM 3754 O O . PRO B 1 135 ? -9.109 6.852 -2.324 1 64.75 135 PRO B O 1
ATOM 3757 N N . PRO B 1 136 ? -7.941 8.703 -2.381 1 63.06 136 PRO B N 1
ATOM 3758 C CA . PRO B 1 136 ? -8.289 9.023 -0.993 1 63.06 136 PRO B CA 1
ATOM 3759 C C . PRO B 1 136 ? -9.789 9.156 -0.773 1 63.06 136 PRO B C 1
ATOM 3761 O O . PRO B 1 136 ? -10.516 9.594 -1.674 1 63.06 136 PRO B O 1
ATOM 3764 N N . PRO B 1 137 ? -10.195 8.695 0.389 1 63.66 137 PRO B N 1
ATOM 3765 C CA . PRO B 1 137 ? -11.633 8.781 0.673 1 63.66 137 PRO B CA 1
ATOM 3766 C C . PRO B 1 137 ? -12.117 10.227 0.8 1 63.66 137 PRO B C 1
ATOM 3768 O O . PRO B 1 137 ? -11.328 11.125 1.084 1 63.66 137 PRO B O 1
ATOM 3771 N N . THR B 1 138 ? -13.328 10.344 0.459 1 62.84 138 THR B N 1
ATOM 3772 C CA . THR B 1 138 ? -14 11.609 0.744 1 62.84 138 THR B CA 1
ATOM 3773 C C . THR B 1 138 ? -14.594 11.602 2.148 1 62.84 138 THR B C 1
ATOM 3775 O O . THR B 1 138 ? -14.727 10.539 2.766 1 62.84 138 THR B O 1
ATOM 3778 N N . VAL B 1 139 ? -14.859 12.766 2.674 1 61.34 139 VAL B N 1
ATOM 3779 C CA . VAL B 1 139 ? -15.469 12.906 3.992 1 61.34 139 VAL B CA 1
ATOM 3780 C C . VAL B 1 139 ? -16.766 12.102 4.055 1 61.34 139 VAL B C 1
ATOM 3782 O O . VAL B 1 139 ? -17.062 11.461 5.066 1 61.34 139 VAL B O 1
ATOM 3785 N N . ALA B 1 140 ? -17.406 12.031 2.994 1 62.25 140 ALA B N 1
ATOM 3786 C CA . ALA B 1 140 ? -18.719 11.391 2.951 1 62.25 140 ALA B CA 1
ATOM 3787 C C . ALA B 1 140 ? -18.594 9.875 3.02 1 62.25 140 ALA B C 1
ATOM 3789 O O . ALA B 1 140 ? -19.484 9.195 3.547 1 62.25 140 ALA B O 1
ATOM 3790 N N . THR B 1 141 ? -17.562 9.414 2.631 1 72.69 141 THR B N 1
ATOM 3791 C CA . THR B 1 141 ? -17.469 7.969 2.494 1 72.69 141 THR B CA 1
ATOM 3792 C C . THR B 1 141 ? -16.516 7.387 3.539 1 72.69 141 THR B C 1
ATOM 3794 O O . THR B 1 141 ? -16.328 6.168 3.609 1 72.69 141 THR B O 1
ATOM 3797 N N . PHE B 1 142 ? -16.141 8.195 4.418 1 76.56 142 PHE B N 1
ATOM 3798 C CA . PHE B 1 142 ? -15.055 7.781 5.293 1 76.56 142 PHE B CA 1
ATOM 3799 C C . PHE B 1 142 ? -15.484 6.633 6.191 1 76.56 142 PHE B C 1
ATOM 3801 O O . PHE B 1 142 ? -14.797 5.617 6.289 1 76.56 142 PHE B O 1
ATOM 3808 N N . GLY B 1 143 ? -16.625 6.82 6.773 1 80.5 143 GLY B N 1
ATOM 3809 C CA . GLY B 1 143 ? -17.094 5.777 7.672 1 80.5 143 GLY B CA 1
ATOM 3810 C C . GLY B 1 143 ? -17.281 4.438 6.98 1 80.5 143 GLY B C 1
ATOM 3811 O O . GLY B 1 143 ? -16.844 3.406 7.488 1 80.5 143 GLY B O 1
ATOM 3812 N N . ARG B 1 144 ? -17.828 4.496 5.863 1 84.62 144 ARG B N 1
ATOM 3813 C CA . ARG B 1 144 ? -18.078 3.281 5.098 1 84.62 144 ARG B CA 1
ATOM 3814 C C . ARG B 1 144 ? -16.781 2.656 4.621 1 84.62 144 ARG B C 1
ATOM 3816 O O . ARG B 1 144 ? -16.625 1.433 4.621 1 84.62 144 ARG B O 1
ATOM 3823 N N . ASP B 1 145 ? -15.93 3.527 4.215 1 86.62 145 ASP B N 1
ATOM 3824 C CA . ASP B 1 145 ? -14.641 3.053 3.725 1 86.62 145 ASP B CA 1
ATOM 3825 C C . ASP B 1 145 ? -13.844 2.383 4.84 1 86.62 145 ASP B C 1
ATOM 3827 O O . ASP B 1 145 ? -13.211 1.345 4.621 1 86.62 145 ASP B O 1
ATOM 3831 N N . VAL B 1 146 ? -13.961 2.971 5.941 1 88.06 146 VAL B N 1
ATOM 3832 C CA . VAL B 1 146 ? -13.258 2.414 7.098 1 88.06 146 VAL B CA 1
ATOM 3833 C C . VAL B 1 146 ? -13.859 1.058 7.461 1 88.06 146 VAL B C 1
ATOM 3835 O O . VAL B 1 146 ? -13.125 0.088 7.676 1 88.06 146 VAL B O 1
ATOM 3838 N N . ALA B 1 147 ? -15.102 1.004 7.441 1 91.25 147 ALA B N 1
ATOM 3839 C CA . ALA B 1 147 ? -15.781 -0.244 7.777 1 91.25 147 ALA B CA 1
ATOM 3840 C C . ALA B 1 147 ? -15.43 -1.348 6.789 1 91.25 147 ALA B C 1
ATOM 3842 O O . ALA B 1 147 ? -15.094 -2.465 7.188 1 91.25 147 ALA B O 1
ATOM 3843 N N . ALA B 1 148 ? -15.516 -1.036 5.57 1 92.56 148 ALA B N 1
ATOM 3844 C CA . ALA B 1 148 ? -15.211 -2.008 4.523 1 92.56 148 ALA B CA 1
ATOM 3845 C C . ALA B 1 148 ? -13.766 -2.498 4.633 1 92.56 148 ALA B C 1
ATOM 3847 O O . ALA B 1 148 ? -13.492 -3.688 4.449 1 92.56 148 ALA B O 1
ATOM 3848 N N . THR B 1 149 ? -12.867 -1.616 4.926 1 92.94 149 THR B N 1
ATOM 3849 C CA . THR B 1 149 ? -11.461 -1.975 5.027 1 92.94 149 THR B CA 1
ATOM 3850 C C . THR B 1 149 ? -11.211 -2.867 6.238 1 92.94 149 THR B C 1
ATOM 3852 O O . THR B 1 149 ? -10.453 -3.834 6.16 1 92.94 149 THR B O 1
ATOM 3855 N N . ILE B 1 150 ? -11.875 -2.521 7.312 1 93.5 150 ILE B N 1
ATOM 3856 C CA . ILE B 1 150 ? -11.766 -3.354 8.508 1 93.5 150 ILE B CA 1
ATOM 3857 C C . ILE B 1 150 ? -12.289 -4.758 8.211 1 93.5 150 ILE B C 1
ATOM 3859 O O . ILE B 1 150 ? -11.633 -5.75 8.523 1 93.5 150 ILE B O 1
ATOM 3863 N N . ARG B 1 151 ? -13.375 -4.809 7.598 1 95.88 151 ARG B N 1
ATOM 3864 C CA . ARG B 1 151 ? -13.992 -6.086 7.254 1 95.88 151 ARG B CA 1
ATOM 3865 C C . ARG B 1 151 ? -13.086 -6.895 6.332 1 95.88 151 ARG B C 1
ATOM 3867 O O . ARG B 1 151 ? -12.828 -8.078 6.586 1 95.88 151 ARG B O 1
ATOM 3874 N N . ALA B 1 152 ? -12.594 -6.281 5.312 1 96.31 152 ALA B N 1
ATOM 3875 C CA . ALA B 1 152 ? -11.711 -6.961 4.367 1 96.31 152 ALA B CA 1
ATOM 3876 C C . ALA B 1 152 ? -10.445 -7.449 5.055 1 96.31 152 ALA B C 1
ATOM 3878 O O . ALA B 1 152 ? -10.008 -8.586 4.828 1 96.31 152 ALA B O 1
ATOM 3879 N N . SER B 1 153 ? -9.875 -6.598 5.887 1 94.88 153 SER B N 1
ATOM 3880 C CA . SER B 1 153 ? -8.633 -6.977 6.562 1 94.88 153 SER B CA 1
ATOM 3881 C C . SER B 1 153 ? -8.859 -8.133 7.527 1 94.88 153 SER B C 1
ATOM 3883 O O . SER B 1 153 ? -7.98 -8.977 7.711 1 94.88 153 SER B O 1
ATOM 3885 N N . TYR B 1 154 ? -10.016 -8.172 8.133 1 94.75 154 TYR B N 1
ATOM 3886 C CA . TYR B 1 154 ? -10.375 -9.281 9 1 94.75 154 TYR B CA 1
ATOM 3887 C C . TYR B 1 154 ? -10.516 -10.578 8.211 1 94.75 154 TYR B C 1
ATOM 3889 O O . TYR B 1 154 ? -9.938 -11.602 8.578 1 94.75 154 TYR B O 1
ATOM 3897 N N . LEU B 1 155 ? -11.219 -10.5 7.117 1 96.44 155 LEU B N 1
ATOM 3898 C CA . LEU B 1 155 ? -11.492 -11.68 6.297 1 96.44 155 LEU B CA 1
ATOM 3899 C C . LEU B 1 155 ? -10.211 -12.195 5.641 1 96.44 155 LEU B C 1
ATOM 3901 O O . LEU B 1 155 ? -10.031 -13.398 5.484 1 96.44 155 LEU B O 1
ATOM 3905 N N . LEU B 1 156 ? -9.289 -11.281 5.289 1 96.69 156 LEU B N 1
ATOM 3906 C CA . LEU B 1 156 ? -8.07 -11.648 4.574 1 96.69 156 LEU B CA 1
ATOM 3907 C C . LEU B 1 156 ? -6.93 -11.922 5.551 1 96.69 156 LEU B C 1
ATOM 3909 O O . LEU B 1 156 ? -5.828 -12.297 5.137 1 96.69 156 LEU B O 1
ATOM 3913 N N . ASP B 1 157 ? -7.141 -11.672 6.785 1 93.38 157 ASP B N 1
ATOM 3914 C CA . ASP B 1 157 ? -6.152 -11.906 7.832 1 93.38 157 ASP B CA 1
ATOM 3915 C C . ASP B 1 157 ? -4.906 -11.047 7.617 1 93.38 157 ASP B C 1
ATOM 3917 O O . ASP B 1 157 ? -3.793 -11.562 7.543 1 93.38 157 ASP B O 1
ATOM 3921 N N . VAL B 1 158 ? -5.117 -9.805 7.527 1 92.62 158 VAL B N 1
ATOM 3922 C CA . VAL B 1 158 ? -4.051 -8.82 7.387 1 92.62 158 VAL B CA 1
ATOM 3923 C C . VAL B 1 158 ? -3.994 -7.938 8.633 1 92.62 158 VAL B C 1
ATOM 3925 O O . VAL B 1 158 ? -4.617 -6.875 8.68 1 92.62 158 VAL B O 1
ATOM 3928 N N . PRO B 1 159 ? -3.201 -8.234 9.562 1 90 159 PRO B N 1
ATOM 3929 C CA . PRO B 1 159 ? -3.244 -7.594 10.883 1 90 159 PRO B CA 1
ATOM 3930 C C . PRO B 1 159 ? -2.84 -6.121 10.828 1 90 159 PRO B C 1
ATOM 3932 O O . PRO B 1 159 ? -3.398 -5.301 11.562 1 90 159 PRO B O 1
ATOM 3935 N N . GLY B 1 160 ? -1.885 -5.777 10.078 1 86.75 160 GLY B N 1
ATOM 3936 C CA . GLY B 1 160 ? -1.429 -4.398 10.023 1 86.75 160 GLY B CA 1
ATOM 3937 C C . GLY B 1 160 ? -2.518 -3.428 9.609 1 86.75 160 GLY B C 1
ATOM 3938 O O . GLY B 1 160 ? -2.721 -2.4 10.266 1 86.75 160 GLY B O 1
ATOM 3939 N N . VAL B 1 161 ? -3.186 -3.795 8.578 1 89.25 161 VAL B N 1
ATOM 3940 C CA . VAL B 1 161 ? -4.25 -2.939 8.062 1 89.25 161 VAL B CA 1
ATOM 3941 C C . VAL B 1 161 ? -5.41 -2.904 9.062 1 89.25 161 VAL B C 1
ATOM 3943 O O . VAL B 1 161 ? -5.984 -1.844 9.312 1 89.25 161 VAL B O 1
ATOM 3946 N N . PHE B 1 162 ? -5.699 -4.059 9.633 1 91.19 162 PHE B N 1
ATOM 3947 C CA . PHE B 1 162 ? -6.766 -4.141 10.617 1 91.19 162 PHE B CA 1
ATOM 3948 C C . PHE B 1 162 ? -6.492 -3.211 11.797 1 91.19 162 PHE B C 1
ATOM 3950 O O . PHE B 1 162 ? -7.371 -2.457 12.219 1 91.19 162 PHE B O 1
ATOM 3957 N N . TYR B 1 163 ? -5.328 -3.229 12.188 1 88.19 163 TYR B N 1
ATOM 3958 C CA . TYR B 1 163 ? -4.918 -2.404 13.32 1 88.19 163 TYR B CA 1
ATOM 3959 C C . TYR B 1 163 ? -5.051 -0.922 12.984 1 88.19 163 TYR B C 1
ATOM 3961 O O . TYR B 1 163 ? -5.66 -0.162 13.742 1 88.19 163 TYR B O 1
ATOM 3969 N N . GLU B 1 164 ? -4.555 -0.491 11.93 1 86.5 164 GLU B N 1
ATOM 3970 C CA . GLU B 1 164 ? -4.527 0.922 11.57 1 86.5 164 GLU B CA 1
ATOM 3971 C C . GLU B 1 164 ? -5.938 1.463 11.336 1 86.5 164 GLU B C 1
ATOM 3973 O O . GLU B 1 164 ? -6.234 2.604 11.695 1 86.5 164 GLU B O 1
ATOM 3978 N N . PHE B 1 165 ? -6.75 0.63 10.805 1 89 165 PHE B N 1
ATOM 3979 C CA . PHE B 1 165 ? -8.07 1.146 10.461 1 89 165 PHE B CA 1
ATOM 3980 C C . PHE B 1 165 ? -9 1.094 11.672 1 89 165 PHE B C 1
ATOM 3982 O O . PHE B 1 165 ? -9.922 1.906 11.789 1 89 165 PHE B O 1
ATOM 3989 N N . THR B 1 166 ? -8.773 0.153 12.508 1 89.19 166 THR B N 1
ATOM 3990 C CA . THR B 1 166 ? -9.523 0.205 13.758 1 89.19 166 THR B CA 1
ATOM 3991 C C . THR B 1 166 ? -9.062 1.385 14.609 1 89.19 166 THR B C 1
ATOM 3993 O O . THR B 1 166 ? -9.867 1.999 15.312 1 89.19 166 THR B O 1
ATOM 3996 N N . LYS B 1 167 ? -7.84 1.636 14.539 1 86.69 167 LYS B N 1
ATOM 3997 C CA . LYS B 1 167 ? -7.324 2.838 15.188 1 86.69 167 LYS B CA 1
ATOM 3998 C C . LYS B 1 167 ? -7.984 4.094 14.625 1 86.69 167 LYS B C 1
ATOM 4000 O O . LYS B 1 167 ? -8.391 4.98 15.375 1 86.69 167 LYS B O 1
ATOM 4005 N N . ALA B 1 168 ? -8.062 4.141 13.375 1 84.19 168 ALA B N 1
ATOM 4006 C CA . ALA B 1 168 ? -8.703 5.27 12.711 1 84.19 168 ALA B CA 1
ATOM 4007 C C . ALA B 1 168 ? -10.172 5.379 13.125 1 84.19 168 ALA B C 1
ATOM 4009 O O . ALA B 1 168 ? -10.688 6.484 13.305 1 84.19 168 ALA B O 1
ATOM 4010 N N . ALA B 1 169 ? -10.789 4.27 13.219 1 86.94 169 ALA B N 1
ATOM 4011 C CA . ALA B 1 169 ? -12.188 4.273 13.648 1 86.94 169 ALA B CA 1
ATOM 4012 C C . ALA B 1 169 ? -12.328 4.891 15.039 1 86.94 169 ALA B C 1
ATOM 4014 O O . ALA B 1 169 ? -13.234 5.699 15.273 1 86.94 169 ALA B O 1
ATOM 4015 N N . VAL B 1 170 ? -11.461 4.555 15.867 1 86.06 170 VAL B N 1
ATOM 4016 C CA . VAL B 1 170 ? -11.492 5.066 17.234 1 86.06 170 VAL B CA 1
ATOM 4017 C C . VAL B 1 170 ? -11.195 6.566 17.234 1 86.06 170 VAL B C 1
ATOM 4019 O O . VAL B 1 170 ? -11.836 7.332 17.938 1 86.06 170 VAL B O 1
ATOM 4022 N N . GLN B 1 171 ? -10.367 6.938 16.375 1 83.12 171 GLN B N 1
ATOM 4023 C CA . GLN B 1 171 ? -9.867 8.312 16.406 1 83.12 171 GLN B CA 1
ATOM 4024 C C . GLN B 1 171 ? -10.82 9.25 15.664 1 83.12 171 GLN B C 1
ATOM 4026 O O . GLN B 1 171 ? -11.055 10.375 16.109 1 83.12 171 GLN B O 1
ATOM 4031 N N . TYR B 1 172 ? -11.344 8.781 14.594 1 78.88 172 TYR B N 1
ATOM 4032 C CA . TYR B 1 172 ? -11.906 9.766 13.672 1 78.88 172 TYR B CA 1
ATOM 4033 C C . TYR B 1 172 ? -13.422 9.609 13.578 1 78.88 172 TYR B C 1
ATOM 4035 O O . TYR B 1 172 ? -14.117 10.531 13.141 1 78.88 172 TYR B O 1
ATOM 4043 N N . LEU B 1 173 ? -13.891 8.531 13.867 1 81 173 LEU B N 1
ATOM 4044 C CA . LEU B 1 173 ? -15.32 8.336 13.641 1 81 173 LEU B CA 1
ATOM 4045 C C . LEU B 1 173 ? -16.125 8.797 14.844 1 81 173 LEU B C 1
ATOM 4047 O O . LEU B 1 173 ? -15.719 8.586 15.992 1 81 173 LEU B O 1
ATOM 4051 N N . SER B 1 174 ? -17.094 9.555 14.477 1 76.88 174 SER B N 1
ATOM 4052 C CA . SER B 1 174 ? -18.125 9.797 15.477 1 76.88 174 SER B CA 1
ATOM 4053 C C . SER B 1 174 ? -19.188 8.703 15.453 1 76.88 174 SER B C 1
ATOM 4055 O O . SER B 1 174 ? -19.984 8.625 14.516 1 76.88 174 SER B O 1
ATOM 4057 N N . LEU B 1 175 ? -19.203 7.91 16.422 1 75.88 175 LEU B N 1
ATOM 4058 C CA . LEU B 1 175 ? -20.094 6.754 16.406 1 75.88 175 LEU B CA 1
ATOM 4059 C C . LEU B 1 175 ? -21.531 7.172 16.672 1 75.88 175 LEU B C 1
ATOM 4061 O O . LEU B 1 175 ? -22.469 6.414 16.406 1 75.88 175 LEU B O 1
ATOM 4065 N N . ALA B 1 176 ? -21.656 8.352 17.156 1 69.94 176 ALA B N 1
ATOM 4066 C CA . ALA B 1 176 ? -23.016 8.891 17.266 1 69.94 176 ALA B CA 1
ATOM 4067 C C . ALA B 1 176 ? -23.594 9.18 15.883 1 69.94 176 ALA B C 1
ATOM 4069 O O . ALA B 1 176 ? -24.797 8.992 15.656 1 69.94 176 ALA B O 1
ATOM 4070 N N . LYS B 1 177 ? -22.75 9.523 14.93 1 68.81 177 LYS B N 1
ATOM 4071 C CA . LYS B 1 177 ? -23.203 9.906 13.594 1 68.81 177 LYS B CA 1
ATOM 4072 C C . LYS B 1 177 ? -22.984 8.773 12.602 1 68.81 177 LYS B C 1
ATOM 4074 O O . LYS B 1 177 ? -23.812 8.562 11.703 1 68.81 177 LYS B O 1
ATOM 4079 N N . SER B 1 178 ? -21.906 8.117 12.797 1 69.75 178 SER B N 1
ATOM 4080 C CA . SER B 1 178 ? -21.469 7.152 11.789 1 69.75 178 SER B CA 1
ATOM 4081 C C . SER B 1 178 ? -21.578 5.727 12.32 1 69.75 178 SER B C 1
ATOM 4083 O O . SER B 1 178 ? -21.109 4.785 11.68 1 69.75 178 SER B O 1
ATOM 4085 N N . GLY B 1 179 ? -22.188 5.582 13.453 1 73.5 179 GLY B N 1
ATOM 4086 C CA . GLY B 1 179 ? -22.25 4.262 14.055 1 73.5 179 GLY B CA 1
ATOM 4087 C C . GLY B 1 179 ? -23 3.254 13.211 1 73.5 179 GLY B C 1
ATOM 4088 O O . GLY B 1 179 ? -22.562 2.111 13.055 1 73.5 179 GLY B O 1
ATOM 4089 N N . GLU B 1 180 ? -24.047 3.729 12.602 1 78.5 180 GLU B N 1
ATOM 4090 C CA . GLU B 1 180 ? -24.859 2.834 11.781 1 78.5 180 GLU B CA 1
ATOM 4091 C C . GLU B 1 180 ? -24.109 2.424 10.508 1 78.5 180 GLU B C 1
ATOM 4093 O O . GLU B 1 180 ? -24.156 1.26 10.109 1 78.5 180 GLU B O 1
ATOM 4098 N N . ASP B 1 181 ? -23.453 3.391 9.938 1 80.31 181 ASP B N 1
ATOM 4099 C CA . ASP B 1 181 ? -22.656 3.102 8.742 1 80.31 181 ASP B CA 1
ATOM 4100 C C . ASP B 1 181 ? -21.562 2.082 9.039 1 80.31 181 ASP B C 1
ATOM 4102 O O . ASP B 1 181 ? -21.281 1.205 8.219 1 80.31 181 ASP B O 1
ATOM 4106 N N . LEU B 1 182 ? -21.031 2.229 10.156 1 85.69 182 LEU B N 1
ATOM 4107 C CA . LEU B 1 182 ? -19.969 1.315 10.57 1 85.69 182 LEU B CA 1
ATOM 4108 C C . LEU B 1 182 ? -20.5 -0.099 10.75 1 85.69 182 LEU B C 1
ATOM 4110 O O . LEU B 1 182 ? -19.906 -1.064 10.273 1 85.69 182 LEU B O 1
ATOM 4114 N N . VAL B 1 183 ? -21.641 -0.156 11.375 1 86.38 183 VAL B N 1
ATOM 4115 C CA . VAL B 1 183 ? -22.25 -1.454 11.633 1 86.38 183 VAL B CA 1
ATOM 4116 C C . VAL B 1 183 ? -22.641 -2.115 10.312 1 86.38 183 VAL B C 1
ATOM 4118 O O . VAL B 1 183 ? -22.344 -3.293 10.094 1 86.38 183 VAL B O 1
ATOM 4121 N N . GLU B 1 184 ? -23.203 -1.371 9.516 1 85.31 184 GLU B N 1
ATOM 4122 C CA . GLU B 1 184 ? -23.625 -1.887 8.211 1 85.31 184 GLU B CA 1
ATOM 4123 C C . GLU B 1 184 ? -22.422 -2.293 7.367 1 85.31 184 GLU B C 1
ATOM 4125 O O . GLU B 1 184 ? -22.453 -3.314 6.676 1 85.31 184 GLU B O 1
ATOM 4130 N N . GLY B 1 185 ? -21.438 -1.521 7.422 1 87 185 GLY B N 1
ATOM 4131 C CA . GLY B 1 185 ? -20.234 -1.783 6.641 1 87 185 GLY B CA 1
ATOM 4132 C C . GLY B 1 185 ? -19.469 -3.008 7.109 1 87 185 GLY B C 1
ATOM 4133 O O . GLY B 1 185 ? -18.891 -3.734 6.297 1 87 185 GLY B O 1
ATOM 4134 N N . LEU B 1 186 ? -19.484 -3.232 8.359 1 89.75 186 LEU B N 1
ATOM 4135 C CA . LEU B 1 186 ? -18.766 -4.379 8.922 1 89.75 186 LEU B CA 1
ATOM 4136 C C . LEU B 1 186 ? -19.531 -5.672 8.656 1 89.75 186 LEU B C 1
ATOM 4138 O O . LEU B 1 186 ? -18.922 -6.734 8.492 1 89.75 186 LEU B O 1
ATOM 4142 N N . GLY B 1 187 ? -20.812 -5.492 8.578 1 83.44 187 GLY B N 1
ATOM 4143 C CA . GLY B 1 187 ? -21.641 -6.668 8.344 1 83.44 187 GLY B CA 1
ATOM 4144 C C . GLY B 1 187 ? -21.469 -7.734 9.406 1 83.44 187 GLY B C 1
ATOM 4145 O O . GLY B 1 187 ? -21.234 -7.422 10.578 1 83.44 187 GLY B O 1
ATOM 4146 N N . ASP B 1 188 ? -21.562 -9.031 9.023 1 85.88 188 ASP B N 1
ATOM 4147 C CA . ASP B 1 188 ? -21.547 -10.141 9.969 1 85.88 188 ASP B CA 1
ATOM 4148 C C . ASP B 1 188 ? -20.188 -10.844 9.969 1 85.88 188 ASP B C 1
ATOM 4150 O O . ASP B 1 188 ? -20.047 -11.945 10.508 1 85.88 188 ASP B O 1
ATOM 4154 N N . ALA B 1 189 ? -19.281 -10.195 9.461 1 88.81 189 ALA B N 1
ATOM 4155 C CA . ALA B 1 189 ? -17.969 -10.852 9.32 1 88.81 189 ALA B CA 1
ATOM 4156 C C . ALA B 1 189 ? -17.203 -10.836 10.641 1 88.81 189 ALA B C 1
ATOM 4158 O O . ALA B 1 189 ? -16.438 -11.75 10.93 1 88.81 189 ALA B O 1
ATOM 4159 N N . LEU B 1 190 ? -17.453 -9.867 11.406 1 89.69 190 LEU B N 1
ATOM 4160 C CA . LEU B 1 190 ? -16.719 -9.734 12.664 1 89.69 190 LEU B CA 1
ATOM 4161 C C . LEU B 1 190 ? -17.547 -10.266 13.828 1 89.69 190 LEU B C 1
ATOM 4163 O O . LEU B 1 190 ? -18.781 -10.367 13.727 1 89.69 190 LEU B O 1
ATOM 4167 N N . PRO B 1 191 ? -16.875 -10.625 14.906 1 87.75 191 PRO B N 1
ATOM 4168 C CA . PRO B 1 191 ? -17.609 -11.133 16.078 1 87.75 191 PRO B CA 1
ATOM 4169 C C . PRO B 1 191 ? -18.609 -10.133 16.625 1 87.75 191 PRO B C 1
ATOM 4171 O O . PRO B 1 191 ? -18.422 -8.922 16.5 1 87.75 191 PRO B O 1
ATOM 4174 N N . GLU B 1 192 ? -19.609 -10.727 17.234 1 83.94 192 GLU B N 1
ATOM 4175 C CA . GLU B 1 192 ? -20.625 -9.898 17.875 1 83.94 192 GLU B CA 1
ATOM 4176 C C . GLU B 1 192 ? -20.031 -9.047 18.984 1 83.94 192 GLU B C 1
ATOM 4178 O O . GLU B 1 192 ? -19.188 -9.516 19.766 1 83.94 192 GLU B O 1
ATOM 4183 N N . GLY B 1 193 ? -20.344 -7.762 18.984 1 83.56 193 GLY B N 1
ATOM 4184 C CA . GLY B 1 193 ? -19.859 -6.887 20.047 1 83.56 193 GLY B CA 1
ATOM 4185 C C . GLY B 1 193 ? -18.672 -6.055 19.641 1 83.56 193 GLY B C 1
ATOM 4186 O O . GLY B 1 193 ? -18.219 -5.188 20.391 1 83.56 193 GLY B O 1
ATOM 4187 N N . PHE B 1 194 ? -18.156 -6.297 18.5 1 88.94 194 PHE B N 1
ATOM 4188 C CA . PHE B 1 194 ? -16.953 -5.582 18.078 1 88.94 194 PHE B CA 1
ATOM 4189 C C . PHE B 1 194 ? -17.219 -4.082 17.984 1 88.94 194 PHE B C 1
ATOM 4191 O O . PHE B 1 194 ? -16.375 -3.275 18.375 1 88.94 194 PHE B O 1
ATOM 4198 N N . VAL B 1 195 ? -18.328 -3.734 17.484 1 87.06 195 VAL B N 1
ATOM 4199 C CA . VAL B 1 195 ? -18.688 -2.322 17.375 1 87.06 195 VAL B CA 1
ATOM 4200 C C . VAL B 1 195 ? -18.781 -1.714 18.781 1 87.06 195 VAL B C 1
ATOM 4202 O O . VAL B 1 195 ? -18.328 -0.585 19 1 87.06 195 VAL B O 1
ATOM 4205 N N . ASP B 1 196 ? -19.312 -2.441 19.625 1 84.81 196 ASP B N 1
ATOM 4206 C CA . ASP B 1 196 ? -19.391 -1.983 21.016 1 84.81 196 ASP B CA 1
ATOM 4207 C C . ASP B 1 196 ? -18 -1.799 21.609 1 84.81 196 ASP B C 1
ATOM 4209 O O . ASP B 1 196 ? -17.797 -0.912 22.438 1 84.81 196 ASP B O 1
ATOM 4213 N N . ALA B 1 197 ? -17.156 -2.633 21.25 1 86.94 197 ALA B N 1
ATOM 4214 C CA . ALA B 1 197 ? -15.781 -2.516 21.719 1 86.94 197 ALA B CA 1
ATOM 4215 C C . ALA B 1 197 ? -15.133 -1.229 21.203 1 86.94 197 ALA B C 1
ATOM 4217 O O . ALA B 1 197 ? -14.375 -0.581 21.938 1 86.94 197 ALA B O 1
ATOM 4218 N N . ILE B 1 198 ? -15.375 -0.873 19.969 1 87.94 198 ILE B N 1
ATOM 4219 C CA . ILE B 1 198 ? -14.852 0.369 19.406 1 87.94 198 ILE B CA 1
ATOM 4220 C C . ILE B 1 198 ? -15.43 1.56 20.172 1 87.94 198 ILE B C 1
ATOM 4222 O O . ILE B 1 198 ? -14.695 2.49 20.531 1 87.94 198 ILE B O 1
ATOM 4226 N N . LYS B 1 199 ? -16.703 1.494 20.422 1 84.12 199 LYS B N 1
ATOM 4227 C CA . LYS B 1 199 ? -17.344 2.553 21.188 1 84.12 199 LYS B CA 1
ATOM 4228 C C . LYS B 1 199 ? -16.75 2.678 22.578 1 84.12 199 LYS B C 1
ATOM 4230 O O . LYS B 1 199 ? -16.531 3.787 23.078 1 84.12 199 LYS B O 1
ATOM 4235 N N . ALA B 1 200 ? -16.578 1.601 23.172 1 83.94 200 ALA B N 1
ATOM 4236 C CA . ALA B 1 200 ? -15.984 1.584 24.5 1 83.94 200 ALA B CA 1
ATOM 4237 C C . ALA B 1 200 ? -14.578 2.176 24.484 1 83.94 200 ALA B C 1
ATOM 4239 O O . ALA B 1 200 ? -14.195 2.902 25.406 1 83.94 200 ALA B O 1
ATOM 4240 N N . ALA B 1 201 ? -13.82 1.817 23.5 1 86.5 201 ALA B N 1
ATOM 4241 C CA . ALA B 1 201 ? -12.469 2.359 23.359 1 86.5 201 ALA B CA 1
ATOM 4242 C C . ALA B 1 201 ? -12.5 3.877 23.203 1 86.5 201 ALA B C 1
ATOM 4244 O O . ALA B 1 201 ? -11.688 4.59 23.781 1 86.5 201 ALA B O 1
ATOM 4245 N N . GLN B 1 202 ? -13.414 4.371 22.438 1 84.94 202 GLN B N 1
ATOM 4246 C CA . GLN B 1 202 ? -13.562 5.809 22.219 1 84.94 202 GLN B CA 1
ATOM 4247 C C . GLN B 1 202 ? -13.922 6.516 23.531 1 84.94 202 GLN B C 1
ATOM 4249 O O . GLN B 1 202 ? -13.32 7.539 23.875 1 84.94 202 GLN B O 1
ATOM 4254 N N . THR B 1 203 ? -14.867 5.938 24.172 1 82.62 203 THR B N 1
ATOM 4255 C CA . THR B 1 203 ? -15.312 6.512 25.422 1 82.62 203 THR B CA 1
ATOM 4256 C C . THR B 1 203 ? -14.18 6.535 26.453 1 82.62 203 THR B C 1
ATOM 4258 O O . THR B 1 203 ? -13.992 7.52 27.156 1 82.62 203 THR B O 1
ATOM 4261 N N . ALA B 1 204 ? -13.508 5.465 26.5 1 83.25 204 ALA B N 1
ATOM 4262 C CA . ALA B 1 204 ? -12.383 5.383 27.422 1 83.25 204 ALA B CA 1
ATOM 4263 C C . ALA B 1 204 ? -11.336 6.449 27.109 1 83.25 204 ALA B C 1
ATOM 4265 O O . ALA B 1 204 ? -10.805 7.086 28.016 1 83.25 204 ALA B O 1
ATOM 4266 N N . ARG B 1 205 ? -11.055 6.699 25.859 1 84.81 205 ARG B N 1
ATOM 4267 C CA . ARG B 1 205 ? -10.062 7.688 25.453 1 84.81 205 ARG B CA 1
ATOM 4268 C C . ARG B 1 205 ? -10.555 9.102 25.734 1 84.81 205 ARG B C 1
ATOM 4270 O O . ARG B 1 205 ? -9.773 9.969 26.141 1 84.81 205 ARG B O 1
ATOM 4277 N N . LEU B 1 206 ? -11.766 9.289 25.5 1 81.88 206 LEU B N 1
ATOM 4278 C CA . LEU B 1 206 ? -12.336 10.602 25.781 1 81.88 206 LEU B CA 1
ATOM 4279 C C . LEU B 1 206 ? -12.305 10.906 27.266 1 81.88 206 LEU B C 1
ATOM 4281 O O . LEU B 1 206 ? -12.062 12.047 27.672 1 81.88 206 LEU B O 1
ATOM 4285 N N . GLN B 1 207 ? -12.523 9.898 28.031 1 81.38 207 GLN B N 1
ATOM 4286 C CA . GLN B 1 207 ? -12.438 10.078 29.469 1 81.38 207 GLN B CA 1
ATOM 4287 C C . GLN B 1 207 ? -11.016 10.43 29.891 1 81.38 207 GLN B C 1
ATOM 4289 O O . GLN B 1 207 ? -10.812 11.258 30.781 1 81.38 207 GLN B O 1
ATOM 4294 N N . VAL B 1 208 ? -10.078 9.789 29.281 1 82.69 208 VAL B N 1
ATOM 4295 C CA . VAL B 1 208 ? -8.68 10.102 29.562 1 82.69 208 VAL B CA 1
ATOM 4296 C C . VAL B 1 208 ? -8.383 11.547 29.188 1 82.69 208 VAL B C 1
ATOM 4298 O O . VAL B 1 208 ? -7.699 12.266 29.922 1 82.69 208 VAL B O 1
ATOM 4301 N N . ILE B 1 209 ? -8.891 11.977 28.078 1 80.5 209 ILE B N 1
ATOM 4302 C CA . ILE B 1 209 ? -8.688 13.344 27.625 1 80.5 209 ILE B CA 1
ATOM 4303 C C . ILE B 1 209 ? -9.312 14.328 28.609 1 80.5 209 ILE B C 1
ATOM 4305 O O . ILE B 1 209 ? -8.703 15.336 28.969 1 80.5 209 ILE B O 1
ATOM 4309 N N . ARG B 1 210 ? -10.445 13.984 29.016 1 77.94 210 ARG B N 1
ATOM 4310 C CA . ARG B 1 210 ? -11.133 14.828 30 1 77.94 210 ARG B CA 1
ATOM 4311 C C . ARG B 1 210 ? -10.336 14.93 31.281 1 77.94 210 ARG B C 1
ATOM 4313 O O . ARG B 1 210 ? -10.227 16 31.875 1 77.94 210 ARG B O 1
ATOM 4320 N N . ARG B 1 211 ? -9.859 13.844 31.672 1 79.69 211 ARG B N 1
ATOM 4321 C CA . ARG B 1 211 ? -9.062 13.828 32.906 1 79.69 211 ARG B CA 1
ATOM 4322 C C . ARG B 1 211 ? -7.805 14.68 32.75 1 79.69 211 ARG B C 1
ATOM 4324 O O . ARG B 1 211 ? -7.434 15.422 33.656 1 79.69 211 ARG B O 1
ATOM 4331 N N . GLU B 1 212 ? -7.211 14.539 31.625 1 78.25 212 GLU B N 1
ATOM 4332 C CA . GLU B 1 212 ? -6.012 15.32 31.344 1 78.25 212 GLU B CA 1
ATOM 4333 C C . GLU B 1 212 ? -6.328 16.812 31.297 1 78.25 212 GLU B C 1
ATOM 4335 O O . GLU B 1 212 ? -5.531 17.641 31.75 1 78.25 212 GLU B O 1
ATOM 4340 N N . CYS B 1 213 ? -7.43 17.156 30.75 1 74 213 CYS B N 1
ATOM 4341 C CA . CYS B 1 213 ? -7.852 18.547 30.703 1 74 213 CYS B CA 1
ATOM 4342 C C . CYS B 1 213 ? -8.109 19.078 32.094 1 74 213 CYS B C 1
ATOM 4344 O O . CYS B 1 213 ? -7.723 20.203 32.438 1 74 213 CYS B O 1
ATOM 4346 N N . THR B 1 214 ? -8.75 18.25 32.844 1 72.31 214 THR B N 1
ATOM 4347 C CA . THR B 1 214 ? -9.008 18.625 34.219 1 72.31 214 THR B CA 1
ATOM 4348 C C . THR B 1 214 ? -7.707 18.844 35 1 72.31 214 THR B C 1
ATOM 4350 O O . THR B 1 214 ? -7.566 19.828 35.719 1 72.31 214 THR B O 1
ATOM 4353 N N . ASP B 1 215 ? -6.785 17.969 34.75 1 75.56 215 ASP B N 1
ATOM 4354 C CA . ASP B 1 215 ? -5.484 18.078 35.406 1 75.56 215 ASP B CA 1
ATOM 4355 C C . ASP B 1 215 ? -4.754 19.344 34.969 1 75.56 215 ASP B C 1
ATOM 4357 O O . ASP B 1 215 ? -4.113 20 35.781 1 75.56 215 ASP B O 1
ATOM 4361 N N . LEU B 1 216 ? -4.836 19.688 33.75 1 71.75 216 LEU B N 1
ATOM 4362 C CA . LEU B 1 216 ? -4.191 20.891 33.219 1 71.75 216 LEU B CA 1
ATOM 4363 C C . LEU B 1 216 ? -4.84 22.141 33.812 1 71.75 216 LEU B C 1
ATOM 4365 O O . LEU B 1 216 ? -4.145 23.109 34.125 1 71.75 216 LEU B O 1
ATOM 4369 N N . VAL B 1 217 ? -6.168 22.125 33.906 1 64.69 217 VAL B N 1
ATOM 4370 C CA . VAL B 1 217 ? -6.879 23.25 34.5 1 64.69 217 VAL B CA 1
ATOM 4371 C C . VAL B 1 217 ? -6.426 23.438 35.938 1 64.69 217 VAL B C 1
ATOM 4373 O O . VAL B 1 217 ? -6.176 24.562 36.375 1 64.69 217 VAL B O 1
ATOM 4376 N N . CYS B 1 218 ? -6.266 22.297 36.594 1 64.75 218 CYS B N 1
ATOM 4377 C CA . CYS B 1 218 ? -5.867 22.344 38 1 64.75 218 CYS B CA 1
ATOM 4378 C C . CYS B 1 218 ? -4.441 22.859 38.125 1 64.75 218 CYS B C 1
ATOM 4380 O O . CYS B 1 218 ? -4.125 23.578 39.094 1 64.75 218 CYS B O 1
ATOM 4382 N N . ARG B 1 219 ? -3.682 22.594 37.156 1 65 219 ARG B N 1
ATOM 4383 C CA . ARG B 1 219 ? -2.291 23.031 37.188 1 65 219 ARG B CA 1
ATOM 4384 C C . ARG B 1 219 ? -2.188 24.531 36.906 1 65 219 ARG B C 1
ATOM 4386 O O . ARG B 1 219 ? -1.289 25.203 37.406 1 65 219 ARG B O 1
ATOM 4393 N N . PHE B 1 220 ? -3.17 24.953 36.094 1 61.44 220 PHE B N 1
ATOM 4394 C CA . PHE B 1 220 ? -3.09 26.344 35.656 1 61.44 220 PHE B CA 1
ATOM 4395 C C . PHE B 1 220 ? -3.842 27.25 36.625 1 61.44 220 PHE B C 1
ATOM 4397 O O . PHE B 1 220 ? -3.658 28.469 36.625 1 61.44 220 PHE B O 1
ATOM 4404 N N . LEU B 1 221 ? -4.766 26.609 37.406 1 56.22 221 LEU B N 1
ATOM 4405 C CA . LEU B 1 221 ? -5.52 27.391 38.375 1 56.22 221 LEU B CA 1
ATOM 4406 C C . LEU B 1 221 ? -4.598 27.922 39.469 1 56.22 221 LEU B C 1
ATOM 4408 O O . LEU B 1 221 ? -3.76 27.188 40 1 56.22 221 LEU B O 1
ATOM 4412 N N . PRO B 1 222 ? -4.496 29.234 39.438 1 50.06 222 PRO B N 1
ATOM 4413 C CA . PRO B 1 222 ? -3.699 29.812 40.531 1 50.06 222 PRO B CA 1
ATOM 4414 C C . PRO B 1 222 ? -4.164 29.344 41.906 1 50.06 222 PRO B C 1
ATOM 4416 O O . PRO B 1 222 ? -5.324 28.969 42.062 1 50.06 222 PRO B O 1
ATOM 4419 N N . PRO B 1 223 ? -3.262 28.969 42.938 1 45.06 223 PRO B N 1
ATOM 4420 C CA . PRO B 1 223 ? -3.682 28.656 44.312 1 45.06 223 PRO B CA 1
ATOM 4421 C C . PRO B 1 223 ? -4.77 29.594 44.812 1 45.06 223 PRO B C 1
ATOM 4423 O O . PRO B 1 223 ? -4.895 30.719 44.344 1 45.06 223 PRO B O 1
ATOM 4426 N N . PRO B 1 224 ? -5.688 29.125 45.75 1 44 224 PRO B N 1
ATOM 4427 C CA . PRO B 1 224 ? -6.66 29.984 46.438 1 44 224 PRO B CA 1
ATOM 4428 C C . PRO B 1 224 ? -6.02 31.219 47.062 1 44 224 PRO B C 1
ATOM 4430 O O . PRO B 1 224 ? -4.934 31.125 47.656 1 44 224 PRO B O 1
ATOM 4433 N N . GLY B 1 225 ? -6.406 32.562 46.781 1 46.47 225 GLY B N 1
ATOM 4434 C CA . GLY B 1 225 ? -5.914 33.844 47.219 1 46.47 225 GLY B CA 1
ATOM 4435 C C . GLY B 1 225 ? -5.277 34.656 46.094 1 46.47 225 GLY B C 1
ATOM 4436 O O . GLY B 1 225 ? -4.797 35.781 46.344 1 46.47 225 GLY B O 1
ATOM 4437 N N . TYR B 1 226 ? -4.828 34 45.219 1 42.72 226 TYR B N 1
ATOM 4438 C CA . TYR B 1 226 ? -4.082 34.719 44.188 1 42.72 226 TYR B CA 1
ATOM 4439 C C . TYR B 1 226 ? -5.004 35.594 43.375 1 42.72 226 TYR B C 1
ATOM 4441 O O . TYR B 1 226 ? -6.121 35.188 43.031 1 42.72 226 TYR B O 1
ATOM 4449 N N . SER B 1 227 ? -4.84 36.938 43.406 1 44.03 227 SER B N 1
ATOM 4450 C CA . SER B 1 227 ? -5.426 38 42.594 1 44.03 227 SER B CA 1
ATOM 4451 C C . SER B 1 227 ? -5.414 37.625 41.125 1 44.03 227 SER B C 1
ATOM 4453 O O . SER B 1 227 ? -4.59 36.844 40.688 1 44.03 227 SER B O 1
ATOM 4455 N N . PRO B 1 228 ? -6.316 38.031 40.344 1 45.78 228 PRO B N 1
ATOM 4456 C CA . PRO B 1 228 ? -6.477 37.719 38.938 1 45.78 228 PRO B CA 1
ATOM 4457 C C . PRO B 1 228 ? -5.145 37.656 38.188 1 45.78 228 PRO B C 1
ATOM 4459 O O . PRO B 1 228 ? -5.109 37.344 36.969 1 45.78 228 PRO B O 1
ATOM 4462 N N . SER B 1 229 ? -3.996 38.406 38.719 1 44.91 229 SER B N 1
ATOM 4463 C CA . SER B 1 229 ? -2.625 38.406 38.219 1 44.91 229 SER B CA 1
ATOM 4464 C C . SER B 1 229 ? -1.762 37.375 38.969 1 44.91 229 SER B C 1
ATOM 4466 O O . SER B 1 229 ? -1.982 37.156 40.156 1 44.91 229 SER B O 1
ATOM 4468 N N . MET B 1 230 ? -1.273 36.312 38.625 1 42.16 230 MET B N 1
ATOM 4469 C CA . MET B 1 230 ? -0.378 35.438 39.344 1 42.16 230 MET B CA 1
ATOM 4470 C C . MET B 1 230 ? 1.08 35.75 39.031 1 42.16 230 MET B C 1
ATOM 4472 O O . MET B 1 230 ? 1.428 36.031 37.906 1 42.16 230 MET B O 1
ATOM 4476 N N . THR B 1 231 ? 1.785 36.219 40.062 1 42.62 231 THR B N 1
ATOM 4477 C CA . THR B 1 231 ? 3.23 36.375 39.938 1 42.62 231 THR B CA 1
ATOM 4478 C C . THR B 1 231 ? 3.928 35.031 40.094 1 42.62 231 THR B C 1
ATOM 4480 O O . THR B 1 231 ? 3.734 34.344 41.125 1 42.62 231 THR B O 1
ATOM 4483 N N . LEU B 1 232 ? 4.535 34.375 39.094 1 34.41 232 LEU B N 1
ATOM 4484 C CA . LEU B 1 232 ? 5.312 33.125 39.062 1 34.41 232 LEU B CA 1
ATOM 4485 C C . LEU B 1 232 ? 6.504 33.219 40 1 34.41 232 LEU B C 1
ATOM 4487 O O . LEU B 1 232 ? 6.922 34.312 40.375 1 34.41 232 LEU B O 1
ATOM 4491 N N . PRO B 1 233 ? 6.879 32.156 40.562 1 36.62 233 PRO B N 1
ATOM 4492 C CA . PRO B 1 233 ? 7.961 32.219 41.562 1 36.62 233 PRO B CA 1
ATOM 4493 C C . PRO B 1 233 ? 9.133 33.094 41.094 1 36.62 233 PRO B C 1
ATOM 4495 O O . PRO B 1 233 ? 9.836 33.656 41.906 1 36.62 233 PRO B O 1
ATOM 4498 N N . ASP B 1 234 ? 9.438 33.156 39.781 1 37.31 234 ASP B N 1
ATOM 4499 C CA . ASP B 1 234 ? 10.594 33.938 39.344 1 37.31 234 ASP B CA 1
ATOM 4500 C C . ASP B 1 234 ? 10.266 35.438 39.312 1 37.31 234 ASP B C 1
ATOM 4502 O O . ASP B 1 234 ? 11.094 36.25 38.906 1 37.31 234 ASP B O 1
ATOM 4506 N N . GLY B 1 235 ? 9.289 35.875 39.625 1 43.31 235 GLY B N 1
ATOM 4507 C CA . GLY B 1 235 ? 8.938 37.281 39.75 1 43.31 235 GLY B CA 1
ATOM 4508 C C . GLY B 1 235 ? 8.023 37.781 38.656 1 43.31 235 GLY B C 1
ATOM 4509 O O . GLY B 1 235 ? 7.598 38.938 38.656 1 43.31 235 GLY B O 1
ATOM 4510 N N . THR B 1 236 ? 7.945 37 37.562 1 39.28 236 THR B N 1
ATOM 4511 C CA . THR B 1 236 ? 7.102 37.406 36.469 1 39.28 236 THR B CA 1
ATOM 4512 C C . THR B 1 236 ? 5.629 37.375 36.844 1 39.28 236 THR B C 1
ATOM 4514 O O . THR B 1 236 ? 5.152 36.375 37.406 1 39.28 236 THR B O 1
ATOM 4517 N N . THR B 1 237 ? 4.973 38.469 36.938 1 45.56 237 THR B N 1
ATOM 4518 C CA . THR B 1 237 ? 3.555 38.625 37.25 1 45.56 237 THR B CA 1
ATOM 4519 C C . THR B 1 237 ? 2.697 38.188 36.062 1 45.56 237 THR B C 1
ATOM 4521 O O . THR B 1 237 ? 2.85 38.719 34.969 1 45.56 237 THR B O 1
ATOM 4524 N N . VAL B 1 238 ? 2.309 36.906 36.031 1 43.22 238 VAL B N 1
ATOM 4525 C CA . VAL B 1 238 ? 1.442 36.438 34.969 1 43.22 238 VAL B CA 1
ATOM 4526 C C . VAL B 1 238 ? -0.004 36.812 35.25 1 43.22 238 VAL B C 1
ATOM 4528 O O . VAL B 1 238 ? -0.501 36.625 36.375 1 43.22 238 VAL B O 1
ATOM 4531 N N . ILE B 1 239 ? -0.611 37.688 34.625 1 45.69 239 ILE B N 1
ATOM 4532 C CA . ILE B 1 239 ? -2.025 38.062 34.656 1 45.69 239 ILE B CA 1
ATOM 4533 C C . ILE B 1 239 ? -2.863 36.875 34.156 1 45.69 239 ILE B C 1
ATOM 4535 O O . ILE B 1 239 ? -2.549 36.281 33.125 1 45.69 239 ILE B O 1
ATOM 4539 N N . VAL B 1 240 ? -3.754 36.062 34.969 1 46.72 240 VAL B N 1
ATOM 4540 C CA . VAL B 1 240 ? -4.523 34.812 34.875 1 46.72 240 VAL B CA 1
ATOM 4541 C C . VAL B 1 240 ? -5.43 34.844 33.656 1 46.72 240 VAL B C 1
ATOM 4543 O O . VAL B 1 240 ? -6.441 34.156 33.594 1 46.72 240 VAL B O 1
ATOM 4546 N N . PRO B 1 241 ? -5.441 35.75 32.844 1 48.56 241 PRO B N 1
ATOM 4547 C CA . PRO B 1 241 ? -6.328 35.719 31.672 1 48.56 241 PRO B CA 1
ATOM 4548 C C . PRO B 1 241 ? -6.16 34.438 30.844 1 48.56 241 PRO B C 1
ATOM 4550 O O . PRO B 1 241 ? -7.145 33.906 30.328 1 48.56 241 PRO B O 1
ATOM 4553 N N . TYR B 1 242 ? -5.109 34 31 1 50.03 242 TYR B N 1
ATOM 4554 C CA . TYR B 1 242 ? -4.832 32.875 30.094 1 50.03 242 TYR B CA 1
ATOM 4555 C C . TYR B 1 242 ? -5.484 31.594 30.594 1 50.03 242 TYR B C 1
ATOM 4557 O O . TYR B 1 242 ? -5.996 30.797 29.812 1 50.03 242 TYR B O 1
ATOM 4565 N N . VAL B 1 243 ? -5.492 31.469 31.969 1 54.03 243 VAL B N 1
ATOM 4566 C CA . VAL B 1 243 ? -6.141 30.297 32.531 1 54.03 243 VAL B CA 1
ATOM 4567 C C . VAL B 1 243 ? -7.637 30.328 32.219 1 54.03 243 VAL B C 1
ATOM 4569 O O . VAL B 1 243 ? -8.227 29.297 31.859 1 54.03 243 VAL B O 1
ATOM 4572 N N . PHE B 1 244 ? -8.078 31.578 32.281 1 53.59 244 PHE B N 1
ATOM 4573 C CA . PHE B 1 244 ? -9.5 31.719 32 1 53.59 244 PHE B CA 1
ATOM 4574 C C . PHE B 1 244 ? -9.781 31.391 30.531 1 53.59 244 PHE B C 1
ATOM 4576 O O . PHE B 1 244 ? -10.773 30.734 30.219 1 53.59 244 PHE B O 1
ATOM 4583 N N . LYS B 1 245 ? -8.844 31.859 29.734 1 58.44 245 LYS B N 1
ATOM 4584 C CA . LYS B 1 245 ? -9.023 31.562 28.328 1 58.44 245 LYS B CA 1
ATOM 4585 C C . LYS B 1 245 ? -8.961 30.062 28.047 1 58.44 245 LYS B C 1
ATOM 4587 O O . LYS B 1 245 ? -9.758 29.547 27.266 1 58.44 245 LYS B O 1
ATOM 4592 N N . TYR B 1 246 ? -8.047 29.453 28.781 1 61.41 246 TYR B N 1
ATOM 4593 C CA . TYR B 1 246 ? -7.941 28 28.609 1 61.41 246 TYR B CA 1
ATOM 4594 C C . TYR B 1 246 ? -9.188 27.297 29.141 1 61.41 246 TYR B C 1
ATOM 4596 O O . TYR B 1 246 ? -9.766 26.453 28.453 1 61.41 246 TYR B O 1
ATOM 4604 N N . ILE B 1 247 ? -9.531 27.75 30.344 1 60.72 247 ILE B N 1
ATOM 4605 C CA . ILE B 1 247 ? -10.688 27.125 30.984 1 60.72 247 ILE B CA 1
ATOM 4606 C C . ILE B 1 247 ? -11.938 27.359 30.141 1 60.72 247 ILE B C 1
ATOM 4608 O O . ILE B 1 247 ? -12.734 26.453 29.922 1 60.72 247 ILE B O 1
ATOM 4612 N N . SER B 1 248 ? -11.945 28.5 29.578 1 58.09 248 SER B N 1
ATOM 4613 C CA . SER B 1 248 ? -13.102 28.828 28.75 1 58.09 248 SER B CA 1
ATOM 4614 C C . SER B 1 248 ? -13.102 28.016 27.469 1 58.09 248 SER B C 1
ATOM 4616 O O . SER B 1 248 ? -14.148 27.547 27.031 1 58.09 248 SER B O 1
ATOM 4618 N N . ALA B 1 249 ? -11.906 27.891 27 1 60.34 249 ALA B N 1
ATOM 4619 C CA . ALA B 1 249 ? -11.805 27.203 25.719 1 60.34 249 ALA B CA 1
ATOM 4620 C C . ALA B 1 249 ? -12.125 25.719 25.875 1 60.34 249 ALA B C 1
ATOM 4622 O O . ALA B 1 249 ? -12.867 25.156 25.062 1 60.34 249 ALA B O 1
ATOM 4623 N N . VAL B 1 250 ? -11.594 25.141 26.984 1 64.12 250 VAL B N 1
ATOM 4624 C CA . VAL B 1 250 ? -11.812 23.719 27.188 1 64.12 250 VAL B CA 1
ATOM 4625 C C . VAL B 1 250 ? -13.266 23.484 27.578 1 64.12 250 VAL B C 1
ATOM 4627 O O . VAL B 1 250 ? -13.867 22.469 27.188 1 64.12 250 VAL B O 1
ATOM 4630 N N . HIS B 1 251 ? -13.766 24.391 28.281 1 60.56 251 HIS B N 1
ATOM 4631 C CA . HIS B 1 251 ? -15.172 24.312 28.656 1 60.56 251 HIS B CA 1
ATOM 4632 C C . HIS B 1 251 ? -16.078 24.453 27.438 1 60.56 251 HIS B C 1
ATOM 4634 O O . HIS B 1 251 ? -17.031 23.672 27.266 1 60.56 251 HIS B O 1
ATOM 4640 N N . ALA B 1 252 ? -15.695 25.359 26.641 1 57.66 252 ALA B N 1
ATOM 4641 C CA . ALA B 1 252 ? -16.484 25.625 25.453 1 57.66 252 ALA B CA 1
ATOM 4642 C C . ALA B 1 252 ? -16.453 24.422 24.5 1 57.66 252 ALA B C 1
ATOM 4644 O O . ALA B 1 252 ? -17.422 24.156 23.797 1 57.66 252 ALA B O 1
ATOM 4645 N N . SER B 1 253 ? -15.383 23.844 24.531 1 57.81 253 SER B N 1
ATOM 4646 C CA . SER B 1 253 ? -15.234 22.719 23.609 1 57.81 253 SER B CA 1
ATOM 4647 C C . SER B 1 253 ? -15.891 21.469 24.156 1 57.81 253 SER B C 1
ATOM 4649 O O . SER B 1 253 ? -16.031 20.469 23.453 1 57.81 253 SER B O 1
ATOM 4651 N N . GLY B 1 254 ? -16.406 21.594 25.391 1 60.38 254 GLY B N 1
ATOM 4652 C CA . GLY B 1 254 ? -17.047 20.469 26.031 1 60.38 254 GLY B CA 1
ATOM 4653 C C . GLY B 1 254 ? -16.078 19.438 26.578 1 60.38 254 GLY B C 1
ATOM 4654 O O . GLY B 1 254 ? -16.469 18.375 27.031 1 60.38 254 GLY B O 1
ATOM 4655 N N . LEU B 1 255 ? -14.836 19.797 26.484 1 62.66 255 LEU B N 1
ATOM 4656 C CA . LEU B 1 255 ? -13.812 18.859 26.922 1 62.66 255 LEU B CA 1
ATOM 4657 C C . LEU B 1 255 ? -13.688 18.859 28.453 1 62.66 255 LEU B C 1
ATOM 4659 O O . LEU B 1 255 ? -13.117 17.938 29.031 1 62.66 255 LEU B O 1
ATOM 4663 N N . TRP B 1 256 ? -14.18 20.047 29.125 1 61.62 256 TRP B N 1
ATOM 4664 C CA . TRP B 1 256 ? -14.109 20.156 30.578 1 61.62 256 TRP B CA 1
ATOM 4665 C C . TRP B 1 256 ? -15.398 20.75 31.141 1 61.62 256 TRP B C 1
ATOM 4667 O O . TRP B 1 256 ? -16 21.625 30.531 1 61.62 256 TRP B O 1
ATOM 4677 N N . SER B 1 257 ? -16.156 20.125 31.969 1 52.72 257 SER B N 1
ATOM 4678 C CA . SER B 1 257 ? -17.266 20.75 32.688 1 52.72 257 SER B CA 1
ATOM 4679 C C . SER B 1 257 ? -16.984 20.797 34.188 1 52.72 257 SER B C 1
ATOM 4681 O O . SER B 1 257 ? -16.344 19.891 34.719 1 52.72 257 SER B O 1
ATOM 4683 N N . GLN B 1 258 ? -17.031 22.016 34.875 1 44.78 258 GLN B N 1
ATOM 4684 C CA . GLN B 1 258 ? -16.859 22.172 36.312 1 44.78 258 GLN B CA 1
ATOM 4685 C C . GLN B 1 258 ? -17.641 21.109 37.062 1 44.78 258 GLN B C 1
ATOM 4687 O O . GLN B 1 258 ? -17.188 20.641 38.125 1 44.78 258 GLN B O 1
ATOM 4692 N N . SER B 1 259 ? -19.031 21.312 37 1 39.75 259 SER B N 1
ATOM 4693 C CA . SER B 1 259 ? -19.875 20.562 37.938 1 39.75 259 SER B CA 1
ATOM 4694 C C . SER B 1 259 ? -19.781 19.062 37.688 1 39.75 259 SER B C 1
ATOM 4696 O O . SER B 1 259 ? -20.422 18.266 38.375 1 39.75 259 SER B O 1
ATOM 4698 N N . GLY B 1 260 ? -18.75 18.391 37.5 1 41.19 260 GLY B N 1
ATOM 4699 C CA . GLY B 1 260 ? -18.703 16.938 37.375 1 41.19 260 GLY B CA 1
ATOM 4700 C C . GLY B 1 260 ? -19.719 16.391 36.406 1 41.19 260 GLY B C 1
ATOM 4701 O O . GLY B 1 260 ? -19.609 15.258 35.938 1 41.19 260 GLY B O 1
ATOM 4702 N N . ASN B 1 261 ? -21.062 16.594 36.562 1 38.22 261 ASN B N 1
ATOM 4703 C CA . ASN B 1 261 ? -22.328 16.031 36.094 1 38.22 261 ASN B CA 1
ATOM 4704 C C . ASN B 1 261 ? -22.594 16.406 34.625 1 38.22 261 ASN B C 1
ATOM 4706 O O . ASN B 1 261 ? -23.344 15.711 33.938 1 38.22 261 ASN B O 1
ATOM 4710 N N . GLY B 1 262 ? -22.844 17.75 34.375 1 39.69 262 GLY B N 1
ATOM 4711 C CA . GLY B 1 262 ? -23.484 18.203 33.156 1 39.69 262 GLY B CA 1
ATOM 4712 C C . GLY B 1 262 ? -22.609 18.078 31.938 1 39.69 262 GLY B C 1
ATOM 4713 O O . GLY B 1 262 ? -22.766 18.812 30.969 1 39.69 262 GLY B O 1
ATOM 4714 N N . ALA B 1 263 ? -21.453 17.688 32.031 1 43.44 263 ALA B N 1
ATOM 4715 C CA . ALA B 1 263 ? -20.484 17.641 30.922 1 43.44 263 ALA B CA 1
ATOM 4716 C C . ALA B 1 263 ? -21.125 17.109 29.641 1 43.44 263 ALA B C 1
ATOM 4718 O O . ALA B 1 263 ? -21.797 16.078 29.672 1 43.44 263 ALA B O 1
ATOM 4719 N N . GLU B 1 264 ? -21.547 17.953 28.859 1 48.84 264 GLU B N 1
ATOM 4720 C CA . GLU B 1 264 ? -22.062 17.562 27.547 1 48.84 264 GLU B CA 1
ATOM 4721 C C . GLU B 1 264 ? -21.359 16.312 27.031 1 48.84 264 GLU B C 1
ATOM 4723 O O . GLU B 1 264 ? -20.141 16.156 27.219 1 48.84 264 GLU B O 1
ATOM 4728 N N . SER B 1 265 ? -22.094 15.234 27.062 1 52.84 265 SER B N 1
ATOM 4729 C CA . SER B 1 265 ? -21.703 13.906 26.594 1 52.84 265 SER B CA 1
ATOM 4730 C C . SER B 1 265 ? -20.734 13.992 25.438 1 52.84 265 SER B C 1
ATOM 4732 O O . SER B 1 265 ? -20.984 14.703 24.453 1 52.84 265 SER B O 1
ATOM 4734 N N . LEU B 1 266 ? -19.406 14.117 25.797 1 57.31 266 LEU B N 1
ATOM 4735 C CA . LEU B 1 266 ? -18.453 13.945 24.703 1 57.31 266 LEU B CA 1
ATOM 4736 C C . LEU B 1 266 ? -18.891 12.828 23.766 1 57.31 266 LEU B C 1
ATOM 4738 O O . LEU B 1 266 ? -18.141 12.43 22.875 1 57.31 266 LEU B O 1
ATOM 4742 N N . GLU B 1 267 ? -20.203 12.562 24.125 1 59.62 267 GLU B N 1
ATOM 4743 C CA . GLU B 1 267 ? -20.719 11.484 23.297 1 59.62 267 GLU B CA 1
ATOM 4744 C C . GLU B 1 267 ? -20.812 11.914 21.828 1 59.62 267 GLU B C 1
ATOM 4746 O O . GLU B 1 267 ? -21.344 12.984 21.531 1 59.62 267 GLU B O 1
ATOM 4751 N N . GLY B 1 268 ? -20.047 11.422 21.062 1 63.59 268 GLY B N 1
ATOM 4752 C CA . GLY B 1 268 ? -20.172 11.641 19.625 1 63.59 268 GLY B CA 1
ATOM 4753 C C . GLY B 1 268 ? -18.969 12.359 19.031 1 63.59 268 GLY B C 1
ATOM 4754 O O . GLY B 1 268 ? -18.859 12.469 17.797 1 63.59 268 GLY B O 1
ATOM 4755 N N . ILE B 1 269 ? -18.172 12.961 19.922 1 68.81 269 ILE B N 1
ATOM 4756 C CA . ILE B 1 269 ? -17 13.648 19.391 1 68.81 269 ILE B CA 1
ATOM 4757 C C . ILE B 1 269 ? -15.883 12.641 19.109 1 68.81 269 ILE B C 1
ATOM 4759 O O . ILE B 1 269 ? -15.547 11.82 19.969 1 68.81 269 ILE B O 1
ATOM 4763 N N . PRO B 1 270 ? -15.422 12.734 17.938 1 76.06 270 PRO B N 1
ATOM 4764 C CA . PRO B 1 270 ? -14.266 11.883 17.672 1 76.06 270 PRO B CA 1
ATOM 4765 C C . PRO B 1 270 ? -13.055 12.234 18.531 1 76.06 270 PRO B C 1
ATOM 4767 O O . PRO B 1 270 ? -12.867 13.398 18.891 1 76.06 270 PRO B O 1
ATOM 4770 N N . VAL B 1 271 ? -12.352 11.312 18.875 1 80.81 271 VAL B N 1
ATOM 4771 C CA . VAL B 1 271 ? -11.18 11.453 19.734 1 80.81 271 VAL B CA 1
ATOM 4772 C C . VAL B 1 271 ? -10.227 12.484 19.156 1 80.81 271 VAL B C 1
ATOM 4774 O O . VAL B 1 271 ? -9.742 13.367 19.859 1 80.81 271 VAL B O 1
ATOM 4777 N N . LYS B 1 272 ? -10.031 12.375 17.906 1 78.25 272 LYS B N 1
ATOM 4778 C CA . LYS B 1 272 ? -9.102 13.297 17.266 1 78.25 272 LYS B CA 1
ATOM 4779 C C . LYS B 1 272 ? -9.602 14.734 17.344 1 78.25 272 LYS B C 1
ATOM 4781 O O . LYS B 1 272 ? -8.805 15.664 17.531 1 78.25 272 LYS B O 1
ATOM 4786 N N . ALA B 1 273 ? -10.852 14.883 17.203 1 72.69 273 ALA B N 1
ATOM 4787 C CA . ALA B 1 273 ? -11.422 16.219 17.297 1 72.69 273 ALA B CA 1
ATOM 4788 C C . ALA B 1 273 ? -11.203 16.797 18.703 1 72.69 273 ALA B C 1
ATOM 4790 O O . ALA B 1 273 ? -10.914 18 18.844 1 72.69 273 ALA B O 1
ATOM 4791 N N . ALA B 1 274 ? -11.391 15.992 19.609 1 77.12 274 ALA B N 1
ATOM 4792 C CA . ALA B 1 274 ? -11.156 16.422 20.984 1 77.12 274 ALA B CA 1
ATOM 4793 C C . ALA B 1 274 ? -9.703 16.844 21.188 1 77.12 274 ALA B C 1
ATOM 4795 O O . ALA B 1 274 ? -9.422 17.859 21.828 1 77.12 274 ALA B O 1
ATOM 4796 N N . ILE B 1 275 ? -8.828 16.125 20.625 1 78.25 275 ILE B N 1
ATOM 4797 C CA . ILE B 1 275 ? -7.402 16.406 20.734 1 78.25 275 ILE B CA 1
ATOM 4798 C C . ILE B 1 275 ? -7.074 17.688 19.969 1 78.25 275 ILE B C 1
ATOM 4800 O O . ILE B 1 275 ? -6.285 18.516 20.453 1 78.25 275 ILE B O 1
ATOM 4804 N N . GLU B 1 276 ? -7.672 17.844 18.891 1 72.75 276 GLU B N 1
ATOM 4805 C CA . GLU B 1 276 ? -7.469 19.062 18.094 1 72.75 276 GLU B CA 1
ATOM 4806 C C . GLU B 1 276 ? -7.969 20.281 18.844 1 72.75 276 GLU B C 1
ATOM 4808 O O . GLU B 1 276 ? -7.367 21.359 18.766 1 72.75 276 GLU B O 1
ATOM 4813 N N . LEU B 1 277 ? -9.039 20.094 19.469 1 70.81 277 LEU B N 1
ATOM 4814 C CA . LEU B 1 277 ? -9.547 21.188 20.297 1 70.81 277 LEU B CA 1
ATOM 4815 C C . LEU B 1 277 ? -8.539 21.547 21.391 1 70.81 277 LEU B C 1
ATOM 4817 O O . LEU B 1 277 ? -8.344 22.734 21.672 1 70.81 277 LEU B O 1
ATOM 4821 N N . LEU B 1 278 ? -7.938 20.594 21.922 1 75 278 LEU B N 1
ATOM 4822 C CA . LEU B 1 278 ? -6.891 20.828 22.922 1 75 278 LEU B CA 1
ATOM 4823 C C . LEU B 1 278 ? -5.711 21.578 22.297 1 75 278 LEU B C 1
ATOM 4825 O O . LEU B 1 278 ? -5.164 22.5 22.922 1 75 278 LEU B O 1
ATOM 4829 N N . LEU B 1 279 ? -5.371 21.234 21.141 1 73.69 279 LEU B N 1
ATOM 4830 C CA . LEU B 1 279 ? -4.262 21.875 20.438 1 73.69 279 LEU B CA 1
ATOM 4831 C C . LEU B 1 279 ? -4.602 23.328 20.109 1 73.69 279 LEU B C 1
ATOM 4833 O O . LEU B 1 279 ? -3.746 24.203 20.188 1 73.69 279 LEU B O 1
ATOM 4837 N N . GLN B 1 280 ? -5.773 23.547 19.734 1 66.75 280 GLN B N 1
ATOM 4838 C CA . GLN B 1 280 ? -6.223 24.922 19.453 1 66.75 280 GLN B CA 1
ATOM 4839 C C . GLN B 1 280 ? -6.176 25.766 20.719 1 66.75 280 GLN B C 1
ATOM 4841 O O . GLN B 1 280 ? -5.828 26.953 20.656 1 66.75 280 GLN B O 1
ATOM 4846 N N . THR B 1 281 ? -6.551 25.125 21.719 1 67.12 281 THR B N 1
ATOM 4847 C CA . THR B 1 281 ? -6.484 25.828 23 1 67.12 281 THR B CA 1
ATOM 4848 C C . THR B 1 281 ? -5.043 26.203 23.328 1 67.12 281 THR B C 1
ATOM 4850 O O . THR B 1 281 ? -4.789 27.297 23.859 1 67.12 281 THR B O 1
ATOM 4853 N N . ALA B 1 282 ? -4.137 25.328 22.984 1 70.12 282 ALA B N 1
ATOM 4854 C CA . ALA B 1 282 ? -2.721 25.625 23.203 1 70.12 282 ALA B CA 1
ATOM 4855 C C . ALA B 1 282 ? -2.281 26.844 22.406 1 70.12 282 ALA B C 1
ATOM 4857 O O . ALA B 1 282 ? -1.509 27.672 22.906 1 70.12 282 ALA B O 1
ATOM 4858 N N . LYS B 1 283 ? -2.744 26.969 21.219 1 67.19 283 LYS B N 1
ATOM 4859 C CA . LYS B 1 283 ? -2.402 28.094 20.359 1 67.19 283 LYS B CA 1
ATOM 4860 C C . LYS B 1 283 ? -2.969 29.406 20.922 1 67.19 283 LYS B C 1
ATOM 4862 O O . LYS B 1 283 ? -2.354 30.469 20.781 1 67.19 283 LYS B O 1
ATOM 4867 N N . LEU B 1 284 ? -4.062 29.344 21.5 1 60.78 284 LEU B N 1
ATOM 4868 C CA . LEU B 1 284 ? -4.73 30.531 22.031 1 60.78 284 LEU B CA 1
ATOM 4869 C C . LEU B 1 284 ? -4.004 31.047 23.266 1 60.78 284 LEU B C 1
ATOM 4871 O O . LEU B 1 284 ? -4.008 32.25 23.531 1 60.78 284 LEU B O 1
ATOM 4875 N N . VAL B 1 285 ? -3.365 30.109 23.844 1 58.5 285 VAL B N 1
ATOM 4876 C CA . VAL B 1 285 ? -2.688 30.5 25.078 1 58.5 285 VAL B CA 1
ATOM 4877 C C . VAL B 1 285 ? -1.245 30.891 24.766 1 58.5 285 VAL B C 1
ATOM 4879 O O . VAL B 1 285 ? -0.5 31.297 25.672 1 58.5 285 VAL B O 1
ATOM 4882 N N . LYS B 1 286 ? -0.685 30.672 23.438 1 59.59 286 LYS B N 1
ATOM 4883 C CA . LYS B 1 286 ? 0.705 30.875 23.047 1 59.59 286 LYS B CA 1
ATOM 4884 C C . LYS B 1 286 ? 1.162 32.281 23.391 1 59.59 286 LYS B C 1
ATOM 4886 O O . LYS B 1 286 ? 2.357 32.531 23.578 1 59.59 286 LYS B O 1
ATOM 4891 N N . ASP B 1 287 ? 0.299 33.219 23.453 1 52.94 287 ASP B N 1
ATOM 4892 C CA . ASP B 1 287 ? 0.882 34.562 23.672 1 52.94 287 ASP B CA 1
ATOM 4893 C C . ASP B 1 287 ? 1.919 34.5 24.781 1 52.94 287 ASP B C 1
ATOM 4895 O O . ASP B 1 287 ? 3.023 35.031 24.641 1 52.94 287 ASP B O 1
ATOM 4899 N N . ASP B 1 288 ? 1.471 34.688 26.016 1 46.53 288 ASP B N 1
ATOM 4900 C CA . ASP B 1 288 ? 2.303 35.281 27.047 1 46.53 288 ASP B CA 1
ATOM 4901 C C . ASP B 1 288 ? 3.297 34.25 27.609 1 46.53 288 ASP B C 1
ATOM 4903 O O . ASP B 1 288 ? 4.438 34.594 27.922 1 46.53 288 ASP B O 1
ATOM 4907 N N . GLU B 1 289 ? 2.902 33.094 28.234 1 46.59 289 GLU B N 1
ATOM 4908 C CA . GLU B 1 289 ? 3.887 32.219 28.891 1 46.59 289 GLU B CA 1
ATOM 4909 C C . GLU B 1 289 ? 4.031 30.906 28.156 1 46.59 289 GLU B C 1
ATOM 4911 O O . GLU B 1 289 ? 3.098 30.094 28.109 1 46.59 289 GLU B O 1
ATOM 4916 N N . LEU B 1 290 ? 5.043 30.688 27.094 1 52.22 290 LEU B N 1
ATOM 4917 C CA . LEU B 1 290 ? 5.566 29.719 26.141 1 52.22 290 LEU B CA 1
ATOM 4918 C C . LEU B 1 290 ? 5.41 28.297 26.688 1 52.22 290 LEU B C 1
ATOM 4920 O O . LEU B 1 290 ? 5.047 27.391 25.938 1 52.22 290 LEU B O 1
ATOM 4924 N N . ASP B 1 291 ? 5.371 28.203 28.078 1 61.34 291 ASP B N 1
ATOM 4925 C CA . ASP B 1 291 ? 5.559 26.891 28.672 1 61.34 291 ASP B CA 1
ATOM 4926 C C . ASP B 1 291 ? 4.25 26.094 28.688 1 61.34 291 ASP B C 1
ATOM 4928 O O . ASP B 1 291 ? 4.246 24.891 28.438 1 61.34 291 ASP B O 1
ATOM 4932 N N . TYR B 1 292 ? 3.154 26.953 28.781 1 63.31 292 TYR B N 1
ATOM 4933 C CA . TYR B 1 292 ? 1.894 26.234 28.906 1 63.31 292 TYR B CA 1
ATOM 4934 C C . TYR B 1 292 ? 1.452 25.672 27.562 1 63.31 292 TYR B C 1
ATOM 4936 O O . TYR B 1 292 ? 0.963 24.531 27.484 1 63.31 292 TYR B O 1
ATOM 4944 N N . ALA B 1 293 ? 1.658 26.406 26.547 1 68.69 293 ALA B N 1
ATOM 4945 C CA . ALA B 1 293 ? 1.285 25.969 25.219 1 68.69 293 ALA B CA 1
ATOM 4946 C C . ALA B 1 293 ? 2.039 24.703 24.828 1 68.69 293 ALA B C 1
ATOM 4948 O O . ALA B 1 293 ? 1.459 23.781 24.25 1 68.69 293 ALA B O 1
ATOM 4949 N N . CYS B 1 294 ? 3.223 24.672 25.359 1 71.44 294 CYS B N 1
ATOM 4950 C CA . CYS B 1 294 ? 4.055 23.516 25.047 1 71.44 294 CYS B CA 1
ATOM 4951 C C . CYS B 1 294 ? 3.576 22.281 25.797 1 71.44 294 CYS B C 1
ATOM 4953 O O . CYS B 1 294 ? 3.541 21.188 25.234 1 71.44 294 CYS B O 1
ATOM 4955 N N . MET B 1 295 ? 3.168 22.562 27 1 73.62 295 MET B N 1
ATOM 4956 C CA . MET B 1 295 ? 2.707 21.438 27.828 1 73.62 295 MET B CA 1
ATOM 4957 C C . MET B 1 295 ? 1.411 20.859 27.266 1 73.62 295 MET B C 1
ATOM 4959 O O . MET B 1 295 ? 1.242 19.641 27.219 1 73.62 295 MET B O 1
ATOM 4963 N N . ILE B 1 296 ? 0.53 21.734 26.812 1 77.44 296 ILE B N 1
ATOM 4964 C CA . ILE B 1 296 ? -0.742 21.297 26.25 1 77.44 296 ILE B CA 1
ATOM 4965 C C . ILE B 1 296 ? -0.496 20.531 24.953 1 77.44 296 ILE B C 1
ATOM 4967 O O . ILE B 1 296 ? -1.103 19.484 24.719 1 77.44 296 ILE B O 1
ATOM 4971 N N . GLU B 1 297 ? 0.396 21 24.234 1 78.31 297 GLU B N 1
ATOM 4972 C CA . GLU B 1 297 ? 0.72 20.359 22.953 1 78.31 297 GLU B CA 1
ATOM 4973 C C . GLU B 1 297 ? 1.335 18.969 23.188 1 78.31 297 GLU B C 1
ATOM 4975 O O . GLU B 1 297 ? 0.999 18.016 22.484 1 78.31 297 GLU B O 1
ATOM 4980 N N . GLU B 1 298 ? 2.158 18.922 24.141 1 77.81 298 GLU B N 1
ATOM 4981 C CA . GLU B 1 298 ? 2.791 17.656 24.453 1 77.81 298 GLU B CA 1
ATOM 4982 C C . GLU B 1 298 ? 1.764 16.625 24.938 1 77.81 298 GLU B C 1
ATOM 4984 O O . GLU B 1 298 ? 1.807 15.461 24.547 1 77.81 298 GLU B O 1
ATOM 4989 N N . THR B 1 299 ? 0.917 17.125 25.797 1 80.31 299 THR B N 1
ATOM 4990 C CA . THR B 1 299 ? -0.129 16.25 26.297 1 80.31 299 THR B CA 1
ATOM 4991 C C . THR B 1 299 ? -1.032 15.773 25.172 1 80.31 299 THR B C 1
ATOM 4993 O O . THR B 1 299 ? -1.395 14.594 25.109 1 80.31 299 THR B O 1
ATOM 4996 N N . ALA B 1 300 ? -1.381 16.641 24.328 1 80.94 300 ALA B N 1
ATOM 4997 C CA . ALA B 1 300 ? -2.238 16.312 23.188 1 80.94 300 ALA B CA 1
ATOM 4998 C C . ALA B 1 300 ? -1.573 15.266 22.297 1 80.94 300 ALA B C 1
ATOM 5000 O O . ALA B 1 300 ? -2.213 14.297 21.875 1 80.94 300 ALA B O 1
ATOM 5001 N N . MET B 1 301 ? -0.304 15.406 22.078 1 79.88 301 MET B N 1
ATOM 5002 C CA . MET B 1 301 ? 0.435 14.477 21.234 1 79.88 301 MET B CA 1
ATOM 5003 C C . MET B 1 301 ? 0.557 13.109 21.891 1 79.88 301 MET B C 1
ATOM 5005 O O . MET B 1 301 ? 0.473 12.078 21.219 1 79.88 301 MET B O 1
ATOM 5009 N N . GLU B 1 302 ? 0.742 13.188 23.125 1 81.12 302 GLU B N 1
ATOM 5010 C CA . GLU B 1 302 ? 0.83 11.938 23.875 1 81.12 302 GLU B CA 1
ATOM 5011 C C . GLU B 1 302 ? -0.487 11.172 23.812 1 81.12 302 GLU B C 1
ATOM 5013 O O . GLU B 1 302 ? -0.491 9.945 23.703 1 81.12 302 GLU B O 1
ATOM 5018 N N . LEU B 1 303 ? -1.521 11.914 23.953 1 82.12 303 LEU B N 1
ATOM 5019 C CA . LEU B 1 303 ? -2.838 11.297 23.906 1 82.12 303 LEU B CA 1
ATOM 5020 C C . LEU B 1 303 ? -3.094 10.648 22.547 1 82.12 303 LEU B C 1
ATOM 5022 O O . LEU B 1 303 ? -3.666 9.562 22.469 1 82.12 303 LEU B O 1
ATOM 5026 N N . LEU B 1 304 ? -2.617 11.266 21.562 1 78.25 304 LEU B N 1
ATOM 5027 C CA . LEU B 1 304 ? -2.779 10.734 20.219 1 78.25 304 LEU B CA 1
ATOM 5028 C C . LEU B 1 304 ? -1.945 9.469 20.031 1 78.25 304 LEU B C 1
ATOM 5030 O O . LEU B 1 304 ? -2.424 8.484 19.469 1 78.25 304 LEU B O 1
ATOM 5034 N N . GLU B 1 305 ? -0.783 9.5 20.516 1 76.38 305 GLU B N 1
ATOM 5035 C CA . GLU B 1 305 ? 0.142 8.383 20.391 1 76.38 305 GLU B CA 1
ATOM 5036 C C . GLU B 1 305 ? -0.336 7.172 21.188 1 76.38 305 GLU B C 1
ATOM 5038 O O . GLU B 1 305 ? -0.082 6.027 20.797 1 76.38 305 GLU B O 1
ATOM 5043 N N . LYS B 1 306 ? -1.066 7.422 22.172 1 79.5 306 LYS B N 1
ATOM 5044 C CA . LYS B 1 306 ? -1.49 6.344 23.062 1 79.5 306 LYS B CA 1
ATOM 5045 C C . LYS B 1 306 ? -2.822 5.75 22.609 1 79.5 306 LYS B C 1
ATOM 5047 O O . LYS B 1 306 ? -3.338 4.82 23.234 1 79.5 306 LYS B O 1
ATOM 5052 N N . THR B 1 307 ? -3.281 6.273 21.594 1 82.94 307 THR B N 1
ATOM 5053 C CA . THR B 1 307 ? -4.469 5.664 21 1 82.94 307 THR B CA 1
ATOM 5054 C C . THR B 1 307 ? -4.082 4.527 20.062 1 82.94 307 THR B C 1
ATOM 5056 O O . THR B 1 307 ? -3.332 4.73 19.109 1 82.94 307 THR B O 1
ATOM 5059 N N . HIS B 1 308 ? -4.605 3.305 20.406 1 83.81 308 HIS B N 1
ATOM 5060 C CA . HIS B 1 308 ? -4.219 2.121 19.641 1 83.81 308 HIS B CA 1
ATOM 5061 C C . HIS B 1 308 ? -5.426 1.474 18.984 1 83.81 308 HIS B C 1
ATOM 5063 O O . HIS B 1 308 ? -6.566 1.705 19.391 1 83.81 308 HIS B O 1
ATOM 5069 N N . GLY B 1 309 ? -5.094 0.699 17.969 1 88.06 309 GLY B N 1
ATOM 5070 C CA . GLY B 1 309 ? -6.109 -0.116 17.312 1 88.06 309 GLY B CA 1
ATOM 5071 C C . GLY B 1 309 ? -6.266 -1.487 17.953 1 88.06 309 GLY B C 1
ATOM 5072 O O . GLY B 1 309 ? -5.703 -1.756 19.016 1 88.06 309 GLY B O 1
ATOM 5073 N N . PHE B 1 310 ? -7.09 -2.227 17.328 1 88.69 310 PHE B N 1
ATOM 5074 C CA . PHE B 1 310 ? -7.344 -3.574 17.812 1 88.69 310 PHE B CA 1
ATOM 5075 C C . PHE B 1 310 ? -6.418 -4.582 17.141 1 88.69 310 PHE B C 1
ATOM 5077 O O . PHE B 1 310 ? -6.121 -4.469 15.953 1 88.69 310 PHE B O 1
ATOM 5084 N N . CYS B 1 311 ? -5.934 -5.523 17.953 1 89.31 311 CYS B N 1
ATOM 5085 C CA . CYS B 1 311 ? -5.113 -6.621 17.453 1 89.31 311 CYS B CA 1
ATOM 5086 C C . CYS B 1 311 ? -5.977 -7.703 16.812 1 89.31 311 CYS B C 1
ATOM 5088 O O . CYS B 1 311 ? -6.84 -8.281 17.469 1 89.31 311 CYS B O 1
ATOM 5090 N N . LEU B 1 312 ? -5.703 -8.039 15.578 1 90.88 312 LEU B N 1
ATOM 5091 C CA . LEU B 1 312 ? -6.539 -8.961 14.82 1 90.88 312 LEU B CA 1
ATOM 5092 C C . LEU B 1 312 ? -6.508 -10.359 15.43 1 90.88 312 LEU B C 1
ATOM 5094 O O . LEU B 1 312 ? -7.559 -10.953 15.688 1 90.88 312 LEU B O 1
ATOM 5098 N N . PRO B 1 313 ? -5.312 -10.969 15.68 1 88.81 313 PRO B N 1
ATOM 5099 C CA . PRO B 1 313 ? -5.301 -12.297 16.297 1 88.81 313 PRO B CA 1
ATOM 5100 C C . PRO B 1 313 ? -6.062 -12.344 17.609 1 88.81 313 PRO B C 1
ATOM 5102 O O . PRO B 1 313 ? -6.727 -13.344 17.906 1 88.81 313 PRO B O 1
ATOM 5105 N N . CYS B 1 314 ? -5.977 -11.297 18.391 1 87.12 314 CYS B N 1
ATOM 5106 C CA . CYS B 1 314 ? -6.688 -11.25 19.656 1 87.12 314 CYS B CA 1
ATOM 5107 C C . CYS B 1 314 ? -8.195 -11.195 19.438 1 87.12 314 CYS B C 1
ATOM 5109 O O . CYS B 1 314 ? -8.961 -11.805 20.188 1 87.12 314 CYS B O 1
ATOM 5111 N N . VAL B 1 315 ? -8.648 -10.414 18.484 1 88.5 315 VAL B N 1
ATOM 5112 C CA . VAL B 1 315 ? -10.07 -10.297 18.172 1 88.5 315 VAL B CA 1
ATOM 5113 C C . VAL B 1 315 ? -10.602 -11.648 17.703 1 88.5 315 VAL B C 1
ATOM 5115 O O . VAL B 1 315 ? -11.727 -12.031 18.047 1 88.5 315 VAL B O 1
ATOM 5118 N N . ARG B 1 316 ? -9.797 -12.359 16.969 1 87.62 316 ARG B N 1
ATOM 5119 C CA . ARG B 1 316 ? -10.219 -13.648 16.453 1 87.62 316 ARG B CA 1
ATOM 5120 C C . ARG B 1 316 ? -10.297 -14.695 17.562 1 87.62 316 ARG B C 1
ATOM 5122 O O . ARG B 1 316 ? -11.164 -15.57 17.531 1 87.62 316 ARG B O 1
ATOM 5129 N N . THR B 1 317 ? -9.305 -14.656 18.422 1 80.81 317 THR B N 1
ATOM 5130 C CA . THR B 1 317 ? -9.273 -15.648 19.484 1 80.81 317 THR B CA 1
ATOM 5131 C C . THR B 1 317 ? -10.297 -15.305 20.578 1 80.81 317 THR B C 1
ATOM 5133 O O . THR B 1 317 ? -10.922 -16.203 21.141 1 80.81 317 THR B O 1
ATOM 5136 N N . GLU B 1 318 ? -10.211 -14.055 21.156 1 66.5 318 GLU B N 1
ATOM 5137 C CA . GLU B 1 318 ? -10.977 -13.719 22.359 1 66.5 318 GLU B CA 1
ATOM 5138 C C . GLU B 1 318 ? -12.461 -13.57 22.047 1 66.5 318 GLU B C 1
ATOM 5140 O O . GLU B 1 318 ? -13.305 -13.719 22.922 1 66.5 318 GLU B O 1
ATOM 5145 N N . GLY B 1 319 ? -12.891 -13.852 20.859 1 57.69 319 GLY B N 1
ATOM 5146 C CA . GLY B 1 319 ? -14.289 -13.805 20.453 1 57.69 319 GLY B CA 1
ATOM 5147 C C . GLY B 1 319 ? -15.031 -12.602 21 1 57.69 319 GLY B C 1
ATOM 5148 O O . GLY B 1 319 ? -15.594 -11.812 20.234 1 57.69 319 GLY B O 1
ATOM 5149 N N . LYS B 1 320 ? -15.352 -12.555 22.469 1 57.78 320 LYS B N 1
ATOM 5150 C CA . LYS B 1 320 ? -16.328 -11.656 23.078 1 57.78 320 LYS B CA 1
ATOM 5151 C C . LYS B 1 320 ? -15.641 -10.633 23.984 1 57.78 320 LYS B C 1
ATOM 5153 O O . LYS B 1 320 ? -16.188 -9.555 24.219 1 57.78 320 LYS B O 1
ATOM 5158 N N . ASN B 1 321 ? -14.586 -11.008 24.625 1 57.69 321 ASN B N 1
ATOM 5159 C CA . ASN B 1 321 ? -14.172 -10.055 25.641 1 57.69 321 ASN B CA 1
ATOM 5160 C C . ASN B 1 321 ? -13.18 -9.031 25.094 1 57.69 321 ASN B C 1
ATOM 5162 O O . ASN B 1 321 ? -11.969 -9.18 25.266 1 57.69 321 ASN B O 1
ATOM 5166 N N . PHE B 1 322 ? -13.641 -8.125 24.359 1 62.56 322 PHE B N 1
ATOM 5167 C CA . PHE B 1 322 ? -12.898 -7.082 23.672 1 62.56 322 PHE B CA 1
ATOM 5168 C C . PHE B 1 322 ? -12.391 -6.031 24.656 1 62.56 322 PHE B C 1
ATOM 5170 O O . PHE B 1 322 ? -11.57 -5.188 24.297 1 62.56 322 PHE B O 1
ATOM 5177 N N . THR B 1 323 ? -12.875 -6.117 25.844 1 59.03 323 THR B N 1
ATOM 5178 C CA . THR B 1 323 ? -12.578 -5.062 26.812 1 59.03 323 THR B CA 1
ATOM 5179 C C . THR B 1 323 ? -11.07 -4.965 27.062 1 59.03 323 THR B C 1
ATOM 5181 O O . THR B 1 323 ? -10.547 -3.875 27.281 1 59.03 323 THR B O 1
ATOM 5184 N N . ARG B 1 324 ? -10.469 -6.129 26.984 1 59.34 324 ARG B N 1
ATOM 5185 C CA . ARG B 1 324 ? -9.039 -6.121 27.281 1 59.34 324 ARG B CA 1
ATOM 5186 C C . ARG B 1 324 ? -8.234 -5.586 26.094 1 59.34 324 ARG B C 1
ATOM 5188 O O . ARG B 1 324 ? -7.098 -5.129 26.281 1 59.34 324 ARG B O 1
ATOM 5195 N N . VAL B 1 325 ? -8.906 -5.559 24.969 1 59.91 325 VAL B N 1
ATOM 5196 C CA . VAL B 1 325 ? -8.133 -5.246 23.766 1 59.91 325 VAL B CA 1
ATOM 5197 C C . VAL B 1 325 ? -8.484 -3.848 23.266 1 59.91 325 VAL B C 1
ATOM 5199 O O . VAL B 1 325 ? -7.801 -3.293 22.406 1 59.91 325 VAL B O 1
ATOM 5202 N N . ALA B 1 326 ? -9.406 -3.291 23.969 1 61.41 326 ALA B N 1
ATOM 5203 C CA . ALA B 1 326 ? -9.945 -2.041 23.453 1 61.41 326 ALA B CA 1
ATOM 5204 C C . ALA B 1 326 ? -8.977 -0.882 23.688 1 61.41 326 ALA B C 1
ATOM 5206 O O . ALA B 1 326 ? -8.781 -0.463 24.828 1 61.41 326 ALA B O 1
ATOM 5207 N N . GLY B 1 327 ? -8.445 -0.424 22.578 1 63.34 327 GLY B N 1
ATOM 5208 C CA . GLY B 1 327 ? -7.676 0.81 22.594 1 63.34 327 GLY B CA 1
ATOM 5209 C C . GLY B 1 327 ? -6.328 0.659 23.281 1 63.34 327 GLY B C 1
ATOM 5210 O O . GLY B 1 327 ? -5.73 1.646 23.719 1 63.34 327 GLY B O 1
ATOM 5211 N N . VAL B 1 328 ? -6.008 -0.64 23.625 1 71.19 328 VAL B N 1
ATOM 5212 C CA . VAL B 1 328 ? -4.727 -0.851 24.281 1 71.19 328 VAL B CA 1
ATOM 5213 C C . VAL B 1 328 ? -3.775 -1.594 23.344 1 71.19 328 VAL B C 1
ATOM 5215 O O . VAL B 1 328 ? -4.215 -2.318 22.453 1 71.19 328 VAL B O 1
ATOM 5218 N N . LYS B 1 329 ? -2.512 -1.237 23.578 1 77.31 329 LYS B N 1
ATOM 5219 C CA . LYS B 1 329 ? -1.487 -1.911 22.781 1 77.31 329 LYS B CA 1
ATOM 5220 C C . LYS B 1 329 ? -1.409 -3.395 23.125 1 77.31 329 LYS B C 1
ATOM 5222 O O . LYS B 1 329 ? -1.359 -3.76 24.297 1 77.31 329 LYS B O 1
ATOM 5227 N N . CYS B 1 330 ? -1.479 -4.172 22.047 1 80.88 330 CYS B N 1
ATOM 5228 C CA . CYS B 1 330 ? -1.369 -5.609 22.25 1 80.88 330 CYS B CA 1
ATOM 5229 C C . CYS B 1 330 ? 0.007 -5.984 22.797 1 80.88 330 CYS B C 1
ATOM 5231 O O . CYS B 1 330 ? 1.027 -5.555 22.25 1 80.88 330 CYS B O 1
ATOM 5233 N N . GLY B 1 331 ? 0.177 -6.547 23.922 1 74.12 331 GLY B N 1
ATOM 5234 C CA . GLY B 1 331 ? 1.445 -6.941 24.516 1 74.12 331 GLY B CA 1
ATOM 5235 C C . GLY B 1 331 ? 1.948 -8.281 24.016 1 74.12 331 GLY B C 1
ATOM 5236 O O . GLY B 1 331 ? 3.09 -8.664 24.281 1 74.12 331 GLY B O 1
ATOM 5237 N N . VAL B 1 332 ? 1.21 -8.953 23.188 1 78.75 332 VAL B N 1
ATOM 5238 C CA . VAL B 1 332 ? 1.558 -10.312 22.781 1 78.75 332 VAL B CA 1
ATOM 5239 C C . VAL B 1 332 ? 1.932 -10.328 21.297 1 78.75 332 VAL B C 1
ATOM 5241 O O . VAL B 1 332 ? 2.906 -10.969 20.906 1 78.75 332 VAL B O 1
ATOM 5244 N N . HIS B 1 333 ? 1.165 -9.562 20.578 1 81.5 333 HIS B N 1
ATOM 5245 C CA . HIS B 1 333 ? 1.353 -9.625 19.141 1 81.5 333 HIS B CA 1
ATOM 5246 C C . HIS B 1 333 ? 1.995 -8.352 18.609 1 81.5 333 HIS B C 1
ATOM 5248 O O . HIS B 1 333 ? 1.601 -7.246 18.984 1 81.5 333 HIS B O 1
ATOM 5254 N N . GLU B 1 334 ? 3.031 -8.508 17.859 1 71.31 334 GLU B N 1
ATOM 5255 C CA . GLU B 1 334 ? 3.684 -7.359 17.234 1 71.31 334 GLU B CA 1
ATOM 5256 C C . GLU B 1 334 ? 3 -6.973 15.93 1 71.31 334 GLU B C 1
ATOM 5258 O O . GLU B 1 334 ? 2.721 -7.836 15.094 1 71.31 334 GLU B O 1
ATOM 5263 N N . VAL B 1 335 ? 2.416 -5.812 16.062 1 65.81 335 VAL B N 1
ATOM 5264 C CA . VAL B 1 335 ? 1.818 -5.328 14.828 1 65.81 335 VAL B CA 1
ATOM 5265 C C . VAL B 1 335 ? 2.713 -4.258 14.203 1 65.81 335 VAL B C 1
ATOM 5267 O O . VAL B 1 335 ? 3.176 -3.348 14.891 1 65.81 335 VAL B O 1
ATOM 5270 N N . HIS B 1 336 ? 3.113 -4.551 12.961 1 61.03 336 HIS B N 1
ATOM 5271 C CA . HIS B 1 336 ? 3.852 -3.523 12.234 1 61.03 336 HIS B CA 1
ATOM 5272 C C . HIS B 1 336 ? 2.904 -2.504 11.609 1 61.03 336 HIS B C 1
ATOM 5274 O O . HIS B 1 336 ? 1.979 -2.873 10.883 1 61.03 336 HIS B O 1
ATOM 5280 N N . PRO B 1 337 ? 3.021 -1.366 12.188 1 59.31 337 PRO B N 1
ATOM 5281 C CA . PRO B 1 337 ? 2.127 -0.357 11.609 1 59.31 337 PRO B CA 1
ATOM 5282 C C . PRO B 1 337 ? 2.26 -0.246 10.094 1 59.31 337 PRO B C 1
ATOM 5284 O O . PRO B 1 337 ? 3.348 -0.45 9.547 1 59.31 337 PRO B O 1
ATOM 5287 N N . ASP B 1 338 ? 1.023 -0.262 9.422 1 59.03 338 ASP B N 1
ATOM 5288 C CA . ASP B 1 338 ? 0.945 -0.084 7.973 1 59.03 338 ASP B CA 1
ATOM 5289 C C . ASP B 1 338 ? 0.539 1.344 7.617 1 59.03 338 ASP B C 1
ATOM 5291 O O . ASP B 1 338 ? -0.113 2.025 8.406 1 59.03 338 ASP B O 1
ATOM 5295 N N . THR B 1 339 ? 1.2 1.832 6.641 1 58.84 339 THR B N 1
ATOM 5296 C CA . THR B 1 339 ? 0.88 3.184 6.191 1 58.84 339 THR B CA 1
ATOM 5297 C C . THR B 1 339 ? -0.37 3.182 5.316 1 58.84 339 THR B C 1
ATOM 5299 O O . THR B 1 339 ? -0.557 4.074 4.488 1 58.84 339 THR B O 1
ATOM 5302 N N . ALA B 1 340 ? -1.214 2.133 5.578 1 57.59 340 ALA B N 1
ATOM 5303 C CA . ALA B 1 340 ? -2.396 1.962 4.738 1 57.59 340 ALA B CA 1
ATOM 5304 C C . ALA B 1 340 ? -3.389 3.104 4.945 1 57.59 340 ALA B C 1
ATOM 5306 O O . ALA B 1 340 ? -4.086 3.506 4.012 1 57.59 340 ALA B O 1
ATOM 5307 N N . LEU B 1 341 ? -3.414 3.494 6.219 1 56.69 341 LEU B N 1
ATOM 5308 C CA . LEU B 1 341 ? -4.355 4.57 6.508 1 56.69 341 LEU B CA 1
ATOM 5309 C C . LEU B 1 341 ? -4.055 5.801 5.66 1 56.69 341 LEU B C 1
ATOM 5311 O O . LEU B 1 341 ? -4.969 6.449 5.148 1 56.69 341 LEU B O 1
ATOM 5315 N N . SER B 1 342 ? -2.764 5.988 5.531 1 60.69 342 SER B N 1
ATOM 5316 C CA . SER B 1 342 ? -2.365 7.133 4.719 1 60.69 342 SER B CA 1
ATOM 5317 C C . SER B 1 342 ? -2.803 6.961 3.268 1 60.69 342 SER B C 1
ATOM 5319 O O . SER B 1 342 ? -3.143 7.938 2.594 1 60.69 342 SER B O 1
ATOM 5321 N N . ALA B 1 343 ? -2.922 5.75 3 1 55.88 343 ALA B N 1
ATOM 5322 C CA . ALA B 1 343 ? -3.348 5.445 1.636 1 55.88 343 ALA B CA 1
ATOM 5323 C C . ALA B 1 343 ? -4.82 5.785 1.433 1 55.88 343 ALA B C 1
ATOM 5325 O O . ALA B 1 343 ? -5.23 6.164 0.333 1 55.88 343 ALA B O 1
ATOM 5326 N N . ILE B 1 344 ? -5.555 5.633 2.561 1 50.91 344 ILE B N 1
ATOM 5327 C CA . ILE B 1 344 ? -6.992 5.844 2.436 1 50.91 344 ILE B CA 1
ATOM 5328 C C . ILE B 1 344 ? -7.332 7.293 2.771 1 50.91 344 ILE B C 1
ATOM 5330 O O . ILE B 1 344 ? -8.203 7.895 2.141 1 50.91 344 ILE B O 1
ATOM 5334 N N . THR B 1 345 ? -6.645 7.746 3.838 1 50.62 345 THR B N 1
ATOM 5335 C CA . THR B 1 345 ? -7.059 9.062 4.324 1 50.62 345 THR B CA 1
ATOM 5336 C C . THR B 1 345 ? -6.363 10.172 3.541 1 50.62 345 THR B C 1
ATOM 5338 O O . THR B 1 345 ? -6.797 11.32 3.574 1 50.62 345 THR B O 1
ATOM 5341 N N . GLY B 1 346 ? -5.613 9.898 2.742 1 43.09 346 GLY B N 1
ATOM 5342 C CA . GLY B 1 346 ? -4.879 10.914 2.004 1 43.09 346 GLY B CA 1
ATOM 5343 C C . GLY B 1 346 ? -4.078 11.836 2.898 1 43.09 346 GLY B C 1
ATOM 5344 O O . GLY B 1 346 ? -3.506 12.82 2.426 1 43.09 346 GLY B O 1
ATOM 5345 N N . THR B 1 347 ? -4.309 12.047 4.398 1 39.31 347 THR B N 1
ATOM 5346 C CA . THR B 1 347 ? -3.809 13.062 5.316 1 39.31 347 THR B CA 1
ATOM 5347 C C . THR B 1 347 ? -2.457 12.656 5.891 1 39.31 347 THR B C 1
ATOM 5349 O O . THR B 1 347 ? -2.268 11.5 6.285 1 39.31 347 THR B O 1
ATOM 5352 N N . THR B 1 348 ? -1.251 13.125 5.453 1 37.22 348 THR B N 1
ATOM 5353 C CA . THR B 1 348 ? 0.063 12.891 6.043 1 37.22 348 THR B CA 1
ATOM 5354 C C . THR B 1 348 ? 0.203 13.641 7.363 1 37.22 348 THR B C 1
ATOM 5356 O O . THR B 1 348 ? -0.018 14.852 7.426 1 37.22 348 THR B O 1
ATOM 5359 N N . GLU B 1 349 ? 0.002 13.219 8.586 1 35.41 349 GLU B N 1
ATOM 5360 C CA . GLU B 1 349 ? 0.369 13.945 9.797 1 35.41 349 GLU B CA 1
ATOM 5361 C C . GLU B 1 349 ? 1.757 14.57 9.672 1 35.41 349 GLU B C 1
ATOM 5363 O O . GLU B 1 349 ? 2.715 13.891 9.297 1 35.41 349 GLU B O 1
ATOM 5368 N N . GLN B 1 350 ? 1.994 15.891 9.57 1 31.94 350 GLN B N 1
ATOM 5369 C CA . GLN B 1 350 ? 3.182 16.734 9.609 1 31.94 350 GLN B CA 1
ATOM 5370 C C . GLN B 1 350 ? 4.082 16.359 10.789 1 31.94 350 GLN B C 1
ATOM 5372 O O . GLN B 1 350 ? 3.635 16.344 11.938 1 31.94 350 GLN B O 1
ATOM 5377 N N . ARG B 1 351 ? 5.148 15.641 10.883 1 33.81 351 ARG B N 1
ATOM 5378 C CA . ARG B 1 351 ? 6.105 15.875 11.961 1 33.81 351 ARG B CA 1
ATOM 5379 C C . ARG B 1 351 ? 6.516 17.344 12.023 1 33.81 351 ARG B C 1
ATOM 5381 O O . ARG B 1 351 ? 6.898 17.922 11.008 1 33.81 351 ARG B O 1
ATOM 5388 N N . PRO B 1 352 ? 6.305 18.109 13.062 1 28.36 352 PRO B N 1
ATOM 5389 C CA . PRO B 1 352 ? 6.914 19.422 13.289 1 28.36 352 PRO B CA 1
ATOM 5390 C C . PRO B 1 352 ? 8.422 19.422 13.062 1 28.36 352 PRO B C 1
ATOM 5392 O O . PRO B 1 352 ? 9.141 18.594 13.648 1 28.36 352 PRO B O 1
ATOM 5395 N N . ARG B 1 353 ? 8.961 19.688 11.922 1 30.27 353 ARG B N 1
ATOM 5396 C CA . ARG B 1 353 ? 10.398 19.953 11.852 1 30.27 353 ARG B CA 1
ATOM 5397 C C . ARG B 1 353 ? 10.805 21 12.891 1 30.27 353 ARG B C 1
ATOM 5399 O O . ARG B 1 353 ? 10.242 22.094 12.938 1 30.27 353 ARG B O 1
ATOM 5406 N N . GLN B 1 354 ? 11.5 20.562 13.984 1 24.27 354 GLN B N 1
ATOM 5407 C CA . GLN B 1 354 ? 12.125 21.578 14.828 1 24.27 354 GLN B CA 1
ATOM 5408 C C . GLN B 1 354 ? 13.016 22.516 14.016 1 24.27 354 GLN B C 1
ATOM 5410 O O . GLN B 1 354 ? 13.672 22.078 13.07 1 24.27 354 GLN B O 1
ATOM 5415 N N . PRO B 1 355 ? 12.828 23.844 14.18 1 24.39 355 PRO B N 1
ATOM 5416 C CA . PRO B 1 355 ? 13.789 24.906 13.859 1 24.39 355 PRO B CA 1
ATOM 5417 C C . PRO B 1 355 ? 15.219 24.547 14.242 1 24.39 355 PRO B C 1
ATOM 5419 O O . PRO B 1 355 ? 15.477 24.125 15.375 1 24.39 355 PRO B O 1
ATOM 5422 N N . GLN B 1 356 ? 16.125 23.875 13.531 1 19.95 356 GLN B N 1
ATOM 5423 C CA . GLN B 1 356 ? 17.469 24.078 14.016 1 19.95 356 GLN B CA 1
ATOM 5424 C C . GLN B 1 356 ? 17.734 25.547 14.328 1 19.95 356 GLN B C 1
ATOM 5426 O O . GLN B 1 356 ? 17.438 26.422 13.5 1 19.95 356 GLN B O 1
ATOM 5431 N N . SER B 1 357 ? 18.078 25.922 15.641 1 19.97 357 SER B N 1
ATOM 5432 C CA . SER B 1 357 ? 19.047 26.969 15.969 1 19.97 357 SER B CA 1
ATOM 5433 C C . SER B 1 357 ? 20.344 26.781 15.203 1 19.97 357 SER B C 1
ATOM 5435 O O . SER B 1 357 ? 20.797 25.641 14.992 1 19.97 357 SER B O 1
#

InterPro domains:
  IPR000210 BTB/POZ domain [PS50097] (20-101)
  IPR011333 SKP1/BTB/POZ domain superfamily [G3DSA:3.30.710.10] (17-127)

Sequence (714 aa):
MAFSSSAPASDTVTDLDLNGDLLLTIGKKEAPDKTRQLRISTSIMTLVSPFFKAMLRGSFQEGQLSLSETNPPNLELDVDDVEAMTTLCQIVHHDKAAQVPVHLEFIVRVATLSDMYGCQTATASWFHSQLLLRPPPTVATFGRDVAATIRASYLLDVPGVFYEFTKAAVQYLSLAKSGEDLVEGLGDALPEGFVDAIKAAQTARLQVIRRECTDLVCRFLPPPGYSPSMTLPDGTTVIVPYVFKYISAVHASGLWSQSGNGAESLEGIPVKAAIELLLQTAKLVKDDELDYACMIEETAMELLEKTHGFCLPCVRTEGKNFTRVAGVKCGVHEVHPDTALSAITGTTEQRPRQPQSMAFSSSAPASDTVTDLDLNGDLLLTIGKKEAPDKTRQLRISTSIMTLVSPFFKAMLRGSFQEGQLSLSETNPPNLELDVDDVEAMTTLCQIVHHDKAAQVPVHLEFIVRVATLSDMYGCQTATASWFHSQLLLRPPPTVATFGRDVAATIRASYLLDVPGVFYEFTKAAVQYLSLAKSGEDLVEGLGDALPEGFVDAIKAAQTARLQVIRRECTDLVCRFLPPPGYSPSMTLPDGTTVIVPYVFKYISAVHASGLWSQSGNGAESLEGIPVKAAIELLLQTAKLVKDDELDYACMIEETAMELLEKTHGFCLPCVRTEGKNFTRVAGVKCGVHEVHPDTALSAITGTTEQRPRQPQS

Foldseek 3Di:
DPPPDLQAQPPDEAELDLQAFAWEWECVPPNVRPIYIYRAHLVLLLVQFVQSVCCCCHPHPNVPADTGSVDHYYDYDYDNCRPLVVLLRNQSSVHPVVLDADDLVSLLVNLQVCLVRVRLVSCVVSLLSNLLPDDADDPVCLLLSLLSQLLSCLSSVPFQSNWVSQLVCQFPFQCVPSVVSNDVNNDPSFFPCVSVLSLVLNLVLLVVLLVVLVVLLVVLDDPPPDDQFDQPPVRRGRRSVLSVLLVVLCVVVLSYDDVVPPSDPCRRPGNNNNLVSLLVSLVVSCPPDVVSSVVSNVVSVVSSVQFIGFGSVCSVPVRHCSNVRRRGDDPPDDHDHDCSNCSHNVDDPDDPPDDDD/DCPPPLQACPPDEAELDLQAFAWEWECVPPNVSPIYIYRAHLVLLLVQFVQSVCCCCHPHPNVPADTGSVDHYYDYDYDNCRPLVVLLRN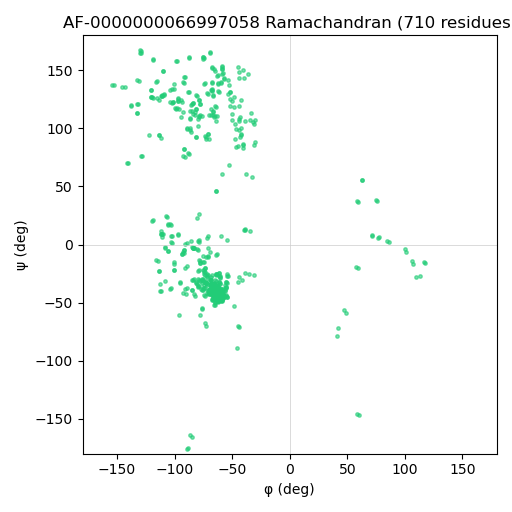QSSVHPVVLDADDLVSLLVNLQVCLVRVRLVSCVVSLLSNLQPDDADDPVCLLLSLLSQLLSCLSSVPFQSNWVSQLVCLFPFQCVPSVVSNDVNNDPSFFPCVSVLSLVLNLVLLVVLLVVLVVLLVVLDDPPPDDCFCQPPVRRTRRSVLSVLLVVLCVVVLSYDPVVPPSDPCRRPGNNNNLVSLLVSLVVSCPDDVVSSVVSNVVSVVSSVQFIGFGSVCSVPVRHCSNVRRRHDDPPDDHDHDCSVCSHNVDDPDPPPDPDD